Protein AF-A0AAV2QUF7-F1 (afdb_monomer_lite)

Sequence (367 aa):
VTVPLMEVDLDQCAEHEESQNIFGGTNLCHESTTKCVPIPHRGFQRNNYFCQCLPNHFRPNSDYHYFNASEMEEQKLHNDTTSNSLRLIQSRCEPCPAECGNCSVDPLCSIQFDSMIRIVPCMVQLTMIIFCCITGFLVYKLKNSKVMTTSLWVMLEMILVGSVFMYSTVFIRFLEPSVLLCMLEPWFRELGYAIFYGAIVLKLYRSLLDHRTRRAYRCVIRDRDLLKYLTGLIVFVLGYMAAWTALTAHLVNEGLTSFYLTQSIVQVQLLGGAPQAFRICKGLWWDYVTETCEILFAVFGLLIAWHLRKAAKQTGSAMEHQERRALTISLILELFFSTLLYVGRHILSLETQHPDHVFLVYFARTH

Structure (mmCIF, N/CA/C/O backbone):
data_AF-A0AAV2QUF7-F1
#
_entry.id   AF-A0AAV2QUF7-F1
#
loop_
_atom_site.group_PDB
_atom_site.id
_atom_site.type_symbol
_atom_site.label_atom_id
_atom_site.label_alt_id
_atom_site.label_comp_id
_atom_site.label_asym_id
_atom_site.label_entity_id
_atom_site.label_seq_id
_atom_site.pdbx_PDB_ins_code
_atom_site.Cartn_x
_atom_site.Cartn_y
_atom_site.Cartn_z
_atom_site.occupancy
_atom_site.B_iso_or_equiv
_atom_site.auth_seq_id
_atom_site.auth_comp_id
_atom_site.auth_asym_id
_atom_site.auth_atom_id
_atom_site.pdbx_PDB_model_num
ATOM 1 N N . VAL A 1 1 ? 26.334 -32.398 -57.660 1.00 51.97 1 VAL A N 1
ATOM 2 C CA . VAL A 1 1 ? 25.473 -32.194 -56.475 1.00 51.97 1 VAL A CA 1
ATOM 3 C C . VAL A 1 1 ? 24.683 -30.920 -56.713 1.00 51.97 1 VAL A C 1
ATOM 5 O O . VAL A 1 1 ? 25.297 -29.873 -56.846 1.00 51.97 1 VAL A O 1
ATOM 8 N N . THR A 1 2 ? 23.368 -31.008 -56.895 1.00 51.16 2 THR A N 1
ATOM 9 C CA . THR A 1 2 ? 22.475 -29.840 -56.973 1.00 51.16 2 THR A CA 1
ATOM 10 C C . THR A 1 2 ? 22.052 -29.487 -55.557 1.00 51.16 2 THR A C 1
ATOM 12 O O . THR A 1 2 ? 21.336 -30.263 -54.930 1.00 51.16 2 THR A O 1
ATOM 15 N N . VAL A 1 3 ? 22.544 -28.364 -55.042 1.00 64.25 3 VAL A N 1
ATOM 16 C CA . VAL A 1 3 ? 22.197 -27.878 -53.704 1.00 64.25 3 VAL A CA 1
ATOM 17 C C . VAL A 1 3 ? 20.990 -26.941 -53.834 1.00 64.25 3 VAL A C 1
ATOM 19 O O . VAL A 1 3 ? 21.050 -26.006 -54.638 1.00 64.25 3 VAL A O 1
ATOM 22 N N . PRO A 1 4 ? 19.883 -27.179 -53.113 1.00 65.44 4 PRO A N 1
ATOM 23 C CA . PRO A 1 4 ? 18.735 -26.281 -53.138 1.00 65.44 4 PRO A CA 1
ATOM 24 C C . PRO A 1 4 ? 19.093 -24.937 -52.481 1.00 65.44 4 PRO A C 1
ATOM 26 O O . PRO A 1 4 ? 19.364 -24.869 -51.287 1.00 65.44 4 PRO A O 1
ATOM 29 N N . LEU A 1 5 ? 19.054 -23.843 -53.252 1.00 61.59 5 LEU A N 1
ATOM 30 C CA . LEU A 1 5 ? 19.383 -22.483 -52.777 1.00 61.59 5 LEU A CA 1
ATOM 31 C C . LEU A 1 5 ? 18.416 -21.932 -51.707 1.00 61.59 5 LEU A C 1
ATOM 33 O O . LEU A 1 5 ? 18.682 -20.899 -51.103 1.00 61.59 5 LEU A O 1
ATOM 37 N N . MET A 1 6 ? 17.289 -22.604 -51.469 1.00 60.78 6 MET A N 1
ATOM 38 C CA . MET A 1 6 ? 16.336 -22.247 -50.410 1.00 60.78 6 MET A CA 1
ATOM 39 C C . MET A 1 6 ? 16.788 -22.723 -49.021 1.00 60.78 6 MET A C 1
ATOM 41 O O . MET A 1 6 ? 16.264 -22.244 -48.023 1.00 60.78 6 MET A O 1
ATOM 45 N N . GLU A 1 7 ? 17.725 -23.673 -48.956 1.00 63.44 7 GLU A N 1
ATOM 46 C CA . GLU A 1 7 ? 18.136 -24.354 -47.719 1.00 63.44 7 GLU A CA 1
ATOM 47 C C . GLU A 1 7 ? 19.527 -23.905 -47.236 1.00 63.44 7 GLU A C 1
ATOM 49 O O . GLU A 1 7 ? 19.943 -24.231 -46.128 1.00 63.44 7 GLU A O 1
ATOM 54 N N . VAL A 1 8 ? 20.240 -23.132 -48.062 1.00 70.25 8 VAL A N 1
ATOM 55 C CA . VAL A 1 8 ? 21.562 -22.578 -47.754 1.00 70.25 8 VAL A CA 1
ATOM 56 C C . VAL A 1 8 ? 21.427 -21.089 -47.470 1.00 70.25 8 VAL A C 1
ATOM 58 O O . VAL A 1 8 ? 21.130 -20.305 -48.374 1.00 70.25 8 VAL A O 1
ATOM 61 N N . ASP A 1 9 ? 21.664 -20.704 -46.220 1.00 73.62 9 ASP A N 1
ATOM 62 C CA . ASP A 1 9 ? 21.732 -19.302 -45.821 1.00 73.62 9 ASP A CA 1
ATOM 63 C C . ASP A 1 9 ? 23.065 -18.683 -46.262 1.00 73.62 9 ASP A C 1
ATOM 65 O O . ASP A 1 9 ? 24.133 -19.293 -46.163 1.00 73.62 9 ASP A O 1
ATOM 69 N N . LEU A 1 10 ? 22.994 -17.450 -46.759 1.00 77.69 10 LEU A N 1
ATOM 70 C CA . LEU A 1 10 ? 24.165 -16.665 -47.129 1.00 77.69 10 LEU A CA 1
ATOM 71 C C . LEU A 1 10 ? 24.642 -15.866 -45.908 1.00 77.69 10 LEU A C 1
ATOM 73 O O . LEU A 1 10 ? 23.948 -14.963 -45.443 1.00 77.69 10 LEU A O 1
ATOM 77 N N . ASP A 1 11 ? 25.834 -16.186 -45.401 1.00 80.69 11 ASP A N 1
ATOM 78 C CA . ASP A 1 11 ? 26.439 -15.493 -44.258 1.00 80.69 11 ASP A CA 1
ATOM 79 C C . ASP A 1 11 ? 27.430 -14.411 -44.727 1.00 80.69 11 ASP A C 1
ATOM 81 O O . ASP A 1 11 ? 28.494 -14.714 -45.260 1.00 80.69 11 ASP A O 1
ATOM 85 N N . GLN A 1 12 ? 27.087 -13.134 -44.543 1.00 82.06 12 GLN A N 1
ATOM 86 C CA . GLN A 1 12 ? 27.963 -11.994 -44.880 1.00 82.06 12 GLN A CA 1
ATOM 87 C C . GLN A 1 12 ? 28.849 -11.549 -43.704 1.00 82.06 12 GLN A C 1
ATOM 89 O O . GLN A 1 12 ? 29.702 -10.669 -43.859 1.00 82.06 12 GLN A O 1
ATOM 94 N N . CYS A 1 13 ? 28.623 -12.124 -42.521 1.00 83.25 13 CYS A N 1
ATOM 95 C CA . CYS A 1 13 ? 29.348 -11.834 -41.291 1.00 83.25 13 CYS A CA 1
ATOM 96 C C . CYS A 1 13 ? 30.541 -12.773 -41.073 1.00 83.25 13 CYS A C 1
ATOM 98 O O . CYS A 1 13 ? 31.408 -12.446 -40.268 1.00 83.25 13 CYS A O 1
ATOM 100 N N . ALA A 1 14 ? 30.585 -13.916 -41.764 1.00 79.38 14 ALA A N 1
ATOM 101 C CA . ALA A 1 14 ? 31.676 -14.877 -41.658 1.00 79.38 14 ALA A CA 1
ATOM 102 C C . ALA A 1 14 ? 33.039 -14.251 -42.007 1.00 79.38 14 ALA A C 1
ATOM 104 O O . ALA A 1 14 ? 33.167 -13.504 -42.985 1.00 79.38 14 ALA A O 1
ATOM 105 N N . GLU A 1 15 ? 34.059 -14.586 -41.215 1.00 69.56 15 GLU A N 1
ATOM 106 C CA . GLU A 1 15 ? 35.442 -14.198 -41.482 1.00 69.56 15 GLU A CA 1
ATOM 107 C C . GLU A 1 15 ? 35.978 -14.962 -42.703 1.00 69.56 15 GLU A C 1
ATOM 109 O O . GLU A 1 15 ? 35.695 -16.150 -42.899 1.00 69.56 15 GLU A O 1
ATOM 114 N N . HIS A 1 16 ? 36.753 -14.268 -43.541 1.00 61.03 16 HIS A N 1
ATOM 115 C CA . HIS A 1 16 ? 37.266 -14.801 -44.809 1.00 61.03 16 HIS A CA 1
ATOM 116 C C . HIS A 1 16 ? 38.150 -16.051 -44.649 1.00 61.03 16 HIS A C 1
ATOM 118 O O . HIS A 1 16 ? 38.319 -16.790 -45.617 1.00 61.03 16 HIS A O 1
ATOM 124 N N . GLU A 1 17 ? 38.717 -16.291 -43.462 1.00 57.22 17 GLU A N 1
ATOM 125 C CA . GLU A 1 17 ? 39.671 -17.382 -43.222 1.00 57.22 17 GLU A CA 1
ATOM 126 C C . GLU A 1 17 ? 39.017 -18.698 -42.761 1.00 57.22 17 GLU A C 1
ATOM 128 O O . GLU A 1 17 ? 39.566 -19.767 -43.025 1.00 57.22 17 GLU A O 1
ATOM 133 N N . GLU A 1 18 ? 37.834 -18.663 -42.136 1.00 55.56 18 GLU A N 1
ATOM 134 C CA . GLU A 1 18 ? 37.205 -19.861 -41.545 1.00 55.56 18 GLU A CA 1
ATOM 135 C C . GLU A 1 18 ? 36.148 -20.525 -42.439 1.00 55.56 18 GLU A C 1
ATOM 137 O O . GLU A 1 18 ? 35.738 -21.662 -42.198 1.00 55.56 18 GLU A O 1
ATOM 142 N N . SER A 1 19 ? 35.717 -19.856 -43.508 1.00 55.78 19 SER A N 1
ATOM 143 C CA . SER A 1 19 ? 34.679 -20.366 -44.399 1.00 55.78 19 SER A CA 1
ATOM 144 C C . SER A 1 19 ? 35.105 -20.225 -45.859 1.00 55.78 19 SER A C 1
ATOM 146 O O . SER A 1 19 ? 35.579 -19.176 -46.280 1.00 55.78 19 SER A O 1
ATOM 148 N N . GLN A 1 20 ? 34.885 -21.253 -46.688 1.00 62.25 20 GLN A N 1
ATOM 149 C CA . GLN A 1 20 ? 34.979 -21.153 -48.160 1.00 62.25 20 GLN A CA 1
ATOM 150 C C . GLN A 1 20 ? 33.857 -20.261 -48.746 1.00 62.25 20 GLN A C 1
ATOM 152 O O . GLN A 1 20 ? 33.349 -20.498 -49.842 1.00 62.25 20 GLN A O 1
ATOM 157 N N . ASN A 1 21 ? 33.411 -19.265 -47.983 1.00 69.25 21 ASN A N 1
ATOM 158 C CA . ASN A 1 21 ? 32.302 -18.395 -48.282 1.00 69.25 21 ASN A CA 1
ATOM 159 C C . ASN A 1 21 ? 32.824 -17.136 -48.973 1.00 69.25 21 ASN A C 1
ATOM 161 O O . ASN A 1 21 ? 33.448 -16.266 -48.370 1.00 69.25 21 ASN A O 1
ATOM 165 N N . I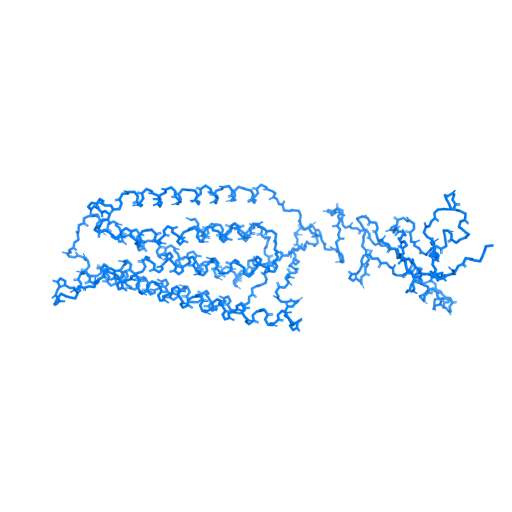LE A 1 22 ? 32.532 -17.040 -50.266 1.00 73.75 22 ILE A N 1
ATOM 166 C CA . ILE A 1 22 ? 32.932 -15.919 -51.126 1.00 73.75 22 ILE A CA 1
ATOM 167 C C . ILE A 1 22 ? 32.249 -14.607 -50.687 1.00 73.75 22 ILE A C 1
ATOM 169 O O . ILE A 1 22 ? 32.716 -13.525 -51.031 1.00 73.75 22 ILE A O 1
ATOM 173 N N . PHE A 1 23 ? 31.163 -14.691 -49.911 1.00 74.56 23 PHE A N 1
ATOM 174 C CA . PHE A 1 23 ? 30.387 -13.542 -49.440 1.00 74.56 23 PHE A CA 1
ATOM 175 C C . PHE A 1 23 ? 30.775 -13.062 -48.033 1.00 74.56 23 PHE A C 1
ATOM 177 O O . PHE A 1 23 ? 30.223 -12.056 -47.572 1.00 74.56 23 PHE A O 1
ATOM 184 N N . GLY A 1 24 ? 31.721 -13.738 -47.370 1.00 77.12 24 GLY A N 1
ATOM 185 C CA . GLY A 1 24 ? 32.273 -13.300 -46.087 1.00 77.12 24 GLY A CA 1
ATOM 186 C C . GLY A 1 24 ? 32.870 -11.894 -46.189 1.00 77.12 24 GLY A C 1
ATOM 187 O O . GLY A 1 24 ? 33.405 -11.515 -47.227 1.00 77.12 24 GLY A O 1
ATOM 188 N N . GLY A 1 25 ? 32.704 -11.078 -45.148 1.00 75.12 25 GLY A N 1
ATOM 189 C CA . GLY A 1 25 ? 33.231 -9.706 -45.111 1.00 75.12 25 GLY A CA 1
ATOM 190 C C . GLY A 1 25 ? 32.511 -8.677 -45.999 1.00 75.12 25 GLY A C 1
ATOM 191 O O . GLY A 1 25 ? 32.924 -7.522 -46.037 1.00 75.12 25 GLY A O 1
ATOM 192 N N . THR A 1 26 ? 31.417 -9.037 -46.683 1.00 81.50 26 THR A N 1
ATOM 193 C CA . THR A 1 26 ? 30.640 -8.090 -47.519 1.00 81.50 26 THR A CA 1
ATOM 194 C C . THR A 1 26 ? 29.609 -7.263 -46.741 1.00 81.50 26 THR A C 1
ATOM 196 O O . THR A 1 26 ? 28.803 -6.550 -47.343 1.00 81.50 26 THR A O 1
ATOM 199 N N . ASN A 1 27 ? 29.603 -7.363 -45.410 1.00 82.62 27 ASN A N 1
ATOM 200 C CA . ASN A 1 27 ? 28.687 -6.616 -44.560 1.00 82.62 27 ASN A CA 1
ATOM 201 C C . ASN A 1 27 ? 28.999 -5.107 -44.546 1.00 82.62 27 ASN A C 1
ATOM 203 O O . ASN A 1 27 ? 30.104 -4.655 -44.831 1.00 82.62 27 ASN A O 1
ATOM 207 N N . LEU A 1 28 ? 27.986 -4.319 -44.200 1.00 81.62 28 LEU A N 1
ATOM 208 C CA . LEU A 1 28 ? 28.066 -2.858 -44.105 1.00 81.62 28 LEU A CA 1
ATOM 209 C C . LEU A 1 28 ? 28.272 -2.361 -42.664 1.00 81.62 28 LEU A C 1
ATOM 211 O O . LEU A 1 28 ? 28.166 -1.158 -42.416 1.00 81.62 28 LEU A O 1
ATOM 215 N N . CYS A 1 29 ? 28.519 -3.265 -41.713 1.00 83.19 29 CYS A N 1
ATOM 216 C CA . CYS A 1 29 ? 28.628 -2.924 -40.299 1.00 83.19 29 CYS A CA 1
ATOM 217 C C . CYS A 1 29 ? 29.874 -2.071 -40.019 1.00 83.19 29 CYS A C 1
ATOM 219 O O . CYS A 1 29 ? 30.894 -2.162 -40.697 1.00 83.19 29 CYS A O 1
ATOM 221 N N . HIS A 1 30 ? 29.806 -1.221 -38.994 1.00 84.06 30 HIS A N 1
ATOM 222 C CA . HIS A 1 30 ? 30.952 -0.429 -38.558 1.00 84.06 30 HIS A CA 1
ATOM 223 C C . HIS A 1 30 ? 31.842 -1.261 -37.624 1.00 84.06 30 HIS A C 1
ATOM 225 O O . HIS A 1 30 ? 31.448 -1.549 -36.493 1.00 84.06 30 HIS A O 1
ATOM 231 N N . GLU A 1 31 ? 33.059 -1.585 -38.059 1.00 80.25 31 GLU A N 1
ATOM 232 C CA . GLU A 1 31 ? 33.963 -2.530 -37.376 1.00 80.25 31 GLU A CA 1
ATOM 233 C C . GLU A 1 31 ? 34.238 -2.194 -35.902 1.00 80.25 31 GLU A C 1
ATOM 235 O O . GLU A 1 31 ? 34.315 -3.083 -35.062 1.00 80.25 31 GLU A O 1
ATOM 240 N N . SER A 1 32 ? 34.359 -0.906 -35.558 1.00 81.38 32 SER A N 1
ATOM 241 C CA . SER A 1 32 ? 34.753 -0.507 -34.198 1.00 81.38 32 SER A CA 1
ATOM 242 C C . SER A 1 32 ? 33.596 -0.274 -33.220 1.00 81.38 32 SER A C 1
ATOM 244 O O . SER A 1 32 ? 33.852 -0.048 -32.043 1.00 81.38 32 SER A O 1
ATOM 246 N N . THR A 1 33 ? 32.345 -0.222 -33.686 1.00 83.25 33 THR A N 1
ATOM 247 C CA . THR A 1 33 ? 31.183 0.140 -32.840 1.00 83.25 33 THR A CA 1
ATOM 248 C C . THR A 1 33 ? 30.019 -0.836 -32.966 1.00 83.25 33 THR A C 1
ATOM 250 O O . THR A 1 33 ? 29.091 -0.783 -32.158 1.00 83.25 33 THR A O 1
ATOM 253 N N . THR A 1 34 ? 30.067 -1.754 -33.934 1.00 85.19 34 THR A N 1
ATOM 254 C CA . THR A 1 34 ? 29.035 -2.766 -34.168 1.00 85.19 34 THR A CA 1
ATOM 255 C C . THR A 1 34 ? 29.643 -4.145 -34.399 1.00 85.19 34 THR A C 1
ATOM 257 O O . THR A 1 34 ? 30.782 -4.272 -34.834 1.00 85.19 34 THR A O 1
ATOM 260 N N . LYS A 1 35 ? 28.849 -5.181 -34.139 1.00 88.44 35 LYS A N 1
ATOM 261 C CA . LYS A 1 35 ? 29.125 -6.585 -34.423 1.00 88.44 35 LYS A CA 1
ATOM 262 C C . LYS A 1 35 ? 28.094 -7.106 -35.426 1.00 88.44 35 LYS A C 1
ATOM 264 O O . LYS A 1 35 ? 26.894 -6.930 -35.224 1.00 88.44 35 LYS A O 1
ATOM 269 N N . CYS A 1 36 ? 28.559 -7.753 -36.490 1.00 87.06 36 CYS A N 1
ATOM 270 C CA . CYS A 1 36 ? 27.699 -8.378 -37.495 1.00 87.06 36 CYS A CA 1
ATOM 271 C C . CYS A 1 36 ? 27.091 -9.673 -36.938 1.00 87.06 36 CYS A C 1
ATOM 273 O O . CYS A 1 36 ? 27.815 -10.502 -36.382 1.00 87.06 36 CYS A O 1
ATOM 275 N N . VAL A 1 37 ? 25.772 -9.840 -37.065 1.00 88.75 37 VAL A N 1
ATOM 276 C CA . VAL A 1 37 ? 25.057 -11.059 -36.665 1.00 88.75 37 VAL A CA 1
ATOM 277 C C . VAL A 1 37 ? 24.189 -11.548 -37.833 1.00 88.75 37 VAL A C 1
ATOM 279 O O . VAL A 1 37 ? 23.320 -10.796 -38.285 1.00 88.75 37 VAL A O 1
ATOM 282 N N . PRO A 1 38 ? 24.402 -12.780 -38.336 1.00 87.00 38 PRO A N 1
ATOM 283 C CA . PRO A 1 38 ? 23.600 -13.336 -39.422 1.00 87.00 38 PRO A CA 1
ATOM 284 C C . PRO A 1 38 ? 22.208 -13.759 -38.931 1.00 87.00 38 PRO A C 1
ATOM 286 O O . PRO A 1 38 ? 22.033 -14.196 -37.791 1.00 87.00 38 PRO A O 1
ATOM 289 N N . ILE A 1 39 ? 21.206 -13.636 -39.802 1.00 85.56 39 ILE A N 1
ATOM 290 C CA . ILE A 1 39 ? 19.822 -14.047 -39.543 1.00 85.56 39 ILE A CA 1
ATOM 291 C C . ILE A 1 39 ? 19.615 -15.439 -40.158 1.00 85.56 39 ILE A C 1
ATOM 293 O O . ILE A 1 39 ? 19.668 -15.556 -41.384 1.00 85.56 39 ILE A O 1
ATOM 297 N N . PRO A 1 40 ? 19.353 -16.484 -39.354 1.00 82.12 40 PRO A N 1
ATOM 298 C CA . PRO A 1 40 ? 19.174 -17.833 -39.878 1.00 82.12 40 PRO A CA 1
ATOM 299 C C . PRO A 1 40 ? 17.816 -18.007 -40.581 1.00 82.12 40 PRO A C 1
ATOM 301 O O . PRO A 1 40 ? 16.844 -17.312 -40.272 1.00 82.12 40 PRO A O 1
ATOM 304 N N . HIS A 1 41 ? 17.738 -18.997 -41.471 1.00 80.38 41 HIS A N 1
ATOM 305 C CA . HIS A 1 41 ? 16.529 -19.486 -42.142 1.00 80.38 41 HIS A CA 1
ATOM 306 C C . HIS A 1 41 ? 15.844 -18.488 -43.086 1.00 80.38 41 HIS A C 1
ATOM 308 O O . HIS A 1 41 ? 14.613 -18.437 -43.163 1.00 80.38 41 HIS A O 1
ATOM 314 N N . ARG A 1 42 ? 16.625 -17.696 -43.825 1.00 78.44 42 ARG A N 1
ATOM 315 C CA . ARG A 1 42 ? 16.107 -16.771 -44.852 1.00 78.44 42 ARG A CA 1
ATOM 316 C C . ARG A 1 42 ? 16.533 -17.124 -46.278 1.00 78.44 42 ARG A C 1
ATOM 318 O O . ARG A 1 42 ? 16.158 -16.419 -47.217 1.00 78.44 42 ARG A O 1
ATOM 325 N N . GLY A 1 43 ? 17.242 -18.236 -46.448 1.00 78.75 43 GLY A N 1
ATOM 326 C CA . GLY A 1 43 ? 17.694 -18.746 -47.735 1.00 78.75 43 GLY A CA 1
ATOM 327 C C . GLY A 1 43 ? 18.805 -17.894 -48.349 1.00 78.75 43 GLY A C 1
ATOM 328 O O . GLY A 1 43 ? 19.366 -16.991 -47.719 1.00 78.75 43 GLY A O 1
ATOM 329 N N . PHE A 1 44 ? 19.118 -18.170 -49.615 1.00 78.81 44 PHE A N 1
ATOM 330 C CA . PHE A 1 44 ? 20.195 -17.503 -50.345 1.00 78.81 44 PHE A CA 1
ATOM 331 C C . PHE A 1 44 ? 19.784 -16.102 -50.835 1.00 78.81 44 PHE A C 1
ATOM 333 O O . PHE A 1 44 ? 19.537 -15.877 -52.021 1.00 78.81 44 PHE A O 1
ATOM 340 N N . GLN A 1 45 ? 19.675 -15.151 -49.908 1.00 79.12 45 GLN A N 1
ATOM 341 C CA . GLN A 1 45 ? 19.409 -13.739 -50.189 1.00 79.12 45 GLN A CA 1
ATOM 342 C C . GLN A 1 45 ? 20.463 -12.845 -49.528 1.00 79.12 45 GLN A C 1
ATOM 344 O O . GLN A 1 45 ? 21.010 -13.166 -48.474 1.00 79.12 45 GLN A O 1
ATOM 349 N N . ARG A 1 46 ? 20.755 -11.710 -50.168 1.00 79.00 46 ARG A N 1
ATOM 350 C CA . ARG A 1 46 ? 21.629 -10.663 -49.623 1.00 79.00 46 ARG A CA 1
ATOM 351 C C . ARG A 1 46 ? 20.879 -9.878 -48.535 1.00 79.00 46 ARG A C 1
ATOM 353 O O . ARG A 1 46 ? 19.659 -9.772 -48.607 1.00 79.00 46 ARG A O 1
ATOM 360 N N . ASN A 1 47 ? 21.601 -9.309 -47.568 1.00 82.69 47 ASN A N 1
ATOM 361 C CA . ASN A 1 47 ? 21.090 -8.542 -46.417 1.00 82.69 47 ASN A CA 1
ATOM 362 C C . ASN A 1 47 ? 20.431 -9.363 -45.306 1.00 82.69 47 ASN A C 1
ATOM 364 O O . ASN A 1 47 ? 19.671 -8.826 -44.501 1.00 82.69 47 ASN A O 1
ATOM 368 N N . ASN A 1 48 ? 20.761 -10.648 -45.202 1.00 85.94 48 ASN A N 1
ATOM 369 C CA . ASN A 1 48 ? 20.313 -11.503 -44.102 1.00 85.94 48 ASN A CA 1
ATOM 370 C C . ASN A 1 48 ? 21.208 -11.356 -42.859 1.00 85.94 48 ASN A C 1
ATOM 372 O O . ASN A 1 48 ? 21.671 -12.336 -42.284 1.00 85.94 48 ASN A O 1
ATOM 376 N N . TYR A 1 49 ? 21.471 -10.120 -42.441 1.00 86.25 49 TYR A N 1
ATOM 377 C CA . TYR A 1 49 ? 22.229 -9.819 -41.230 1.00 86.25 49 TYR A CA 1
ATOM 378 C C . TYR A 1 49 ? 21.749 -8.512 -40.593 1.00 86.25 49 TYR A C 1
ATOM 380 O O . TYR A 1 49 ? 21.108 -7.674 -41.232 1.00 86.25 49 TYR A O 1
ATOM 388 N N . PHE A 1 50 ? 22.079 -8.327 -39.320 1.00 87.88 50 PHE A N 1
ATOM 389 C CA . PHE A 1 50 ? 21.952 -7.044 -38.640 1.00 87.88 50 PHE A CA 1
ATOM 390 C C . PHE A 1 50 ? 23.267 -6.672 -37.956 1.00 87.88 50 PHE A C 1
ATOM 392 O O . PHE A 1 50 ? 24.046 -7.530 -37.538 1.00 87.88 50 PHE A O 1
ATOM 399 N N . CYS A 1 51 ? 23.524 -5.373 -37.850 1.00 86.69 51 CYS A N 1
ATOM 400 C CA . CYS A 1 51 ? 24.685 -4.833 -37.155 1.00 86.69 51 CYS A CA 1
ATOM 401 C C . CYS A 1 51 ? 24.277 -4.466 -35.729 1.00 86.69 51 CYS A C 1
ATOM 403 O O . CYS A 1 51 ? 23.653 -3.428 -35.517 1.00 86.69 51 CYS A O 1
ATOM 405 N N . GLN A 1 52 ? 24.606 -5.314 -34.758 1.00 86.94 52 GLN A N 1
ATOM 406 C CA . GLN A 1 52 ? 24.338 -5.097 -33.336 1.00 86.94 52 GLN A CA 1
ATOM 407 C C . GLN A 1 52 ? 25.361 -4.113 -32.753 1.00 86.94 52 GLN A C 1
ATOM 409 O O . GLN A 1 52 ? 26.558 -4.319 -32.928 1.00 86.94 52 GLN A O 1
ATOM 414 N N . CYS A 1 53 ? 24.943 -3.072 -32.030 1.00 84.75 53 CYS A N 1
ATOM 415 C CA . CYS A 1 53 ? 25.890 -2.197 -31.327 1.00 84.75 53 CYS A CA 1
ATOM 416 C C . CYS A 1 53 ? 26.712 -2.980 -30.287 1.00 84.75 53 CYS A C 1
ATOM 418 O O . CYS A 1 53 ? 26.186 -3.862 -29.603 1.00 84.75 53 CYS A O 1
ATOM 420 N N . LEU A 1 54 ? 28.000 -2.649 -30.163 1.00 81.06 54 LEU A N 1
ATOM 421 C CA . LEU A 1 54 ? 28.865 -3.196 -29.116 1.00 81.06 54 LEU A CA 1
ATOM 422 C C . LEU A 1 54 ? 28.397 -2.756 -27.715 1.00 81.06 54 LEU A C 1
ATOM 424 O O . LEU A 1 54 ? 27.711 -1.738 -27.592 1.00 81.06 54 LEU A O 1
ATOM 428 N N . PRO A 1 55 ? 28.803 -3.475 -26.647 1.00 72.81 55 PRO A N 1
ATOM 429 C CA . PRO A 1 55 ? 28.626 -2.995 -25.280 1.00 72.81 55 PRO A CA 1
ATOM 430 C C . PRO A 1 55 ? 29.156 -1.563 -25.137 1.00 72.81 55 PRO A C 1
ATOM 432 O O . PRO A 1 55 ? 30.143 -1.184 -25.777 1.00 72.81 55 PRO A O 1
ATOM 435 N N . ASN A 1 56 ? 28.489 -0.761 -24.312 1.00 72.44 56 ASN A N 1
ATOM 436 C CA . ASN A 1 56 ? 28.794 0.658 -24.103 1.00 72.44 56 ASN A CA 1
ATOM 437 C C . ASN A 1 56 ? 28.566 1.557 -25.339 1.00 72.44 56 ASN A C 1
ATOM 439 O O . ASN A 1 56 ? 29.101 2.664 -25.384 1.00 72.44 56 ASN A O 1
ATOM 443 N N . HIS A 1 57 ? 27.800 1.109 -26.341 1.00 78.25 57 HIS A N 1
ATOM 444 C CA . HIS A 1 57 ? 27.395 1.936 -27.478 1.00 78.25 57 HIS A CA 1
ATOM 445 C C . HIS A 1 57 ? 25.897 1.792 -27.789 1.00 78.25 57 HIS A C 1
ATOM 447 O O . HIS A 1 57 ? 25.320 0.717 -27.627 1.00 78.25 57 HIS A O 1
ATOM 453 N N . PHE A 1 58 ? 25.262 2.857 -28.285 1.00 75.44 58 PHE A N 1
ATOM 454 C CA . PHE A 1 58 ? 23.833 2.869 -28.627 1.00 75.44 58 PHE A CA 1
ATOM 455 C C . PHE A 1 58 ? 23.560 3.488 -30.009 1.00 75.44 58 PHE A C 1
ATOM 457 O O . PHE A 1 58 ? 24.373 4.244 -30.541 1.00 75.44 58 PHE A O 1
ATOM 464 N N . ARG A 1 59 ? 22.417 3.140 -30.616 1.00 78.25 59 ARG A N 1
ATOM 465 C CA . ARG A 1 59 ? 21.947 3.722 -31.884 1.00 78.25 59 ARG A CA 1
ATOM 466 C C . ARG A 1 59 ? 21.117 4.979 -31.572 1.00 78.25 59 ARG A C 1
ATOM 468 O O . ARG A 1 59 ? 20.113 4.843 -30.876 1.00 78.25 59 ARG A O 1
ATOM 475 N N . PRO A 1 60 ? 21.491 6.175 -32.061 1.00 67.56 60 PRO A N 1
ATOM 476 C CA . PRO A 1 60 ? 20.691 7.381 -31.851 1.00 67.56 60 PRO A CA 1
ATOM 477 C C . PRO A 1 60 ? 19.383 7.331 -32.663 1.00 67.56 60 PRO A C 1
ATOM 479 O O . PRO A 1 60 ? 19.364 6.796 -33.774 1.00 67.56 60 PRO A O 1
ATOM 482 N N . ASN A 1 61 ? 18.304 7.924 -32.132 1.00 62.94 61 ASN A N 1
ATOM 483 C CA . ASN A 1 61 ? 16.995 8.089 -32.792 1.00 62.94 61 ASN A CA 1
ATOM 484 C C . ASN A 1 61 ? 16.279 6.781 -33.208 1.00 62.94 61 ASN A C 1
ATOM 486 O O . ASN A 1 61 ? 15.579 6.758 -34.222 1.00 62.94 61 ASN A O 1
ATOM 490 N N . SER A 1 62 ? 16.459 5.679 -32.473 1.00 64.12 62 SER A N 1
ATOM 491 C CA . SER A 1 62 ? 15.794 4.399 -32.763 1.00 64.12 62 SER A CA 1
ATOM 492 C C . SER A 1 62 ? 15.682 3.525 -31.516 1.00 64.12 62 SER A C 1
ATOM 494 O O . SER A 1 62 ? 16.680 3.322 -30.833 1.00 64.12 62 SER A O 1
ATOM 496 N N . ASP A 1 63 ? 14.518 2.897 -31.314 1.00 60.59 63 ASP A N 1
ATOM 497 C CA . ASP A 1 63 ? 14.245 1.944 -30.219 1.00 60.59 63 ASP A CA 1
ATOM 498 C C . ASP A 1 63 ? 15.030 0.621 -30.312 1.00 60.59 63 ASP A C 1
ATOM 500 O O . ASP A 1 63 ? 14.983 -0.230 -29.421 1.00 60.59 63 ASP A O 1
ATOM 504 N N . TYR A 1 64 ? 15.767 0.422 -31.401 1.00 67.75 64 TYR A N 1
ATOM 505 C CA . TYR A 1 64 ? 16.522 -0.796 -31.670 1.00 67.75 64 TYR A CA 1
ATOM 506 C C . TYR A 1 64 ? 18.035 -0.595 -31.516 1.00 67.75 64 TYR A C 1
ATOM 508 O O . TYR A 1 64 ? 18.616 0.319 -32.097 1.00 67.75 64 TYR A O 1
ATOM 516 N N . HIS A 1 65 ? 18.691 -1.531 -30.817 1.00 74.38 65 HIS A N 1
ATOM 517 C CA . HIS A 1 65 ? 20.153 -1.610 -30.632 1.00 74.38 65 HIS A CA 1
ATOM 518 C C . HIS A 1 65 ? 20.922 -2.193 -31.827 1.00 74.38 65 HIS A C 1
ATOM 520 O O . HIS A 1 65 ? 22.088 -2.578 -31.704 1.00 74.38 65 HIS A O 1
ATOM 526 N N . TYR A 1 66 ? 20.268 -2.300 -32.975 1.00 80.06 66 TYR A N 1
ATOM 527 C CA . TYR A 1 66 ? 20.844 -2.870 -34.178 1.00 80.06 66 TYR A CA 1
ATOM 528 C C . TYR A 1 66 ? 20.429 -2.068 -35.406 1.00 80.06 66 TYR A C 1
ATOM 530 O O . TYR A 1 66 ? 19.421 -1.359 -35.391 1.00 80.06 66 TYR A O 1
ATOM 538 N N . PHE A 1 67 ? 21.208 -2.194 -36.473 1.00 83.31 67 PHE A N 1
ATOM 539 C CA . PHE A 1 67 ? 20.873 -1.699 -37.804 1.00 83.31 67 PHE A CA 1
ATOM 540 C C . PHE A 1 67 ? 20.534 -2.879 -38.713 1.00 83.31 67 PHE A C 1
ATOM 542 O O . PHE A 1 67 ? 21.299 -3.842 -38.775 1.00 83.31 67 PHE A O 1
ATOM 549 N N . ASN A 1 68 ? 19.400 -2.814 -39.411 1.00 85.06 68 ASN A N 1
ATOM 550 C CA . ASN A 1 68 ? 19.039 -3.817 -40.412 1.00 85.06 68 ASN A CA 1
ATOM 551 C C . ASN A 1 68 ? 19.863 -3.613 -41.684 1.00 85.06 68 ASN A C 1
ATOM 553 O O . ASN A 1 68 ? 19.943 -2.495 -42.194 1.00 85.06 68 ASN A O 1
ATOM 557 N N . ALA A 1 69 ? 20.411 -4.692 -42.245 1.00 83.50 69 ALA A N 1
ATOM 558 C CA . ALA A 1 69 ? 21.195 -4.613 -43.476 1.00 83.50 69 ALA A CA 1
ATOM 559 C C . ALA A 1 69 ? 20.401 -4.045 -44.665 1.00 83.50 69 ALA A C 1
ATOM 561 O O . ALA A 1 69 ? 20.946 -3.260 -45.438 1.00 83.50 69 ALA A O 1
ATOM 562 N N . SER A 1 70 ? 19.111 -4.382 -44.785 1.00 80.88 70 SER A N 1
ATOM 563 C CA . SER A 1 70 ? 18.245 -3.888 -45.866 1.00 80.88 70 SER A CA 1
ATOM 564 C C . SER A 1 70 ? 18.088 -2.363 -45.838 1.00 80.88 70 SER A C 1
ATOM 566 O O . SER A 1 70 ? 18.272 -1.715 -46.863 1.00 80.88 70 SER A O 1
ATOM 568 N N . GLU A 1 71 ? 17.839 -1.781 -44.659 1.00 80.06 71 GLU A N 1
ATOM 569 C CA . GLU A 1 71 ? 17.731 -0.321 -44.478 1.00 80.06 71 GLU A CA 1
ATOM 570 C C . GLU A 1 71 ? 19.041 0.385 -44.850 1.00 80.06 71 GLU A C 1
ATOM 572 O O . GLU A 1 71 ? 19.046 1.457 -45.455 1.00 80.06 71 GLU A O 1
ATOM 577 N N . MET A 1 72 ? 20.172 -0.228 -44.493 1.00 77.44 72 MET A N 1
ATOM 578 C CA . MET A 1 72 ? 21.495 0.327 -44.765 1.00 77.44 72 MET A CA 1
ATOM 579 C C . MET A 1 72 ? 21.838 0.310 -46.258 1.00 77.44 72 MET A C 1
ATOM 581 O O . MET A 1 72 ? 22.456 1.255 -46.753 1.00 77.44 72 MET A O 1
ATOM 585 N N . GLU A 1 73 ? 21.442 -0.735 -46.989 1.00 78.06 73 GLU A N 1
ATOM 586 C CA . GLU A 1 73 ? 21.630 -0.790 -48.442 1.00 78.06 73 GLU A CA 1
ATOM 587 C C . GLU A 1 73 ? 20.757 0.230 -49.182 1.00 78.06 73 GLU A C 1
ATOM 589 O O . GLU A 1 73 ? 21.250 0.894 -50.098 1.00 78.06 73 GLU A O 1
ATOM 594 N N . GLU A 1 74 ? 19.508 0.426 -48.755 1.00 77.19 74 GLU A N 1
ATOM 595 C CA . GLU A 1 74 ? 18.616 1.446 -49.321 1.00 77.19 74 GLU A CA 1
ATOM 596 C C . GLU A 1 74 ? 19.171 2.867 -49.125 1.00 77.19 74 GLU A C 1
ATOM 598 O O . GLU A 1 74 ? 19.216 3.663 -50.067 1.00 77.19 74 GLU A O 1
ATOM 603 N N . GLN A 1 75 ? 19.675 3.176 -47.925 1.00 72.06 75 GLN A N 1
ATOM 604 C CA . GLN A 1 75 ? 20.301 4.470 -47.631 1.00 72.06 75 GLN A CA 1
ATOM 605 C C . GLN A 1 75 ? 21.588 4.697 -48.432 1.00 72.06 75 GLN A C 1
ATOM 607 O O . GLN A 1 75 ? 21.864 5.820 -48.862 1.00 72.06 75 GLN A O 1
ATOM 612 N N . LYS A 1 76 ? 22.375 3.640 -48.662 1.00 71.44 76 LYS A N 1
ATOM 613 C CA . LYS A 1 76 ? 23.588 3.711 -49.483 1.00 71.44 76 LYS A CA 1
ATOM 614 C C . LYS A 1 76 ? 23.260 4.063 -50.936 1.00 71.44 76 LYS A C 1
ATOM 616 O O . LYS A 1 76 ? 23.923 4.927 -51.502 1.00 71.44 76 LYS A O 1
ATOM 621 N N . LEU A 1 77 ? 22.224 3.447 -51.509 1.00 70.25 77 LEU A N 1
ATOM 622 C CA . LEU A 1 77 ? 21.791 3.710 -52.884 1.00 70.25 77 LEU A CA 1
ATOM 623 C C . LEU A 1 77 ? 21.281 5.149 -53.072 1.00 70.25 77 LEU A C 1
ATOM 625 O O . LEU A 1 77 ? 21.533 5.761 -54.105 1.00 70.25 77 LEU A O 1
ATOM 629 N N . HIS A 1 78 ? 20.587 5.702 -52.073 1.00 65.88 78 HIS A N 1
ATOM 630 C CA . HIS A 1 78 ? 20.017 7.051 -52.146 1.00 65.88 78 HIS A CA 1
ATOM 631 C C . HIS A 1 78 ? 21.073 8.173 -52.060 1.00 65.88 78 HIS A C 1
ATOM 633 O O . HIS A 1 78 ? 20.892 9.258 -52.617 1.00 65.88 78 HIS A O 1
ATOM 639 N N . ASN A 1 79 ? 22.196 7.922 -51.382 1.00 61.06 79 ASN A N 1
ATOM 640 C CA . ASN A 1 79 ? 23.241 8.926 -51.163 1.00 61.06 79 ASN A CA 1
ATOM 641 C C . ASN A 1 79 ? 24.224 9.075 -52.337 1.00 61.06 79 ASN A C 1
ATOM 643 O O . ASN A 1 79 ? 24.815 10.145 -52.483 1.00 61.06 79 ASN A O 1
ATOM 647 N N . ASP A 1 80 ? 24.363 8.067 -53.206 1.00 60.06 80 ASP A N 1
ATOM 648 C CA . ASP A 1 80 ? 25.265 8.116 -54.375 1.00 60.06 80 ASP A CA 1
ATOM 649 C C . ASP A 1 80 ? 24.870 9.199 -55.403 1.00 60.06 80 ASP A C 1
ATOM 651 O O . ASP A 1 80 ? 25.671 9.605 -56.244 1.00 60.06 80 ASP A O 1
ATOM 655 N N . THR A 1 81 ? 23.647 9.731 -55.313 1.00 57.25 81 THR A N 1
ATOM 656 C CA . THR A 1 81 ? 23.141 10.812 -56.171 1.00 57.25 81 THR A CA 1
ATOM 657 C C . THR A 1 81 ? 23.441 12.238 -55.686 1.00 57.25 81 THR A C 1
ATOM 659 O O . THR A 1 81 ? 23.215 13.176 -56.450 1.00 57.25 81 THR A O 1
ATOM 662 N N . THR A 1 82 ? 23.973 12.445 -54.472 1.00 53.81 82 THR A N 1
ATOM 663 C CA . THR A 1 82 ? 24.174 13.799 -53.909 1.00 53.81 82 THR A CA 1
ATOM 664 C C . THR A 1 82 ? 25.628 14.028 -53.486 1.00 53.81 82 THR A C 1
ATOM 666 O O . THR A 1 82 ? 26.026 13.797 -52.346 1.00 53.81 82 THR A O 1
ATOM 669 N N . SER A 1 83 ? 26.450 14.519 -54.414 1.00 51.88 83 SER A N 1
ATOM 670 C CA . SER A 1 83 ? 27.830 14.929 -54.146 1.00 51.88 83 SER A CA 1
ATOM 671 C C . SER A 1 83 ? 27.874 16.230 -53.331 1.00 51.88 83 SER A C 1
ATOM 673 O O . SER A 1 83 ? 27.742 17.311 -53.902 1.00 51.88 83 SER A O 1
ATOM 675 N N . ASN A 1 84 ? 28.034 16.130 -52.008 1.00 44.50 84 ASN A N 1
ATOM 676 C CA . ASN A 1 84 ? 28.922 16.968 -51.183 1.00 44.50 84 ASN A CA 1
ATOM 677 C C . ASN A 1 84 ? 28.675 16.717 -49.688 1.00 44.50 84 ASN A C 1
ATOM 679 O O . ASN A 1 84 ? 27.641 17.088 -49.143 1.00 44.50 84 ASN A O 1
ATOM 683 N N . SER A 1 85 ? 29.675 16.121 -49.033 1.00 49.09 85 SER A N 1
ATOM 684 C CA . SER A 1 85 ? 29.983 16.248 -47.601 1.00 49.09 85 SER A CA 1
ATOM 685 C C . SER A 1 85 ? 28.799 16.427 -46.636 1.00 49.09 85 SER A C 1
ATOM 687 O O . SER A 1 85 ? 28.656 17.469 -45.998 1.00 49.09 85 SER A O 1
ATOM 689 N N . LEU A 1 86 ? 28.044 15.359 -46.408 1.00 44.06 86 LEU A N 1
ATOM 690 C CA . LEU A 1 86 ? 27.534 15.069 -45.075 1.00 44.06 86 LEU A CA 1
ATOM 691 C C . LEU A 1 86 ? 27.841 13.600 -44.815 1.00 44.06 86 LEU A C 1
ATOM 693 O O . LEU A 1 86 ? 27.584 12.743 -45.653 1.00 44.06 86 LEU A O 1
ATOM 697 N N . ARG A 1 87 ? 28.549 13.366 -43.713 1.00 43.31 87 ARG A N 1
ATOM 698 C CA . ARG A 1 87 ? 29.205 12.113 -43.340 1.00 43.31 87 ARG A CA 1
ATOM 699 C C . ARG A 1 87 ? 28.353 10.900 -43.686 1.00 43.31 87 ARG A C 1
ATOM 701 O O . ARG A 1 87 ? 27.169 10.890 -43.370 1.00 43.31 87 ARG A O 1
ATOM 708 N N . LEU A 1 88 ? 29.004 9.873 -44.237 1.00 47.78 88 LEU A N 1
ATOM 709 C CA . LEU A 1 88 ? 28.568 8.491 -44.100 1.00 47.78 88 LEU A CA 1
ATOM 710 C C . LEU A 1 88 ? 27.921 8.336 -42.717 1.00 47.78 88 LEU A C 1
ATOM 712 O O . LEU A 1 88 ? 28.623 8.288 -41.705 1.00 47.78 88 LEU A O 1
ATOM 716 N N . ILE A 1 89 ? 26.593 8.232 -42.678 1.00 51.41 89 ILE A N 1
ATOM 717 C CA . ILE A 1 89 ? 25.874 7.532 -41.617 1.00 51.41 89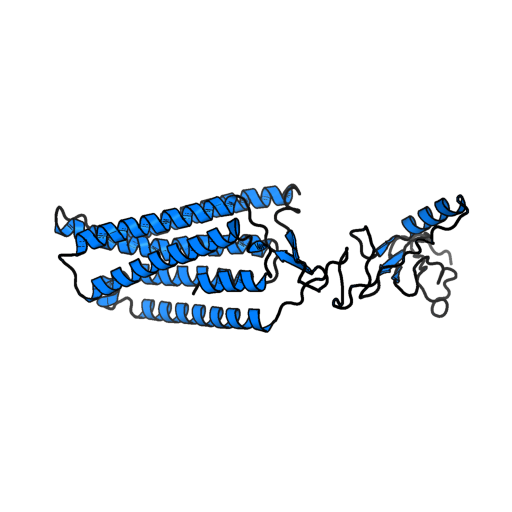 ILE A CA 1
ATOM 718 C C . ILE A 1 89 ? 26.198 6.054 -41.856 1.00 51.41 89 ILE A C 1
ATOM 720 O O . ILE A 1 89 ? 25.356 5.223 -42.161 1.00 51.41 89 ILE A O 1
ATOM 724 N N . GLN A 1 90 ? 27.490 5.732 -41.820 1.00 55.41 90 GLN A N 1
ATOM 725 C CA . GLN A 1 90 ? 27.931 4.400 -41.507 1.00 55.41 90 GLN A CA 1
ATOM 726 C C . GLN A 1 90 ? 27.270 4.123 -40.168 1.00 55.41 90 GLN A C 1
ATOM 728 O O . GLN A 1 90 ? 27.289 5.008 -39.313 1.00 55.41 90 GLN A O 1
ATOM 733 N N . SER A 1 91 ? 26.627 2.969 -40.046 1.00 62.00 91 SER A N 1
ATOM 734 C CA . SER A 1 91 ? 25.930 2.437 -38.872 1.00 62.00 91 SER A CA 1
ATOM 735 C C . SER A 1 91 ? 26.812 2.454 -37.620 1.00 62.00 91 SER A C 1
ATOM 737 O O . SER A 1 91 ? 27.266 1.421 -37.132 1.00 62.00 91 SER A O 1
ATOM 739 N N . ARG A 1 92 ? 27.153 3.647 -37.150 1.00 72.62 92 ARG A N 1
ATOM 740 C CA . ARG A 1 92 ? 28.110 3.916 -36.100 1.00 72.62 92 ARG A CA 1
ATOM 741 C C . ARG A 1 92 ? 27.276 4.230 -34.880 1.00 72.62 92 ARG A C 1
ATOM 743 O O . ARG A 1 92 ? 26.567 5.230 -34.843 1.00 72.62 92 ARG A O 1
ATOM 750 N N . CYS A 1 93 ? 27.371 3.345 -33.905 1.00 79.06 93 CYS A N 1
ATOM 751 C CA . CYS A 1 93 ? 26.776 3.570 -32.603 1.00 79.06 93 CYS A CA 1
ATOM 752 C C . CYS A 1 93 ? 27.571 4.650 -31.855 1.00 79.06 93 CYS A C 1
ATOM 754 O O . CYS A 1 93 ? 28.793 4.753 -32.011 1.00 79.06 93 CYS A O 1
ATOM 756 N N . GLU A 1 94 ? 26.879 5.458 -31.062 1.00 78.44 94 GLU A N 1
ATOM 757 C CA . GLU A 1 94 ? 27.482 6.477 -30.207 1.00 78.44 94 GLU A CA 1
ATOM 758 C C . GLU A 1 94 ? 27.925 5.861 -28.876 1.00 78.44 94 GLU A C 1
ATOM 760 O O . GLU A 1 94 ? 27.273 4.929 -28.397 1.00 78.44 94 GLU A O 1
ATOM 765 N N . PRO A 1 95 ? 29.034 6.334 -28.279 1.00 73.75 95 PRO A N 1
ATOM 766 C CA . PRO A 1 95 ? 29.495 5.828 -26.995 1.00 73.75 95 PRO A CA 1
ATOM 767 C C . PRO A 1 95 ? 28.542 6.234 -25.866 1.00 73.75 95 PRO A C 1
ATOM 769 O O . PRO A 1 95 ? 28.024 7.349 -25.821 1.00 73.75 95 PRO A O 1
ATOM 772 N N . CYS A 1 96 ? 28.367 5.324 -24.917 1.00 70.81 96 CYS A N 1
ATOM 773 C CA . CYS A 1 96 ? 27.704 5.572 -23.648 1.00 70.81 96 CYS A CA 1
ATOM 774 C C . CYS A 1 96 ? 28.432 6.643 -22.814 1.00 70.81 96 CYS A C 1
ATOM 776 O O . CYS A 1 96 ? 29.663 6.734 -22.874 1.00 70.81 96 CYS A O 1
ATOM 778 N N . PRO A 1 97 ? 27.715 7.416 -21.975 1.00 67.31 97 PRO A N 1
ATOM 779 C CA . PRO A 1 97 ? 28.336 8.264 -20.959 1.00 67.31 97 PRO A CA 1
ATOM 780 C C . PRO A 1 97 ? 29.277 7.453 -20.052 1.00 67.31 97 PRO A C 1
ATOM 782 O O . PRO A 1 97 ? 28.965 6.319 -19.696 1.00 67.31 97 PRO A O 1
ATOM 785 N N . ALA A 1 98 ? 30.405 8.043 -19.637 1.00 55.69 98 ALA A N 1
ATOM 786 C CA . ALA A 1 98 ? 31.491 7.359 -18.914 1.00 55.69 98 ALA A CA 1
ATOM 787 C C . ALA A 1 98 ? 31.094 6.736 -17.553 1.00 55.69 98 ALA A C 1
ATOM 789 O O . ALA A 1 98 ? 31.853 5.953 -16.989 1.00 55.69 98 ALA A O 1
ATOM 790 N N . GLU A 1 99 ? 29.907 7.059 -17.038 1.00 58.41 99 GLU A N 1
ATOM 791 C CA . GLU A 1 99 ? 29.346 6.546 -15.778 1.00 58.41 99 GLU A CA 1
ATOM 792 C C . GLU A 1 99 ? 28.426 5.328 -15.983 1.00 58.41 99 GLU A C 1
ATOM 794 O O . GLU A 1 99 ? 27.743 4.878 -15.065 1.00 58.41 99 GLU A O 1
ATOM 799 N N . CYS A 1 100 ? 28.396 4.793 -17.202 1.00 58.34 100 CYS A N 1
ATOM 800 C CA . CYS A 1 100 ? 27.460 3.778 -17.648 1.00 58.34 100 CYS A CA 1
ATOM 801 C C . CYS A 1 100 ? 28.217 2.637 -18.322 1.00 58.34 100 CYS A C 1
ATOM 803 O O . CYS A 1 100 ? 28.965 2.868 -19.268 1.00 58.34 100 CYS A O 1
ATOM 805 N N . GLY A 1 101 ? 28.019 1.402 -17.857 1.00 57.59 101 GLY A N 1
ATOM 806 C CA . GLY A 1 101 ? 28.467 0.222 -18.600 1.00 57.59 101 GLY A CA 1
ATOM 807 C C . GLY A 1 101 ? 27.617 0.068 -19.862 1.00 57.59 101 GLY A C 1
ATOM 808 O O . GLY A 1 101 ? 27.952 0.571 -20.925 1.00 57.59 101 GLY A O 1
ATOM 809 N N . ASN A 1 102 ? 26.444 -0.549 -19.727 1.00 59.03 102 ASN A N 1
ATOM 810 C CA . ASN A 1 102 ? 25.486 -0.679 -20.825 1.00 59.03 102 ASN A CA 1
ATOM 811 C C . ASN A 1 102 ? 24.385 0.384 -20.735 1.00 59.03 102 ASN A C 1
ATOM 813 O O . ASN A 1 102 ? 23.668 0.434 -19.737 1.00 59.03 102 ASN A O 1
ATOM 817 N N . CYS A 1 103 ? 24.201 1.170 -21.797 1.00 61.16 103 CYS A N 1
ATOM 818 C CA . CYS A 1 103 ? 23.027 2.027 -21.977 1.00 61.16 103 CYS A CA 1
ATOM 819 C C . CYS A 1 103 ? 22.034 1.350 -22.914 1.00 61.16 103 CYS A C 1
ATOM 821 O O . CYS A 1 103 ? 22.433 0.755 -23.918 1.00 61.16 103 CYS A O 1
ATOM 823 N N . SER A 1 104 ? 20.745 1.479 -22.610 1.00 56.50 104 SER A N 1
ATOM 824 C CA . SER A 1 104 ? 19.675 1.198 -23.567 1.00 56.50 104 SER A CA 1
ATOM 825 C C . SER A 1 104 ? 19.247 2.483 -24.271 1.00 56.50 104 SER A C 1
ATOM 827 O O . SER A 1 104 ? 19.270 3.498 -23.592 1.00 56.50 104 SER A O 1
ATOM 829 N N . VAL A 1 105 ? 18.852 2.391 -25.554 1.00 54.06 105 VAL A N 1
ATOM 830 C CA . VAL A 1 105 ? 18.116 3.377 -26.389 1.00 54.06 105 VAL A CA 1
ATOM 831 C C . VAL A 1 105 ? 17.981 4.770 -25.759 1.00 54.06 105 VAL A C 1
ATOM 833 O O . VAL A 1 105 ? 17.256 4.922 -24.777 1.00 54.06 105 VAL A O 1
ATOM 836 N N . ASP A 1 106 ? 18.619 5.772 -26.373 1.00 52.25 106 ASP A N 1
ATOM 837 C CA . ASP A 1 106 ? 18.847 7.129 -25.841 1.00 52.25 106 ASP A CA 1
ATOM 838 C C . ASP A 1 106 ? 19.884 7.166 -24.696 1.00 52.25 106 ASP A C 1
ATOM 840 O O . ASP A 1 106 ? 20.212 6.125 -24.137 1.00 52.25 106 ASP A O 1
ATOM 844 N N . PRO A 1 107 ? 20.519 8.309 -24.360 1.00 50.88 107 PRO A N 1
ATOM 845 C CA . PRO A 1 107 ? 21.642 8.360 -23.408 1.00 50.88 107 PRO A CA 1
ATOM 846 C C . PRO A 1 107 ? 21.210 8.157 -21.941 1.00 50.88 107 PRO A C 1
ATOM 848 O O . PRO A 1 107 ? 21.667 8.861 -21.044 1.00 50.88 107 PRO A O 1
ATOM 851 N N . LEU A 1 108 ? 20.300 7.220 -21.686 1.00 52.88 108 LEU A N 1
ATOM 852 C CA . LEU A 1 108 ? 19.668 6.952 -20.409 1.00 52.88 108 LEU A CA 1
ATOM 853 C C . LEU A 1 108 ? 20.295 5.727 -19.764 1.00 52.88 108 LEU A C 1
ATOM 855 O O . LEU A 1 108 ? 20.170 4.592 -20.227 1.00 52.88 108 LEU A O 1
ATOM 859 N N . CYS A 1 109 ? 20.963 5.968 -18.647 1.00 55.88 109 CYS A N 1
ATOM 860 C CA . CYS A 1 109 ? 21.615 4.920 -17.884 1.00 55.88 109 CYS A CA 1
ATOM 861 C C . CYS A 1 109 ? 20.640 4.216 -16.948 1.00 55.88 109 CYS A C 1
ATOM 863 O O . CYS A 1 109 ? 19.951 4.872 -16.165 1.00 55.88 109 CYS A O 1
ATOM 865 N N . SER A 1 110 ? 20.613 2.880 -16.983 1.00 54.41 110 SER A N 1
ATOM 866 C CA . SER A 1 110 ? 19.943 2.084 -15.953 1.00 54.41 110 SER A CA 1
ATOM 867 C C . SER A 1 110 ? 20.728 2.195 -14.645 1.00 54.41 110 SER A C 1
ATOM 869 O O . SER A 1 110 ? 21.888 1.781 -14.583 1.00 54.41 110 SER A O 1
ATOM 871 N N . ILE A 1 111 ? 20.107 2.765 -13.614 1.00 55.34 111 ILE A N 1
ATOM 872 C CA . ILE A 1 111 ? 20.718 2.980 -12.294 1.00 55.34 111 ILE A CA 1
ATOM 873 C C . ILE A 1 111 ? 21.166 1.646 -11.686 1.00 55.34 111 ILE A C 1
ATOM 875 O O . ILE A 1 111 ? 20.374 0.708 -11.595 1.00 55.34 111 ILE A O 1
ATOM 879 N N . GLN A 1 112 ? 22.417 1.572 -11.220 1.00 54.00 112 GLN A N 1
ATOM 880 C CA . GLN A 1 112 ? 22.857 0.497 -10.331 1.00 54.00 112 GLN A CA 1
ATOM 881 C C . GLN A 1 112 ? 22.339 0.787 -8.922 1.00 54.00 112 GLN A C 1
ATOM 883 O O . GLN A 1 112 ? 22.736 1.764 -8.293 1.00 54.00 112 GLN A O 1
ATOM 888 N N . PHE A 1 113 ? 21.416 -0.041 -8.445 1.00 60.44 113 PHE A N 1
ATOM 889 C CA . PHE A 1 113 ? 20.843 0.107 -7.113 1.00 60.44 113 PHE A CA 1
ATOM 890 C C . PHE A 1 113 ? 21.894 -0.138 -6.027 1.00 60.44 113 PHE A C 1
ATOM 892 O O . PHE A 1 113 ? 22.634 -1.126 -6.091 1.00 60.44 113 PHE A O 1
ATOM 899 N N . ASP A 1 114 ? 21.925 0.713 -4.997 1.00 64.38 114 ASP A N 1
ATOM 900 C CA . ASP A 1 114 ? 22.774 0.460 -3.836 1.00 64.38 114 ASP A CA 1
ATOM 901 C C . ASP A 1 114 ? 22.231 -0.762 -3.085 1.00 64.38 114 ASP A C 1
ATOM 903 O O . ASP A 1 114 ? 21.139 -0.762 -2.505 1.00 64.38 114 ASP A O 1
ATOM 907 N N . SER A 1 115 ? 23.010 -1.841 -3.119 1.00 69.81 115 SER A N 1
ATOM 908 C CA . SER A 1 115 ? 22.634 -3.113 -2.510 1.00 69.81 115 SER A CA 1
ATOM 909 C C . SER A 1 115 ? 22.431 -2.980 -0.996 1.00 69.81 115 SER A C 1
ATOM 911 O O . SER A 1 115 ? 21.578 -3.666 -0.433 1.00 69.81 115 SER A O 1
ATOM 913 N N . MET A 1 116 ? 23.144 -2.073 -0.321 1.00 74.00 116 MET A N 1
ATOM 914 C CA . MET A 1 116 ? 23.080 -1.946 1.139 1.00 74.00 116 MET A CA 1
ATOM 915 C C . MET A 1 116 ? 21.779 -1.295 1.614 1.00 74.00 116 MET A C 1
ATOM 917 O O . MET A 1 116 ? 21.153 -1.789 2.556 1.00 74.00 116 MET A O 1
ATOM 921 N N . ILE A 1 117 ? 21.325 -0.238 0.934 1.00 75.38 117 ILE A N 1
ATOM 922 C CA . ILE A 1 117 ? 20.097 0.493 1.292 1.00 75.38 117 ILE A CA 1
ATOM 923 C C . ILE A 1 117 ? 18.848 -0.382 1.121 1.00 75.38 117 ILE A C 1
ATOM 925 O O . ILE A 1 117 ? 17.855 -0.180 1.815 1.00 75.38 117 ILE A O 1
ATOM 929 N N . ARG A 1 118 ? 18.898 -1.392 0.248 1.00 77.62 118 ARG A N 1
ATOM 930 C CA . ARG A 1 118 ? 17.771 -2.299 -0.012 1.00 77.62 118 ARG A CA 1
ATOM 931 C C . ARG A 1 118 ? 17.790 -3.569 0.838 1.00 77.62 118 ARG A C 1
ATOM 933 O O . ARG A 1 118 ? 16.739 -4.003 1.309 1.00 77.62 118 ARG A O 1
ATOM 940 N N . ILE A 1 119 ? 18.966 -4.160 1.066 1.00 84.06 119 ILE A N 1
ATOM 941 C CA . ILE A 1 119 ? 19.092 -5.401 1.846 1.00 84.06 119 ILE A CA 1
ATOM 942 C C . ILE A 1 119 ? 18.725 -5.167 3.317 1.00 84.06 119 ILE A C 1
ATOM 944 O O . ILE A 1 119 ? 18.034 -5.997 3.907 1.00 84.06 119 ILE A O 1
ATOM 948 N N . VAL A 1 120 ? 19.138 -4.042 3.912 1.00 87.38 120 VAL A N 1
ATOM 949 C CA . VAL A 1 120 ? 18.888 -3.767 5.339 1.00 87.38 120 VAL A CA 1
ATOM 950 C C . VAL A 1 120 ? 17.383 -3.722 5.667 1.00 87.38 120 VAL A C 1
ATOM 952 O O . VAL A 1 120 ? 16.960 -4.493 6.535 1.00 87.38 120 VAL A O 1
ATOM 955 N N . PRO A 1 121 ? 16.542 -2.928 4.973 1.00 87.06 121 PRO A N 1
ATOM 956 C CA . PRO A 1 121 ? 15.093 -2.944 5.176 1.00 87.06 121 PRO A CA 1
ATOM 957 C C . PRO A 1 121 ? 14.464 -4.318 4.940 1.00 87.06 121 PRO A C 1
ATOM 959 O O . PRO A 1 121 ? 13.595 -4.723 5.704 1.00 87.06 121 PRO A O 1
ATOM 962 N N . CYS A 1 122 ? 14.929 -5.071 3.938 1.00 85.62 122 CYS A N 1
ATOM 963 C CA . CYS A 1 122 ? 14.428 -6.418 3.661 1.00 85.62 122 CYS A CA 1
ATOM 964 C C . CYS A 1 122 ? 14.670 -7.375 4.841 1.00 85.62 122 CYS A C 1
ATOM 966 O O . CYS A 1 122 ? 13.756 -8.075 5.283 1.00 85.62 122 CYS A O 1
ATOM 968 N N . MET A 1 123 ? 15.872 -7.353 5.422 1.00 90.06 123 MET A N 1
ATOM 969 C CA . MET A 1 123 ? 16.195 -8.166 6.598 1.00 90.06 123 MET A CA 1
ATOM 970 C C . MET A 1 123 ? 15.337 -7.776 7.804 1.00 90.06 123 MET A C 1
ATOM 972 O O . MET A 1 123 ? 14.759 -8.650 8.454 1.00 90.06 123 MET A O 1
ATOM 976 N N . VAL A 1 124 ? 15.184 -6.474 8.071 1.00 91.19 124 VAL A N 1
ATOM 977 C CA . VAL A 1 124 ? 14.292 -5.986 9.135 1.00 91.19 124 VAL A CA 1
ATOM 978 C C . VAL A 1 124 ? 12.855 -6.454 8.887 1.00 91.19 124 VAL A C 1
ATOM 980 O O . VAL A 1 124 ? 12.211 -6.982 9.796 1.00 91.19 124 VAL A O 1
ATOM 983 N N . GLN A 1 125 ? 12.379 -6.374 7.647 1.00 91.19 125 GLN A N 1
ATOM 984 C CA . GLN A 1 125 ? 11.023 -6.756 7.282 1.00 91.19 125 GLN A CA 1
ATOM 985 C C . GLN A 1 125 ? 10.737 -8.239 7.554 1.00 91.19 125 GLN A C 1
ATOM 987 O O . GLN A 1 125 ? 9.712 -8.575 8.156 1.00 91.19 125 GLN A O 1
ATOM 992 N N . LEU A 1 126 ? 11.664 -9.123 7.174 1.00 90.81 126 LEU A N 1
ATOM 993 C CA . LEU A 1 126 ? 11.561 -10.561 7.431 1.00 90.81 126 LEU A CA 1
ATOM 994 C C . LEU A 1 126 ? 11.567 -10.867 8.930 1.00 90.81 126 LEU A C 1
ATOM 996 O O . LEU A 1 126 ? 10.756 -11.670 9.396 1.00 90.81 126 LEU A O 1
ATOM 1000 N N . THR A 1 127 ? 12.425 -10.195 9.706 1.00 92.88 127 THR A N 1
ATOM 1001 C CA . THR A 1 127 ? 12.449 -10.387 11.165 1.00 92.88 127 THR A CA 1
ATOM 1002 C C . THR A 1 127 ? 11.126 -9.999 11.825 1.00 92.88 127 THR A C 1
ATOM 1004 O O . THR A 1 127 ? 10.651 -10.725 12.701 1.00 92.88 127 THR A O 1
ATOM 1007 N N . MET A 1 128 ? 10.477 -8.924 11.367 1.00 92.81 128 MET A N 1
ATOM 1008 C CA . MET A 1 128 ? 9.183 -8.497 11.908 1.00 92.81 128 MET A CA 1
ATOM 1009 C C . MET A 1 128 ? 8.043 -9.438 11.525 1.00 92.81 128 MET A C 1
ATOM 1011 O O . MET A 1 128 ? 7.200 -9.741 12.369 1.00 92.81 128 MET A O 1
ATOM 1015 N N . ILE A 1 129 ? 8.041 -9.978 10.303 1.00 93.62 129 ILE A N 1
ATOM 1016 C CA . ILE A 1 129 ? 7.068 -11.004 9.899 1.00 93.62 129 ILE A CA 1
ATOM 1017 C C . ILE A 1 129 ? 7.211 -12.247 10.787 1.00 93.62 129 ILE A C 1
ATOM 1019 O O . ILE A 1 129 ? 6.215 -12.744 11.317 1.00 93.62 129 ILE A O 1
ATOM 1023 N N . ILE A 1 130 ? 8.442 -12.714 11.021 1.00 94.69 130 ILE A N 1
ATOM 1024 C CA . ILE A 1 130 ? 8.709 -13.852 11.914 1.00 94.69 130 ILE A CA 1
ATOM 1025 C C . ILE A 1 130 ? 8.218 -13.546 13.336 1.00 94.69 130 ILE A C 1
ATOM 1027 O O . ILE A 1 130 ? 7.541 -14.378 13.945 1.00 94.69 130 ILE A O 1
ATOM 1031 N N . PHE A 1 131 ? 8.488 -12.346 13.854 1.00 94.81 131 PHE A N 1
ATOM 1032 C CA . PHE A 1 131 ? 8.018 -11.918 15.172 1.00 94.81 131 PHE A CA 1
ATOM 1033 C C . PHE A 1 131 ? 6.481 -11.889 15.276 1.00 94.81 131 PHE A C 1
ATOM 1035 O O . PHE A 1 131 ? 5.921 -12.373 16.265 1.00 94.81 131 PHE A O 1
ATOM 1042 N N . CYS A 1 132 ? 5.782 -11.396 14.249 1.00 94.62 132 CYS A N 1
ATOM 1043 C CA . CYS A 1 132 ? 4.320 -11.433 14.170 1.00 94.62 132 CYS A CA 1
ATOM 1044 C C . CYS A 1 132 ? 3.784 -12.868 14.170 1.00 94.62 132 CYS A C 1
ATOM 1046 O O . CYS A 1 132 ? 2.850 -13.166 14.916 1.00 94.62 132 CYS A O 1
ATOM 1048 N N . CYS A 1 133 ? 4.399 -13.774 13.405 1.00 94.25 133 CYS A N 1
ATOM 1049 C CA . CYS A 1 133 ? 4.020 -15.187 13.365 1.00 94.25 133 CYS A CA 1
ATOM 1050 C C . CYS A 1 133 ? 4.217 -15.879 14.723 1.00 94.25 133 CYS A C 1
ATOM 1052 O O . CYS A 1 133 ? 3.321 -16.586 15.190 1.00 94.25 133 CYS A O 1
ATOM 1054 N N . ILE A 1 134 ? 5.350 -15.640 15.394 1.00 95.62 134 ILE A N 1
ATOM 1055 C CA . ILE A 1 134 ? 5.618 -16.168 16.741 1.00 95.62 134 ILE A CA 1
ATOM 1056 C C . ILE A 1 134 ? 4.584 -15.627 17.733 1.00 95.62 134 ILE A C 1
ATOM 1058 O O . ILE A 1 134 ? 3.989 -16.396 18.490 1.00 95.62 134 ILE A O 1
ATOM 1062 N N . THR A 1 135 ? 4.315 -14.321 17.701 1.00 93.69 135 THR A N 1
ATOM 1063 C CA . THR A 1 135 ? 3.310 -13.690 18.568 1.00 93.69 135 THR A CA 1
ATOM 1064 C C . THR A 1 135 ? 1.917 -14.265 18.306 1.00 93.69 135 THR A C 1
ATOM 1066 O O . THR A 1 135 ? 1.207 -14.596 19.253 1.00 93.69 135 THR A O 1
ATOM 1069 N N . GLY A 1 136 ? 1.540 -14.478 17.043 1.00 93.44 136 GLY A N 1
ATOM 1070 C CA . GLY A 1 136 ? 0.269 -15.102 16.662 1.00 93.44 136 GLY A CA 1
ATOM 1071 C C . GLY A 1 136 ? 0.141 -16.530 17.182 1.00 93.44 136 GLY A C 1
ATOM 1072 O O . GLY A 1 136 ? -0.875 -16.890 17.778 1.00 93.44 136 GLY A O 1
ATOM 1073 N N . PHE A 1 137 ? 1.206 -17.323 17.066 1.00 93.50 137 PHE A N 1
ATOM 1074 C CA . PHE A 1 137 ? 1.248 -18.669 17.627 1.00 93.50 137 PHE A CA 1
ATOM 1075 C C . PHE A 1 137 ? 1.079 -18.670 19.155 1.00 93.50 137 PHE A C 1
ATOM 1077 O O . PHE A 1 137 ? 0.321 -19.480 19.698 1.00 93.50 137 PHE A O 1
ATOM 1084 N N . LEU A 1 138 ? 1.733 -17.740 19.858 1.00 93.31 138 LEU A N 1
ATOM 1085 C CA . LEU A 1 138 ? 1.586 -17.581 21.307 1.00 93.31 138 LEU A CA 1
ATOM 1086 C C . LEU A 1 138 ? 0.155 -17.182 21.692 1.00 93.31 138 LEU A C 1
ATOM 1088 O O . LEU A 1 138 ? -0.413 -17.770 22.614 1.00 93.31 138 LEU A O 1
ATOM 1092 N N . VAL A 1 139 ? -0.457 -16.242 20.964 1.00 92.06 139 VAL A N 1
ATOM 1093 C CA . VAL A 1 139 ? -1.860 -15.838 21.161 1.00 92.06 139 VAL A CA 1
ATOM 1094 C C . VAL A 1 139 ? -2.796 -17.034 20.986 1.00 92.06 139 VAL A C 1
ATOM 1096 O O . VAL A 1 139 ? -3.658 -17.267 21.836 1.00 92.06 139 VAL A O 1
ATOM 1099 N N . TYR A 1 140 ? -2.584 -17.846 19.948 1.00 90.56 140 TYR A N 1
ATOM 1100 C CA . TYR A 1 140 ? -3.373 -19.051 19.701 1.00 90.56 140 TYR A CA 1
ATOM 1101 C C . TYR A 1 140 ? -3.226 -20.088 20.823 1.00 90.56 140 TYR A C 1
ATOM 1103 O O . TYR A 1 140 ? -4.218 -20.667 21.277 1.00 90.56 140 TYR A O 1
ATOM 1111 N N . LYS A 1 141 ? -2.003 -20.314 21.321 1.00 91.38 141 LYS A N 1
ATOM 1112 C CA . LYS A 1 141 ? -1.753 -21.237 22.442 1.00 91.38 141 LYS A CA 1
ATOM 1113 C C . LYS A 1 141 ? -2.383 -20.752 23.747 1.00 91.38 141 LYS A C 1
ATOM 1115 O O . LYS A 1 141 ? -2.925 -21.561 24.497 1.00 91.38 141 LYS A O 1
ATOM 1120 N N . LEU A 1 142 ? -2.361 -19.446 24.001 1.00 88.50 142 LEU A N 1
ATOM 1121 C CA . LEU A 1 142 ? -2.876 -18.828 25.226 1.00 88.50 142 LEU A CA 1
ATOM 1122 C C . LEU A 1 142 ? -4.362 -18.433 25.142 1.00 88.50 142 LEU A C 1
ATOM 1124 O O . LEU A 1 142 ? -4.881 -17.811 26.078 1.00 88.50 142 LEU A O 1
ATOM 1128 N N . LYS A 1 143 ? -5.075 -18.821 24.073 1.00 88.81 143 LYS A N 1
ATOM 1129 C CA . LYS A 1 143 ? -6.469 -18.415 23.811 1.00 88.81 143 LYS A CA 1
ATOM 1130 C C . LYS A 1 143 ? -7.451 -18.761 24.934 1.00 88.81 143 LYS A C 1
ATOM 1132 O O . LYS A 1 143 ? -8.385 -18.008 25.186 1.00 88.81 143 LYS A O 1
ATOM 1137 N N . ASN A 1 144 ? -7.209 -19.863 25.648 1.00 84.94 144 ASN A N 1
ATOM 1138 C CA . ASN A 1 144 ? -8.073 -20.345 26.733 1.00 84.94 144 ASN A CA 1
ATOM 1139 C C . ASN A 1 144 ? -7.832 -19.627 28.075 1.00 84.94 144 ASN A C 1
ATOM 1141 O O . ASN A 1 144 ? -8.509 -19.913 29.062 1.00 84.94 144 ASN A O 1
ATOM 1145 N N . SER A 1 145 ? -6.859 -18.714 28.153 1.00 85.94 145 SER A N 1
ATOM 1146 C CA . SER A 1 145 ? -6.622 -17.936 29.369 1.00 85.94 145 SER A CA 1
ATOM 1147 C C . SER A 1 145 ? -7.754 -16.927 29.612 1.00 85.94 145 SER A C 1
ATOM 1149 O O . SER A 1 145 ? -8.338 -16.370 28.677 1.00 85.94 145 SER A O 1
ATOM 1151 N N . LYS A 1 146 ? -8.055 -16.652 30.891 1.00 79.38 146 LYS A N 1
ATOM 1152 C CA . LYS A 1 146 ? -9.121 -15.711 31.290 1.00 79.38 146 LYS A CA 1
ATOM 1153 C C . LYS A 1 146 ? -8.904 -14.306 30.712 1.00 79.38 146 LYS A C 1
ATOM 1155 O O . LYS A 1 146 ? -9.862 -13.657 30.299 1.00 79.38 146 LYS A O 1
ATOM 1160 N N . VAL A 1 147 ? -7.647 -13.865 30.638 1.00 79.12 147 VAL A N 1
ATOM 1161 C CA . VAL A 1 147 ? -7.264 -12.561 30.073 1.00 79.12 147 VAL A CA 1
ATOM 1162 C C . VAL A 1 147 ? -7.608 -12.492 28.579 1.00 79.12 147 VAL A C 1
ATOM 1164 O O . VAL A 1 147 ? -8.297 -11.569 28.149 1.00 79.12 147 VAL A O 1
ATOM 1167 N N . MET A 1 148 ? -7.220 -13.507 27.800 1.00 77.81 148 MET A N 1
ATOM 1168 C CA . MET A 1 148 ? -7.429 -13.535 26.344 1.00 77.81 148 MET A CA 1
ATOM 1169 C C . MET A 1 148 ? -8.883 -13.771 25.933 1.00 77.81 148 MET A C 1
ATOM 1171 O O . MET A 1 148 ? -9.348 -13.224 24.932 1.00 77.81 148 MET A O 1
ATOM 1175 N N . THR A 1 149 ? -9.629 -14.541 26.724 1.00 76.94 149 THR A N 1
ATOM 1176 C CA . THR A 1 149 ? -11.068 -14.735 26.497 1.00 76.94 149 THR A CA 1
ATOM 1177 C C . THR A 1 149 ? -11.841 -13.427 26.704 1.00 76.94 149 THR A C 1
ATOM 1179 O O . THR A 1 149 ? -12.804 -13.163 25.992 1.00 76.94 149 THR A O 1
ATOM 1182 N N . THR A 1 150 ? -11.383 -12.567 27.621 1.00 72.12 150 THR A N 1
ATOM 1183 C CA . THR A 1 150 ? -12.023 -11.272 27.907 1.00 72.12 150 THR A CA 1
ATOM 1184 C C . THR A 1 150 ? -11.755 -10.225 26.812 1.00 72.12 150 THR A C 1
ATOM 1186 O O . THR A 1 150 ? -12.655 -9.465 26.469 1.00 72.12 150 THR A O 1
ATOM 1189 N N . SER A 1 151 ? -10.549 -10.201 26.225 1.00 70.75 151 SER A N 1
ATOM 1190 C CA . SER A 1 151 ? -10.126 -9.214 25.201 1.00 70.75 151 SER A CA 1
ATOM 1191 C C . SER A 1 151 ? -10.464 -9.611 23.744 1.00 70.75 151 SER A C 1
ATOM 1193 O O . SER A 1 151 ? -10.172 -8.861 22.812 1.00 70.75 151 SER A O 1
ATOM 1195 N N . LEU A 1 152 ? -11.114 -10.765 23.533 1.00 80.75 152 LEU A N 1
ATOM 1196 C CA . LEU A 1 152 ? -11.370 -11.385 22.221 1.00 80.75 152 LEU A CA 1
ATOM 1197 C C . LEU A 1 152 ? -10.088 -11.681 21.436 1.00 80.75 152 LEU A C 1
ATOM 1199 O O . LEU A 1 152 ? -9.716 -10.969 20.501 1.00 80.75 152 LEU A O 1
ATOM 1203 N N . TRP A 1 153 ? -9.457 -12.806 21.765 1.00 87.25 153 TRP A N 1
ATOM 1204 C CA . TRP A 1 153 ? -8.252 -13.299 21.089 1.00 87.25 153 TRP A CA 1
ATOM 1205 C C . TRP A 1 153 ? -8.352 -13.343 19.554 1.00 87.25 153 TRP A C 1
ATOM 1207 O O . TRP A 1 153 ? -7.368 -13.045 18.888 1.00 87.25 153 TRP A O 1
ATOM 1217 N N . VAL A 1 154 ? -9.533 -13.621 18.985 1.00 89.38 154 VAL A N 1
ATOM 1218 C CA . VAL A 1 154 ? -9.728 -13.661 17.523 1.00 89.38 154 VAL A CA 1
ATOM 1219 C C . VAL A 1 154 ? -9.452 -12.299 16.873 1.00 89.38 154 VAL A C 1
ATOM 1221 O O . VAL A 1 154 ? -8.880 -12.239 15.795 1.00 89.38 154 VAL A O 1
ATOM 1224 N N . MET A 1 155 ? -9.796 -11.179 17.519 1.00 89.31 155 MET A N 1
ATOM 1225 C CA . MET A 1 155 ? -9.494 -9.848 16.962 1.00 89.31 155 MET A CA 1
ATOM 1226 C C . MET A 1 155 ? -8.007 -9.541 17.009 1.00 89.31 155 MET A C 1
ATOM 1228 O O . MET A 1 155 ? -7.490 -8.910 16.097 1.00 89.31 155 MET A O 1
ATOM 1232 N N . LEU A 1 156 ? -7.324 -9.999 18.058 1.00 90.62 156 LEU A N 1
ATOM 1233 C CA . LEU A 1 156 ? -5.877 -9.866 18.165 1.00 90.62 156 LEU A CA 1
ATOM 1234 C C . LEU A 1 156 ? -5.164 -10.690 17.084 1.00 90.62 156 LEU A C 1
ATOM 1236 O O . LEU A 1 156 ? -4.206 -10.215 16.485 1.00 90.62 156 LEU A O 1
ATOM 1240 N N . GLU A 1 157 ? -5.665 -11.891 16.798 1.00 92.50 157 GLU A N 1
ATOM 1241 C CA . GLU A 1 157 ? -5.180 -12.721 15.696 1.00 92.50 157 GLU A CA 1
ATOM 1242 C C . GLU A 1 157 ? -5.396 -12.038 14.338 1.00 92.50 157 GLU A C 1
ATOM 1244 O O . GLU A 1 157 ? -4.457 -11.954 13.553 1.00 92.50 157 GLU A O 1
ATOM 1249 N N . MET A 1 158 ? -6.574 -11.451 14.090 1.00 93.94 158 MET A N 1
ATOM 1250 C CA . MET A 1 158 ? -6.821 -10.694 12.855 1.00 93.94 158 MET A CA 1
ATOM 1251 C C . MET A 1 158 ? -5.902 -9.475 12.719 1.00 93.94 158 MET A C 1
ATOM 1253 O O . MET A 1 158 ? -5.408 -9.225 11.625 1.00 93.94 158 MET A O 1
ATOM 1257 N N . ILE A 1 159 ? -5.618 -8.749 13.808 1.00 95.06 159 ILE A N 1
ATOM 1258 C CA . ILE A 1 159 ? -4.632 -7.655 13.799 1.00 95.06 159 ILE A CA 1
ATOM 1259 C C . ILE A 1 159 ? -3.269 -8.193 13.339 1.00 95.06 159 ILE A C 1
ATOM 1261 O O . ILE A 1 159 ? -2.683 -7.645 12.415 1.00 95.06 159 ILE A O 1
ATOM 1265 N N . LEU A 1 160 ? -2.789 -9.304 13.902 1.00 95.44 160 LEU A N 1
ATOM 1266 C CA . LEU A 1 160 ? -1.501 -9.890 13.510 1.00 95.44 160 LEU A CA 1
ATOM 1267 C C . LEU A 1 160 ? -1.481 -10.367 12.051 1.00 95.44 160 LEU A C 1
ATOM 1269 O O . LEU A 1 160 ? -0.484 -10.161 11.362 1.00 95.44 160 LEU A O 1
ATOM 1273 N N . VAL A 1 161 ? -2.578 -10.954 11.562 1.00 95.62 161 VAL A N 1
ATOM 1274 C CA . VAL A 1 161 ? -2.722 -11.315 10.143 1.00 95.62 161 VAL A CA 1
ATOM 1275 C C . VAL A 1 161 ? -2.624 -10.064 9.269 1.00 95.62 161 VAL A C 1
ATOM 1277 O O . VAL A 1 161 ? -1.833 -10.043 8.331 1.00 95.62 161 VAL A O 1
ATOM 1280 N N . GLY A 1 162 ? -3.351 -8.994 9.602 1.00 95.81 162 GLY A N 1
ATOM 1281 C CA . GLY A 1 162 ? -3.281 -7.721 8.880 1.00 95.81 162 GLY A CA 1
ATOM 1282 C C . GLY A 1 162 ? -1.872 -7.120 8.856 1.00 95.81 162 GLY A C 1
ATOM 1283 O O . GLY A 1 162 ? -1.433 -6.645 7.810 1.00 95.81 162 GLY A O 1
ATOM 1284 N N . SER A 1 163 ? -1.124 -7.221 9.963 1.00 94.50 163 SER A N 1
ATOM 1285 C CA . SER A 1 163 ? 0.283 -6.800 10.021 1.00 94.50 163 SER A CA 1
ATOM 1286 C C . SER A 1 163 ? 1.163 -7.572 9.038 1.00 94.50 163 SER A C 1
ATOM 1288 O O . SER A 1 163 ? 1.982 -6.966 8.358 1.00 94.50 163 SER A O 1
ATOM 1290 N N . VAL A 1 164 ? 0.983 -8.892 8.911 1.00 95.19 164 VAL A N 1
ATOM 1291 C CA . VAL A 1 164 ? 1.749 -9.706 7.951 1.00 95.19 164 VAL A CA 1
ATOM 1292 C C . VAL A 1 164 ? 1.456 -9.283 6.508 1.00 95.19 164 VAL A C 1
ATOM 1294 O O . VAL A 1 164 ? 2.389 -9.167 5.714 1.00 95.19 164 VAL A O 1
ATOM 1297 N N . PHE A 1 165 ? 0.196 -8.996 6.167 1.00 95.00 165 PHE A N 1
ATOM 1298 C CA . PHE A 1 165 ? -0.163 -8.484 4.838 1.00 95.00 165 PHE A CA 1
ATOM 1299 C C . PHE A 1 165 ? 0.488 -7.124 4.556 1.00 95.00 165 PHE A C 1
ATOM 1301 O O . PHE A 1 165 ? 1.122 -6.967 3.515 1.00 95.00 165 PHE A O 1
ATOM 1308 N N . MET A 1 166 ? 0.415 -6.189 5.508 1.00 93.38 166 MET A N 1
ATOM 1309 C CA . MET A 1 166 ? 1.068 -4.876 5.420 1.00 93.38 166 MET A CA 1
ATOM 1310 C C . MET A 1 166 ? 2.578 -4.995 5.213 1.00 93.38 166 MET A C 1
ATOM 1312 O O . MET A 1 166 ? 3.127 -4.426 4.277 1.00 93.38 166 MET A O 1
ATOM 1316 N N . TYR A 1 167 ? 3.249 -5.809 6.018 1.00 93.19 167 TYR A N 1
ATOM 1317 C CA . TYR A 1 167 ? 4.681 -6.073 5.896 1.00 93.19 167 TYR A CA 1
ATOM 1318 C C . TYR A 1 167 ? 5.081 -6.762 4.586 1.00 93.19 167 TYR A C 1
ATOM 1320 O O . TYR A 1 167 ? 6.170 -6.525 4.062 1.00 93.19 167 TYR A O 1
ATOM 1328 N N . SER A 1 168 ? 4.192 -7.573 4.013 1.00 91.62 168 SER A N 1
ATOM 1329 C CA . SER A 1 168 ? 4.427 -8.206 2.713 1.00 91.62 168 SER A CA 1
ATOM 1330 C C . SER A 1 168 ? 4.436 -7.187 1.563 1.00 91.62 168 SER A C 1
ATOM 1332 O O . SER A 1 168 ? 5.099 -7.427 0.559 1.00 91.62 168 SER A O 1
ATOM 1334 N N . THR A 1 169 ? 3.770 -6.031 1.696 1.00 90.69 169 THR A N 1
ATOM 1335 C CA . THR A 1 169 ? 3.764 -4.989 0.645 1.00 90.69 169 THR A CA 1
ATOM 1336 C C . THR A 1 169 ? 5.153 -4.412 0.385 1.00 90.69 169 THR A C 1
ATOM 1338 O O . THR A 1 169 ? 5.574 -4.292 -0.764 1.00 90.69 169 THR A O 1
ATOM 1341 N N . VAL A 1 170 ? 5.899 -4.115 1.452 1.00 88.19 170 VAL A N 1
ATOM 1342 C CA . VAL A 1 170 ? 7.263 -3.579 1.376 1.00 88.19 170 VAL A CA 1
ATOM 1343 C C . VAL A 1 170 ? 8.196 -4.608 0.747 1.00 88.19 170 VAL A C 1
ATOM 1345 O O . VAL A 1 170 ? 9.046 -4.263 -0.070 1.00 88.19 170 VAL A O 1
ATOM 1348 N N . PHE A 1 171 ? 7.990 -5.889 1.065 1.00 87.50 171 PHE A N 1
ATOM 1349 C CA . PHE A 1 171 ? 8.725 -6.979 0.434 1.00 87.50 171 PHE A CA 1
ATOM 1350 C C . PHE A 1 171 ? 8.444 -7.073 -1.076 1.00 87.50 171 PHE A C 1
ATOM 1352 O O . PHE A 1 171 ? 9.375 -7.253 -1.855 1.00 87.50 171 PHE A O 1
ATOM 1359 N N . ILE A 1 172 ? 7.194 -6.889 -1.516 1.00 87.38 172 ILE A N 1
ATOM 1360 C CA . ILE A 1 172 ? 6.853 -6.873 -2.949 1.00 87.38 172 ILE A CA 1
ATOM 1361 C C . ILE A 1 172 ? 7.550 -5.708 -3.669 1.00 87.38 172 ILE A C 1
ATOM 1363 O O . ILE A 1 172 ? 8.055 -5.905 -4.769 1.00 87.38 172 ILE A O 1
ATOM 1367 N N . ARG A 1 173 ? 7.655 -4.529 -3.039 1.00 81.88 173 ARG A N 1
ATOM 1368 C CA . ARG A 1 173 ? 8.364 -3.367 -3.610 1.00 81.88 173 ARG A CA 1
ATOM 1369 C C . ARG A 1 173 ? 9.874 -3.546 -3.762 1.00 81.88 173 ARG A C 1
ATOM 1371 O O . ARG A 1 173 ? 10.486 -2.823 -4.542 1.00 81.88 173 ARG A O 1
ATOM 1378 N N . PHE A 1 174 ? 10.480 -4.458 -3.005 1.00 82.00 174 PHE A N 1
ATOM 1379 C CA . PHE A 1 174 ? 11.904 -4.774 -3.138 1.00 82.00 174 PHE A CA 1
ATOM 1380 C C . PHE A 1 174 ? 12.203 -5.557 -4.425 1.00 82.00 174 PHE A C 1
ATOM 1382 O O . PHE A 1 174 ? 13.287 -5.426 -4.993 1.00 82.00 174 PHE A O 1
ATOM 1389 N N . LEU A 1 175 ? 11.255 -6.380 -4.875 1.00 80.69 175 LEU A N 1
ATOM 1390 C CA . LEU A 1 175 ? 11.408 -7.202 -6.068 1.00 80.69 175 LEU A CA 1
ATOM 1391 C C . LEU A 1 175 ? 11.343 -6.341 -7.341 1.00 80.69 175 LEU A C 1
ATOM 1393 O O . LEU A 1 175 ? 10.711 -5.285 -7.370 1.00 80.69 175 LEU A O 1
ATOM 1397 N N . GLU A 1 176 ? 11.991 -6.803 -8.412 1.00 72.50 176 GLU A N 1
ATOM 1398 C CA . GLU A 1 176 ? 12.001 -6.072 -9.682 1.00 72.50 176 GLU A CA 1
ATOM 1399 C C . GLU A 1 176 ? 10.579 -5.873 -10.237 1.00 72.50 176 GLU A C 1
ATOM 1401 O O . GLU A 1 176 ? 9.765 -6.806 -10.228 1.00 72.50 176 GLU A O 1
ATOM 1406 N N . PRO A 1 177 ? 10.258 -4.665 -10.739 1.00 71.56 177 PRO A N 1
ATOM 1407 C CA . PRO A 1 177 ? 8.906 -4.322 -11.149 1.00 71.56 177 PRO A CA 1
ATOM 1408 C C . PRO A 1 177 ? 8.493 -5.149 -12.368 1.00 71.56 177 PRO A C 1
ATOM 1410 O O . PRO A 1 177 ? 8.993 -4.966 -13.479 1.00 71.56 177 PRO A O 1
ATOM 1413 N N . SER A 1 178 ? 7.525 -6.035 -12.158 1.00 76.25 178 SER A N 1
ATOM 1414 C CA . SER A 1 178 ? 6.808 -6.755 -13.209 1.00 76.25 178 SER A CA 1
ATOM 1415 C C . SER A 1 178 ? 5.332 -6.373 -13.184 1.00 76.25 178 SER A C 1
ATOM 1417 O O . SER A 1 178 ? 4.826 -5.881 -12.174 1.00 76.25 178 SER A O 1
ATOM 1419 N N . VAL A 1 179 ? 4.613 -6.639 -14.276 1.00 75.56 179 VAL A N 1
ATOM 1420 C CA . VAL A 1 179 ? 3.171 -6.347 -14.367 1.00 75.56 179 VAL A CA 1
ATOM 1421 C C . VAL A 1 179 ? 2.398 -7.018 -13.227 1.00 75.56 179 VAL A C 1
ATOM 1423 O O . VAL A 1 179 ? 1.553 -6.387 -12.597 1.00 75.56 179 VAL A O 1
ATOM 1426 N N . LEU A 1 180 ? 2.737 -8.273 -12.911 1.00 80.88 180 LEU A N 1
ATOM 1427 C CA . LEU A 1 180 ? 2.106 -9.011 -11.820 1.00 80.88 180 LEU A CA 1
ATOM 1428 C C . LEU A 1 180 ? 2.392 -8.365 -10.463 1.00 80.88 180 LEU A C 1
ATOM 1430 O O . LEU A 1 180 ? 1.478 -8.220 -9.662 1.00 80.88 180 LEU A O 1
ATOM 1434 N N . LEU A 1 181 ? 3.637 -7.961 -10.207 1.00 83.75 181 LEU A N 1
ATOM 1435 C CA . LEU A 1 181 ? 4.021 -7.364 -8.927 1.00 83.75 181 LEU A CA 1
ATOM 1436 C C . LEU A 1 181 ? 3.391 -5.981 -8.723 1.00 83.75 181 LEU A C 1
ATOM 1438 O O . LEU A 1 181 ? 2.896 -5.707 -7.632 1.00 83.75 181 LEU A O 1
ATOM 1442 N N . CYS A 1 182 ? 3.322 -5.161 -9.776 1.00 81.75 182 CYS A N 1
ATOM 1443 C CA . CYS A 1 182 ? 2.632 -3.870 -9.735 1.00 81.75 182 CYS A CA 1
ATOM 1444 C C . CYS A 1 182 ? 1.125 -4.021 -9.479 1.00 81.75 182 CYS A C 1
ATOM 1446 O O . CYS A 1 182 ? 0.517 -3.142 -8.875 1.00 81.75 182 CYS A O 1
ATOM 1448 N N . MET A 1 183 ? 0.508 -5.123 -9.921 1.00 84.75 183 MET A N 1
ATOM 1449 C CA . MET A 1 183 ? -0.878 -5.430 -9.561 1.00 84.75 183 MET A CA 1
ATOM 1450 C C . MET A 1 183 ? -0.987 -5.974 -8.139 1.00 84.75 183 MET A C 1
ATOM 1452 O O . MET A 1 183 ? -1.908 -5.611 -7.419 1.00 84.75 183 MET A O 1
ATOM 1456 N N . LEU A 1 184 ? -0.059 -6.832 -7.723 1.00 88.50 184 LEU A N 1
ATOM 1457 C CA . LEU A 1 184 ? -0.107 -7.529 -6.442 1.00 88.50 184 LEU A CA 1
ATOM 1458 C C . LEU A 1 184 ? 0.104 -6.594 -5.245 1.00 88.50 184 LEU A C 1
ATOM 1460 O O . LEU A 1 184 ? -0.525 -6.777 -4.207 1.00 88.50 184 LEU A O 1
ATOM 1464 N N . GLU A 1 185 ? 0.968 -5.591 -5.374 1.00 87.31 185 GLU A N 1
ATOM 1465 C CA . GLU A 1 185 ? 1.287 -4.671 -4.281 1.00 87.31 185 GLU A CA 1
ATOM 1466 C C . GLU A 1 185 ? 0.039 -3.947 -3.719 1.00 87.31 185 GLU A C 1
ATOM 1468 O O . GLU A 1 185 ? -0.201 -4.068 -2.510 1.00 87.31 185 GLU A O 1
ATOM 1473 N N . PRO A 1 186 ? -0.807 -3.275 -4.534 1.00 89.31 186 PRO A N 1
ATOM 1474 C CA . PRO A 1 186 ? -2.069 -2.704 -4.063 1.00 89.31 186 PRO A CA 1
ATOM 1475 C C . PRO A 1 186 ? -2.968 -3.709 -3.335 1.00 89.31 186 PRO A C 1
ATOM 1477 O O . PRO A 1 186 ? -3.554 -3.373 -2.311 1.00 89.31 186 PRO A O 1
ATOM 1480 N N . TRP A 1 187 ? -3.054 -4.961 -3.803 1.00 92.94 187 TRP A N 1
ATOM 1481 C CA . TRP A 1 187 ? -3.882 -5.985 -3.151 1.00 92.94 187 TRP A CA 1
ATOM 1482 C C . TRP A 1 187 ? -3.457 -6.240 -1.710 1.00 92.94 187 TRP A C 1
ATOM 1484 O O . TRP A 1 187 ? -4.300 -6.249 -0.814 1.00 92.94 187 TRP A O 1
ATOM 1494 N N . PHE A 1 188 ? -2.159 -6.433 -1.476 1.00 94.25 188 PHE A N 1
ATOM 1495 C CA . PHE A 1 188 ? -1.651 -6.672 -0.127 1.00 94.25 188 PHE A CA 1
ATOM 1496 C C . PHE A 1 188 ? -1.819 -5.445 0.772 1.00 94.25 188 PHE A C 1
ATOM 1498 O O . PHE A 1 188 ? -2.132 -5.605 1.953 1.00 94.25 188 PHE A O 1
ATOM 1505 N N . ARG A 1 189 ? -1.669 -4.237 0.216 1.00 92.88 189 ARG A N 1
ATOM 1506 C CA . ARG A 1 189 ? -1.804 -2.978 0.956 1.00 92.88 189 ARG A CA 1
ATOM 1507 C C . ARG A 1 189 ? -3.232 -2.754 1.426 1.00 92.88 189 ARG A C 1
ATOM 1509 O O . ARG A 1 189 ? -3.462 -2.652 2.628 1.00 92.88 189 ARG A O 1
ATOM 1516 N N . GLU A 1 190 ? -4.189 -2.758 0.504 1.00 94.44 190 GLU A N 1
ATOM 1517 C CA . GLU A 1 190 ? -5.590 -2.468 0.820 1.00 94.44 190 GLU A CA 1
ATOM 1518 C C . GLU A 1 190 ? -6.201 -3.566 1.704 1.00 94.44 190 GLU A C 1
ATOM 1520 O O . GLU A 1 190 ? -6.910 -3.288 2.675 1.00 94.44 190 GLU A O 1
ATOM 1525 N N . LEU A 1 191 ? -5.879 -4.836 1.427 1.00 95.94 191 LEU A N 1
ATOM 1526 C CA . LEU A 1 191 ? -6.353 -5.955 2.240 1.00 95.94 191 LEU A CA 1
ATOM 1527 C C . LEU A 1 191 ? -5.725 -5.940 3.641 1.00 95.94 191 LEU A C 1
ATOM 1529 O O . LEU A 1 191 ? -6.427 -6.145 4.633 1.00 95.94 191 LEU A O 1
ATOM 1533 N N . GLY A 1 192 ? -4.423 -5.657 3.738 1.00 96.06 192 GLY A N 1
ATOM 1534 C CA . GLY A 1 192 ? -3.724 -5.495 5.010 1.00 96.06 192 GLY A CA 1
ATOM 1535 C C . GLY A 1 192 ? -4.310 -4.357 5.844 1.00 96.06 192 GLY A C 1
ATOM 1536 O O . GLY A 1 192 ? -4.577 -4.549 7.033 1.00 96.06 192 GLY A O 1
ATOM 1537 N N . TYR A 1 193 ? -4.602 -3.215 5.213 1.00 95.50 193 TYR A N 1
ATOM 1538 C CA . TYR A 1 193 ? -5.197 -2.042 5.857 1.00 95.50 193 TYR A CA 1
ATOM 1539 C C . TYR A 1 193 ? -6.576 -2.378 6.424 1.00 95.50 193 TYR A C 1
ATOM 1541 O O . TYR A 1 193 ? -6.846 -2.167 7.610 1.00 95.50 193 TYR A O 1
ATOM 1549 N N . ALA A 1 194 ? -7.432 -2.973 5.591 1.00 96.62 194 ALA A N 1
ATOM 1550 C CA . ALA A 1 194 ? -8.790 -3.345 5.960 1.00 96.62 194 ALA A CA 1
ATOM 1551 C C . ALA A 1 194 ? -8.828 -4.360 7.108 1.00 96.62 194 ALA A C 1
ATOM 1553 O O . ALA A 1 194 ? -9.660 -4.244 8.007 1.00 96.62 194 ALA A O 1
ATOM 1554 N N . ILE A 1 195 ? -7.921 -5.340 7.116 1.00 96.81 195 ILE A N 1
ATOM 1555 C CA . ILE A 1 195 ? -7.843 -6.334 8.188 1.00 96.81 195 ILE A CA 1
ATOM 1556 C C . ILE A 1 195 ? -7.303 -5.700 9.479 1.00 96.81 195 ILE A C 1
ATOM 1558 O O . ILE A 1 195 ? -7.935 -5.828 10.530 1.00 96.81 195 ILE A O 1
ATOM 1562 N N . PHE A 1 196 ? -6.160 -5.010 9.410 1.00 96.25 196 PHE A N 1
ATOM 1563 C CA . PHE A 1 196 ? -5.472 -4.459 10.579 1.00 96.25 196 PHE A CA 1
ATOM 1564 C C . PHE A 1 196 ? -6.281 -3.332 11.230 1.00 96.25 196 PHE A C 1
ATOM 1566 O O . PHE A 1 196 ? -6.739 -3.453 12.372 1.00 96.25 196 PHE A O 1
ATOM 1573 N N . TYR A 1 197 ? -6.521 -2.249 10.489 1.00 96.00 197 TYR A N 1
ATOM 1574 C CA . TYR A 1 197 ? -7.234 -1.087 11.010 1.00 96.00 197 TYR A CA 1
ATOM 1575 C C . TYR A 1 197 ? -8.728 -1.359 11.165 1.00 96.00 197 TYR A C 1
ATOM 1577 O O . TYR A 1 197 ? -9.335 -0.861 12.115 1.00 96.00 197 TYR A O 1
ATOM 1585 N N . GLY A 1 198 ? -9.322 -2.218 10.329 1.00 96.12 198 GLY A N 1
ATOM 1586 C CA . GLY A 1 198 ? -10.695 -2.681 10.534 1.00 96.12 198 GLY A CA 1
ATOM 1587 C C . GLY A 1 198 ? -10.873 -3.400 11.867 1.00 96.12 198 GLY A C 1
ATOM 1588 O O . GLY A 1 198 ? -11.792 -3.073 12.620 1.00 96.12 198 GLY A O 1
ATOM 1589 N N . ALA A 1 199 ? -9.964 -4.310 12.229 1.00 95.56 199 ALA A N 1
ATOM 1590 C CA . ALA A 1 199 ? -10.011 -4.979 13.526 1.00 95.56 199 ALA A CA 1
ATOM 1591 C C . ALA A 1 199 ? -9.827 -3.997 14.701 1.00 95.56 199 ALA A C 1
ATOM 1593 O O . ALA A 1 199 ? -10.552 -4.098 15.695 1.00 95.56 199 ALA A O 1
ATOM 1594 N N . ILE A 1 200 ? -8.931 -3.008 14.582 1.00 95.19 200 ILE A N 1
ATOM 1595 C CA . ILE A 1 200 ? -8.735 -1.957 15.599 1.00 95.19 200 ILE A CA 1
ATOM 1596 C C . ILE A 1 200 ? -10.008 -1.120 15.789 1.00 95.19 200 ILE A C 1
ATOM 1598 O O . ILE A 1 200 ? -10.477 -0.953 16.920 1.00 95.19 200 ILE A O 1
ATOM 1602 N N . VAL A 1 201 ? -10.599 -0.619 14.700 1.00 95.19 201 VAL A N 1
ATOM 1603 C CA . VAL A 1 201 ? -11.816 0.207 14.745 1.00 95.19 201 VAL A CA 1
ATOM 1604 C C . VAL A 1 201 ? -12.987 -0.582 15.326 1.00 95.19 201 VAL A C 1
ATOM 1606 O O . VAL A 1 201 ? -13.700 -0.074 16.192 1.00 95.19 201 VAL A O 1
ATOM 1609 N N . LEU A 1 202 ? -13.160 -1.845 14.934 1.00 93.69 202 LEU A N 1
ATOM 1610 C CA . LEU A 1 202 ? -14.207 -2.713 15.472 1.00 93.69 202 LEU A CA 1
ATOM 1611 C C . LEU A 1 202 ? -14.002 -3.033 16.961 1.00 93.69 202 LEU A C 1
ATOM 1613 O O . LEU A 1 202 ? -14.972 -3.084 17.722 1.00 93.69 202 LEU A O 1
ATOM 1617 N N . LYS A 1 203 ? -12.754 -3.171 17.415 1.00 91.75 203 LYS A N 1
ATOM 1618 C CA . LYS A 1 203 ? -12.422 -3.346 18.836 1.00 91.75 203 LYS A CA 1
ATOM 1619 C C . LYS A 1 203 ? -12.724 -2.087 19.664 1.00 91.75 203 LYS A C 1
ATOM 1621 O O . LYS A 1 203 ? -13.269 -2.181 20.771 1.00 91.75 203 LYS A O 1
ATOM 1626 N N . LEU A 1 204 ? -12.459 -0.900 19.115 1.00 91.88 204 LEU A N 1
ATOM 1627 C CA . LEU A 1 204 ? -12.868 0.381 19.707 1.00 91.88 204 LEU A CA 1
ATOM 1628 C C . LEU A 1 204 ? -14.395 0.547 19.711 1.00 91.88 204 LEU A C 1
ATOM 1630 O O . LEU A 1 204 ? -14.964 0.994 20.708 1.00 91.88 204 LEU A O 1
ATOM 1634 N N . TYR A 1 205 ? -15.066 0.130 18.638 1.00 90.56 205 TYR A N 1
ATOM 1635 C CA . TYR A 1 205 ? -16.521 0.157 18.514 1.00 90.56 205 TYR A CA 1
ATOM 1636 C C . TYR A 1 205 ? -17.201 -0.746 19.549 1.00 90.56 205 TYR A C 1
ATOM 1638 O O . TYR A 1 205 ? -18.105 -0.295 20.255 1.00 90.56 205 TYR A O 1
ATOM 1646 N N . ARG A 1 206 ? -16.714 -1.982 19.729 1.00 88.31 206 ARG A N 1
ATOM 1647 C CA . ARG A 1 206 ? -17.153 -2.874 20.814 1.00 88.31 206 ARG A CA 1
ATOM 1648 C C . ARG A 1 206 ? -17.033 -2.188 22.168 1.00 88.31 206 ARG A C 1
ATOM 1650 O O . ARG A 1 206 ? -17.995 -2.130 22.928 1.00 88.31 206 ARG A O 1
ATOM 1657 N N . SER A 1 207 ? -15.855 -1.623 22.433 1.00 85.12 207 SER A N 1
ATOM 1658 C CA . SER A 1 207 ? -15.579 -0.934 23.691 1.00 85.12 207 SER A CA 1
ATOM 1659 C C . SER A 1 207 ? -16.566 0.213 23.917 1.00 85.12 207 SER A C 1
ATOM 1661 O O . SER A 1 207 ? -17.044 0.399 25.031 1.00 85.12 207 SER A O 1
ATOM 1663 N N . LEU A 1 208 ? -16.930 0.969 22.878 1.00 87.25 208 LEU A N 1
ATOM 1664 C CA . LEU A 1 208 ? -17.923 2.044 22.968 1.00 87.25 208 LEU A CA 1
ATOM 1665 C C . LEU A 1 208 ? -19.319 1.520 23.337 1.00 87.25 208 LEU A C 1
ATOM 1667 O O . LEU A 1 208 ? -19.989 2.096 24.201 1.00 87.25 208 LEU A O 1
ATOM 1671 N N . LEU A 1 209 ? -19.745 0.419 22.722 1.00 84.25 209 LEU A N 1
ATOM 1672 C CA . LEU A 1 209 ? -21.046 -0.204 22.978 1.00 84.25 209 LEU A CA 1
ATOM 1673 C C . LEU A 1 209 ? -21.149 -0.750 24.405 1.00 84.25 209 LEU A C 1
ATOM 1675 O O . LEU A 1 209 ? -22.168 -0.548 25.068 1.00 84.25 209 LEU A O 1
ATOM 1679 N N . ASP A 1 210 ? -20.070 -1.333 24.923 1.00 80.25 210 ASP A N 1
ATOM 1680 C CA . ASP A 1 210 ? -20.007 -1.833 26.299 1.00 80.25 210 ASP A CA 1
ATOM 1681 C C . ASP A 1 210 ? -20.182 -0.717 27.351 1.00 80.25 210 ASP A C 1
ATOM 1683 O O . ASP A 1 210 ? -20.688 -0.974 28.443 1.00 80.25 210 ASP A O 1
ATOM 1687 N N . HIS A 1 211 ? -19.835 0.542 27.048 1.00 76.81 211 HIS A N 1
ATOM 1688 C CA . HIS A 1 211 ? -20.088 1.673 27.965 1.00 76.81 211 HIS A CA 1
ATOM 1689 C C . HIS A 1 211 ? -21.502 2.222 27.828 1.00 76.81 211 HIS A C 1
ATOM 1691 O O . HIS A 1 211 ? -22.104 2.636 28.820 1.00 76.81 211 HIS A O 1
ATOM 1697 N N . ARG A 1 212 ? -22.044 2.235 26.605 1.00 73.19 212 ARG A N 1
ATOM 1698 C CA . ARG A 1 212 ? -23.404 2.719 26.350 1.00 73.19 212 ARG A CA 1
ATOM 1699 C C . ARG A 1 212 ? -24.442 1.821 27.029 1.00 73.19 212 ARG A C 1
ATOM 1701 O O . ARG A 1 212 ? -25.367 2.328 27.658 1.00 73.19 212 ARG A O 1
ATOM 1708 N N . THR A 1 213 ? -24.228 0.509 26.983 1.00 58.19 213 THR A N 1
ATOM 1709 C CA . THR A 1 213 ? -25.106 -0.507 27.591 1.00 58.19 213 THR A CA 1
ATOM 1710 C C . THR A 1 213 ? -25.132 -0.453 29.122 1.00 58.19 213 THR A C 1
ATOM 1712 O O . THR A 1 213 ? -26.148 -0.800 29.719 1.00 58.19 213 THR A O 1
ATOM 1715 N N . ARG A 1 214 ? -24.074 0.048 29.782 1.00 61.41 214 ARG A N 1
ATOM 1716 C CA . ARG A 1 214 ? -24.069 0.277 31.243 1.00 61.41 214 ARG A CA 1
ATOM 1717 C C . ARG A 1 214 ? -24.956 1.451 31.685 1.00 61.41 214 ARG A C 1
ATOM 1719 O O . ARG A 1 214 ? -25.231 1.556 32.875 1.00 61.41 214 ARG A O 1
ATOM 1726 N N . ARG A 1 215 ? -25.400 2.329 30.770 1.00 56.41 215 ARG A N 1
ATOM 1727 C CA . ARG A 1 215 ? -26.231 3.514 31.083 1.00 56.41 215 ARG A CA 1
ATOM 1728 C C . ARG A 1 215 ? -27.703 3.405 30.666 1.00 56.41 215 ARG A C 1
ATOM 1730 O O . ARG A 1 215 ? -28.515 4.127 31.230 1.00 56.41 215 ARG A O 1
ATOM 1737 N N . ALA A 1 216 ? -28.062 2.539 29.719 1.00 49.59 216 ALA A N 1
ATOM 1738 C CA . ALA A 1 216 ? -29.448 2.237 29.338 1.00 49.59 216 ALA A CA 1
ATOM 1739 C C . ALA A 1 216 ? -29.487 0.939 28.509 1.00 49.59 216 ALA A C 1
ATOM 1741 O O . ALA A 1 216 ? -28.592 0.751 27.693 1.00 49.59 216 ALA A O 1
ATOM 1742 N N . TYR A 1 217 ? -30.499 0.085 28.744 1.00 51.75 217 TYR A N 1
ATOM 1743 C CA . TYR A 1 217 ? -30.829 -1.206 28.096 1.00 51.75 217 TYR A CA 1
ATOM 1744 C C . TYR A 1 217 ? -29.661 -2.030 27.496 1.00 51.75 217 TYR A C 1
ATOM 1746 O O . TYR A 1 217 ? -28.991 -1.648 26.537 1.00 51.75 217 TYR A O 1
ATOM 1754 N N . ARG A 1 218 ? -29.455 -3.240 28.030 1.00 49.56 218 ARG A N 1
ATOM 1755 C CA . ARG A 1 218 ? -28.341 -4.142 27.699 1.00 49.56 218 ARG A CA 1
ATOM 1756 C C . ARG A 1 218 ? -28.443 -4.723 26.275 1.00 49.56 218 ARG A C 1
ATOM 1758 O O . ARG A 1 218 ? -28.881 -5.854 26.095 1.00 49.56 218 ARG A O 1
ATOM 1765 N N . CYS A 1 219 ? -27.968 -4.000 25.265 1.00 57.00 219 CYS A N 1
ATOM 1766 C CA . CYS A 1 219 ? -27.665 -4.576 23.951 1.00 57.00 219 CYS A CA 1
ATOM 1767 C C . CYS A 1 219 ? -26.377 -5.414 24.025 1.00 57.00 219 CYS A C 1
ATOM 1769 O O . CYS A 1 219 ? -25.275 -4.886 23.899 1.00 57.00 219 CYS A O 1
ATOM 1771 N N . VAL A 1 220 ? -26.506 -6.723 24.252 1.00 64.50 220 VAL A N 1
ATOM 1772 C CA . VAL A 1 220 ? -25.377 -7.664 24.179 1.00 64.50 220 VAL A CA 1
ATOM 1773 C C . VAL A 1 220 ? -25.066 -7.931 22.709 1.00 64.50 220 VAL A C 1
ATOM 1775 O O . VAL A 1 220 ? -25.761 -8.704 22.054 1.00 64.50 220 VAL A O 1
ATOM 1778 N N . ILE A 1 221 ? -24.030 -7.284 22.179 1.00 69.06 221 ILE A N 1
ATOM 1779 C CA . ILE A 1 221 ? -23.520 -7.595 20.841 1.00 69.06 221 ILE A CA 1
ATOM 1780 C C . ILE A 1 221 ? -22.597 -8.798 20.964 1.00 69.06 221 ILE A C 1
ATOM 1782 O O . ILE A 1 221 ? -21.643 -8.801 21.739 1.00 69.06 221 ILE A O 1
ATOM 1786 N N . ARG A 1 222 ? -22.916 -9.851 20.217 1.00 78.75 222 ARG A N 1
ATOM 1787 C CA . ARG A 1 222 ? -22.166 -11.101 20.244 1.00 78.75 222 ARG A CA 1
ATOM 1788 C C . ARG A 1 222 ? -20.904 -10.968 19.402 1.00 78.75 222 ARG A C 1
ATOM 1790 O O . ARG A 1 222 ? -20.930 -10.413 18.309 1.00 78.75 222 ARG A O 1
ATOM 1797 N N . ASP A 1 223 ? -19.823 -11.587 19.861 1.00 80.25 223 ASP A N 1
ATOM 1798 C CA . ASP A 1 223 ? -18.513 -11.594 19.193 1.00 80.25 223 ASP A CA 1
ATOM 1799 C C . ASP A 1 223 ? -18.588 -12.026 17.717 1.00 80.25 223 ASP A C 1
ATOM 1801 O O . ASP A 1 223 ? -17.902 -11.478 16.857 1.00 80.25 223 ASP A O 1
ATOM 1805 N N . ARG A 1 224 ? -19.494 -12.964 17.405 1.00 83.88 224 ARG A N 1
ATOM 1806 C CA . ARG A 1 224 ? -19.762 -13.425 16.035 1.00 83.88 224 ARG A CA 1
ATOM 1807 C C . ARG A 1 224 ? -20.281 -12.324 15.120 1.00 83.88 224 ARG A C 1
ATOM 1809 O O . ARG A 1 224 ? -19.991 -12.356 13.933 1.00 83.88 224 ARG A O 1
ATOM 1816 N N . ASP A 1 225 ? -21.059 -11.386 15.642 1.00 88.88 225 ASP A N 1
ATOM 1817 C CA . ASP A 1 225 ? -21.614 -10.306 14.830 1.00 88.88 225 ASP A CA 1
ATOM 1818 C C . ASP A 1 225 ? -20.531 -9.270 14.506 1.00 88.88 225 ASP A C 1
ATOM 1820 O O . ASP A 1 225 ? -20.515 -8.728 13.406 1.00 88.88 225 ASP A O 1
ATOM 1824 N N . LEU A 1 226 ? -19.542 -9.101 15.390 1.00 89.06 226 LEU A N 1
ATOM 1825 C CA . LEU A 1 226 ? -18.389 -8.249 15.112 1.00 89.06 226 LEU A CA 1
ATOM 1826 C C . LEU A 1 226 ? -17.459 -8.836 14.046 1.00 89.06 226 LEU A C 1
ATOM 1828 O O . LEU A 1 226 ? -17.003 -8.115 13.161 1.00 89.06 226 LEU A O 1
ATOM 1832 N N . LEU A 1 227 ? -17.249 -10.154 14.076 1.00 90.06 227 LEU A N 1
ATOM 1833 C CA . LEU A 1 227 ? -16.532 -10.857 13.012 1.00 90.06 227 LEU A CA 1
ATOM 1834 C C . LEU A 1 227 ? -17.266 -10.766 11.669 1.00 90.06 227 LEU A C 1
ATOM 1836 O O . LEU A 1 227 ? -16.608 -10.585 10.654 1.00 90.06 227 LEU A O 1
ATOM 1840 N N . LYS A 1 228 ? -18.608 -10.793 11.645 1.00 93.94 228 LYS A N 1
ATOM 1841 C CA . LYS A 1 228 ? -19.374 -10.563 10.405 1.00 93.94 228 LYS A CA 1
ATOM 1842 C C . LYS A 1 228 ? -19.141 -9.168 9.826 1.00 93.94 228 LYS A C 1
ATOM 1844 O O . LYS A 1 228 ? -19.020 -9.058 8.612 1.00 93.94 228 LYS A O 1
ATOM 1849 N N . TYR A 1 229 ? -19.058 -8.125 10.658 1.00 93.88 229 TYR A N 1
ATOM 1850 C CA . TYR A 1 229 ? -18.728 -6.779 10.173 1.00 93.88 229 TYR A CA 1
ATOM 1851 C C . TYR A 1 229 ? -17.317 -6.724 9.576 1.00 93.88 229 TYR A C 1
ATOM 1853 O O . TYR A 1 229 ? -17.142 -6.145 8.507 1.00 93.88 229 TYR A O 1
ATOM 1861 N N . LEU A 1 230 ? -16.334 -7.379 10.209 1.00 94.75 230 LEU A N 1
ATOM 1862 C CA . LEU A 1 230 ? -14.976 -7.473 9.663 1.00 94.75 230 LEU A CA 1
ATOM 1863 C C . LEU A 1 230 ? -14.953 -8.244 8.338 1.00 94.75 230 LEU A C 1
ATOM 1865 O O . LEU A 1 230 ? -14.371 -7.779 7.366 1.00 94.75 230 LEU A O 1
ATOM 1869 N N . THR A 1 231 ? -15.623 -9.396 8.270 1.00 95.56 231 THR A N 1
ATOM 1870 C CA . THR A 1 231 ? -15.741 -10.174 7.031 1.00 95.56 231 THR A CA 1
ATOM 1871 C C . THR A 1 231 ? -16.446 -9.374 5.937 1.00 95.56 231 THR A C 1
ATOM 1873 O O . THR A 1 231 ? -15.999 -9.402 4.798 1.00 95.56 231 THR A O 1
ATOM 1876 N N . GLY A 1 232 ? -17.498 -8.621 6.267 1.00 96.88 232 GLY A N 1
ATOM 1877 C CA . GLY A 1 232 ? -18.173 -7.730 5.322 1.00 96.88 232 GLY A CA 1
ATOM 1878 C C . GLY A 1 232 ? -17.247 -6.644 4.769 1.00 96.88 232 GLY A C 1
ATOM 1879 O O . GLY A 1 232 ? -17.229 -6.429 3.560 1.00 96.88 232 GLY A O 1
ATOM 1880 N N . LEU A 1 233 ? -16.430 -6.018 5.628 1.00 95.81 233 LEU A N 1
ATOM 1881 C CA . LEU A 1 233 ? -15.410 -5.046 5.216 1.00 95.81 233 LEU A CA 1
ATOM 1882 C C . LEU A 1 233 ? -14.377 -5.679 4.270 1.00 95.81 233 LEU A C 1
ATOM 1884 O O . LEU A 1 233 ? -14.075 -5.112 3.225 1.00 95.81 233 LEU A O 1
ATOM 1888 N N . ILE A 1 234 ? -13.879 -6.874 4.601 1.00 96.56 234 ILE A N 1
ATOM 1889 C CA . ILE A 1 234 ? -12.918 -7.605 3.763 1.00 96.56 234 ILE A CA 1
ATOM 1890 C C . ILE A 1 234 ? -13.533 -7.942 2.400 1.00 96.56 234 ILE A C 1
ATOM 1892 O O . ILE A 1 234 ? -12.914 -7.684 1.375 1.00 96.56 234 ILE A O 1
ATOM 1896 N N . VAL A 1 235 ? -14.758 -8.475 2.364 1.00 97.69 235 VAL A N 1
ATOM 1897 C CA . VAL A 1 235 ? -15.454 -8.813 1.109 1.00 97.69 235 VAL A CA 1
ATOM 1898 C C . VAL A 1 235 ? -15.667 -7.574 0.241 1.00 97.69 235 VAL A C 1
ATOM 1900 O O . VAL A 1 235 ? -15.480 -7.646 -0.972 1.00 97.69 235 VAL A O 1
ATOM 1903 N N . PHE A 1 236 ? -16.011 -6.435 0.848 1.00 96.31 236 PHE A N 1
ATOM 1904 C CA . PHE A 1 236 ? -16.132 -5.168 0.132 1.00 96.31 236 PHE A CA 1
ATOM 1905 C C . PHE A 1 236 ? -14.809 -4.765 -0.538 1.00 96.31 236 PHE A C 1
ATOM 1907 O O . PHE A 1 236 ? -14.797 -4.467 -1.732 1.00 96.31 236 PHE A O 1
ATOM 1914 N N . VAL A 1 237 ? -13.692 -4.830 0.193 1.00 95.94 237 VAL A N 1
ATOM 1915 C CA . VAL A 1 237 ? -12.360 -4.501 -0.342 1.00 95.94 237 VAL A CA 1
ATOM 1916 C C . VAL A 1 237 ? -11.925 -5.491 -1.422 1.00 95.94 237 VAL A C 1
ATOM 1918 O O . VAL A 1 237 ? -11.441 -5.072 -2.468 1.00 95.94 237 VAL A O 1
ATOM 1921 N N . LEU A 1 238 ? -12.166 -6.792 -1.242 1.00 96.31 238 LEU A N 1
ATOM 1922 C CA . LEU A 1 238 ? -11.890 -7.798 -2.274 1.00 96.31 238 LEU A CA 1
ATOM 1923 C C . LEU A 1 238 ? -12.683 -7.526 -3.561 1.00 96.31 238 LEU A C 1
ATOM 1925 O O . LEU A 1 238 ? -12.131 -7.636 -4.652 1.00 96.31 238 LEU A O 1
ATOM 1929 N N . GLY A 1 239 ? -13.959 -7.146 -3.445 1.00 96.56 239 GLY A N 1
ATOM 1930 C CA . GLY A 1 239 ? -14.792 -6.781 -4.592 1.00 96.56 239 GLY A CA 1
ATOM 1931 C C . GLY A 1 239 ? -14.287 -5.528 -5.310 1.00 96.56 239 GLY A C 1
ATOM 1932 O O . GLY A 1 239 ? -14.202 -5.514 -6.537 1.00 96.56 239 GLY A O 1
ATOM 1933 N N . TYR A 1 240 ? -13.892 -4.506 -4.549 1.00 94.00 240 TYR A N 1
ATOM 1934 C CA . TYR A 1 240 ? -13.265 -3.298 -5.083 1.00 94.00 240 TYR A CA 1
ATOM 1935 C C . TYR A 1 240 ? -11.965 -3.614 -5.841 1.00 94.00 240 TYR A C 1
ATOM 1937 O O . TYR A 1 240 ? -11.813 -3.221 -6.997 1.00 94.00 240 TYR A O 1
ATOM 1945 N N . MET A 1 241 ? -11.067 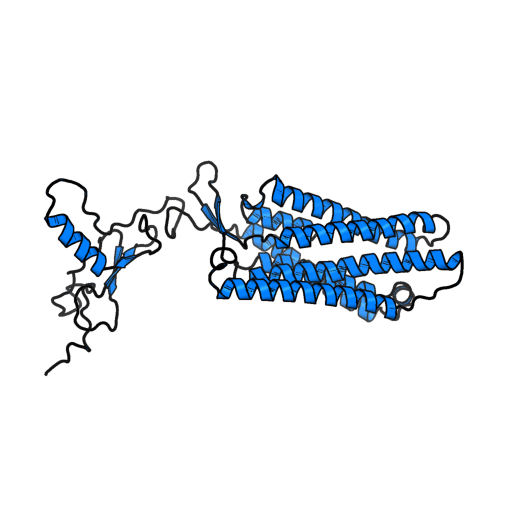-4.399 -5.238 1.00 93.19 241 MET A N 1
ATOM 1946 C CA . MET A 1 241 ? -9.793 -4.777 -5.855 1.00 93.19 241 MET A CA 1
ATOM 1947 C C . MET A 1 241 ? -9.979 -5.680 -7.078 1.00 93.19 241 MET A C 1
ATOM 1949 O O . MET A 1 241 ? -9.252 -5.545 -8.065 1.00 93.19 241 MET A O 1
ATOM 1953 N N . ALA A 1 242 ? -10.981 -6.562 -7.066 1.00 94.00 242 ALA A N 1
ATOM 1954 C CA . ALA A 1 242 ? -11.344 -7.366 -8.229 1.00 94.00 242 ALA A CA 1
ATOM 1955 C C . ALA A 1 242 ? -11.849 -6.491 -9.386 1.00 94.00 242 ALA A C 1
ATOM 1957 O O . ALA A 1 242 ? -11.426 -6.692 -10.523 1.00 94.00 242 ALA A O 1
ATOM 1958 N N . ALA A 1 243 ? -12.693 -5.492 -9.105 1.00 92.44 243 ALA A N 1
ATOM 1959 C CA . ALA A 1 243 ? -13.175 -4.548 -10.113 1.00 92.44 243 ALA A CA 1
ATOM 1960 C C . ALA A 1 243 ? -12.031 -3.707 -10.701 1.00 92.44 243 ALA A C 1
ATOM 1962 O O . ALA A 1 243 ? -11.925 -3.583 -11.922 1.00 92.44 243 ALA A O 1
ATOM 1963 N N . TRP A 1 244 ? -11.137 -3.197 -9.847 1.00 89.62 244 TRP A N 1
ATOM 1964 C CA . TRP A 1 244 ? -9.928 -2.497 -10.280 1.00 89.62 244 TRP A CA 1
ATOM 1965 C C . TRP A 1 244 ? -9.049 -3.388 -11.165 1.00 89.62 244 TRP A C 1
ATOM 1967 O O . TRP A 1 244 ? -8.644 -2.972 -12.249 1.00 89.62 244 TRP A O 1
ATOM 1977 N N . THR A 1 245 ? -8.812 -4.637 -10.756 1.00 88.81 245 THR A N 1
ATOM 1978 C CA . THR A 1 245 ? -7.990 -5.594 -11.514 1.00 88.81 245 THR A CA 1
ATOM 1979 C C . THR A 1 245 ? -8.622 -5.927 -12.862 1.00 88.81 245 THR A C 1
ATOM 1981 O O . THR A 1 245 ? -7.922 -5.933 -13.868 1.00 88.81 245 THR A O 1
ATOM 1984 N N . ALA A 1 246 ? -9.938 -6.157 -12.915 1.00 89.44 246 ALA A N 1
ATOM 1985 C CA . ALA A 1 246 ? -10.653 -6.454 -14.154 1.00 89.44 246 ALA A CA 1
ATOM 1986 C C . ALA A 1 246 ? -10.592 -5.284 -15.147 1.00 89.44 246 ALA A C 1
ATOM 1988 O O . ALA A 1 246 ? -10.280 -5.488 -16.320 1.00 89.44 246 ALA A O 1
ATOM 1989 N N . LEU A 1 247 ? -10.825 -4.057 -14.667 1.00 84.81 247 LEU A N 1
ATOM 1990 C CA . LEU A 1 247 ? -10.692 -2.847 -15.478 1.00 84.81 247 LEU A CA 1
ATOM 1991 C C . LEU A 1 247 ? -9.259 -2.692 -15.996 1.00 84.81 247 LEU A C 1
ATOM 1993 O O . LEU A 1 247 ? -9.036 -2.431 -17.174 1.00 84.81 247 LEU A O 1
ATOM 1997 N N . THR A 1 248 ? -8.286 -2.896 -15.116 1.00 79.62 248 THR A N 1
ATOM 1998 C CA . THR A 1 248 ? -6.871 -2.739 -15.440 1.00 79.62 248 THR A CA 1
ATOM 1999 C C . THR A 1 248 ? -6.402 -3.782 -16.453 1.00 79.62 248 THR A C 1
ATOM 2001 O O . THR A 1 248 ? -5.745 -3.436 -17.430 1.00 79.62 248 THR A O 1
ATOM 2004 N N . ALA A 1 249 ? -6.786 -5.045 -16.271 1.00 82.38 249 ALA A N 1
ATOM 2005 C CA . ALA A 1 249 ? -6.474 -6.133 -17.191 1.00 82.38 249 ALA A CA 1
ATOM 2006 C C . ALA A 1 249 ? -7.118 -5.926 -18.570 1.00 82.38 249 ALA A C 1
ATOM 2008 O O . ALA A 1 249 ? -6.473 -6.168 -19.588 1.00 82.38 249 ALA A O 1
ATOM 2009 N N . HIS A 1 250 ? -8.359 -5.429 -18.614 1.00 82.94 250 HIS A N 1
ATOM 2010 C CA . HIS A 1 250 ? -9.016 -5.082 -19.873 1.00 82.94 250 HIS A CA 1
ATOM 2011 C C . HIS A 1 250 ? -8.237 -4.000 -20.629 1.00 82.94 250 HIS A C 1
ATOM 2013 O O . HIS A 1 250 ? -7.919 -4.176 -21.800 1.00 82.94 250 HIS A O 1
ATOM 2019 N N . LEU A 1 251 ? -7.847 -2.928 -19.937 1.00 75.25 251 LEU A N 1
ATOM 2020 C CA . LEU A 1 251 ? -7.079 -1.840 -20.537 1.00 75.25 251 LEU A CA 1
ATOM 2021 C C . LEU A 1 251 ? -5.693 -2.283 -21.046 1.00 75.25 251 LEU A C 1
ATOM 2023 O O . LEU A 1 251 ? -5.211 -1.745 -22.044 1.00 75.25 251 LEU A O 1
ATOM 2027 N N . VAL A 1 252 ? -5.057 -3.255 -20.374 1.00 73.44 252 VAL A N 1
ATOM 2028 C CA . VAL A 1 252 ? -3.758 -3.814 -20.796 1.00 73.44 252 VAL A CA 1
ATOM 2029 C C . VAL A 1 252 ? -3.911 -4.606 -22.092 1.00 73.44 252 VAL A C 1
ATOM 2031 O O . VAL A 1 252 ? -3.087 -4.458 -22.992 1.00 73.44 252 VAL A O 1
ATOM 2034 N N . ASN A 1 253 ? -4.974 -5.404 -22.210 1.00 76.00 253 ASN A N 1
ATOM 2035 C CA . ASN A 1 253 ? -5.244 -6.198 -23.411 1.00 76.00 253 ASN A CA 1
ATOM 2036 C C . ASN A 1 253 ? -5.550 -5.336 -24.644 1.00 76.00 253 ASN A C 1
ATOM 2038 O O . ASN A 1 253 ? -5.179 -5.714 -25.749 1.00 76.00 253 ASN A O 1
ATOM 2042 N N . GLU A 1 254 ? -6.177 -4.175 -24.459 1.00 76.44 254 GLU A N 1
ATOM 2043 C CA . GLU A 1 254 ? -6.471 -3.218 -25.538 1.00 76.44 254 GLU A CA 1
ATOM 2044 C C . GLU A 1 254 ? -5.231 -2.414 -25.987 1.00 76.44 254 GLU A C 1
ATOM 2046 O O . GLU A 1 254 ? -5.340 -1.504 -26.806 1.00 76.44 254 GLU A O 1
ATOM 2051 N N . GLY A 1 255 ? -4.043 -2.675 -25.421 1.00 64.19 255 GLY A N 1
ATOM 2052 C CA . GLY A 1 255 ? -2.803 -1.945 -25.731 1.00 64.19 255 GLY A CA 1
ATOM 2053 C C . GLY A 1 255 ? -2.805 -0.475 -25.288 1.00 64.19 255 GLY A C 1
ATOM 2054 O O . GLY A 1 255 ? -1.795 0.213 -25.396 1.00 64.19 255 GLY A O 1
ATOM 2055 N N . LEU A 1 256 ? -3.919 0.012 -24.732 1.00 57.97 256 LEU A N 1
ATOM 2056 C CA . LEU A 1 256 ? -4.083 1.394 -24.293 1.00 57.97 256 LEU A CA 1
ATOM 2057 C C . LEU A 1 256 ? -3.299 1.687 -23.011 1.00 57.97 256 LEU A C 1
ATOM 2059 O O . LEU A 1 256 ? -2.939 2.835 -22.775 1.00 57.97 256 LEU A O 1
ATOM 2063 N N . THR A 1 257 ? -3.016 0.672 -22.182 1.00 50.84 257 THR A N 1
ATOM 2064 C CA . THR A 1 257 ? -2.220 0.809 -20.948 1.00 50.84 257 THR A CA 1
ATOM 2065 C C . THR A 1 257 ? -0.899 0.046 -20.953 1.00 50.84 257 THR A C 1
ATOM 2067 O O . THR A 1 257 ? -0.179 0.135 -19.961 1.00 50.84 257 THR A O 1
ATOM 2070 N N . SER A 1 258 ? -0.453 -0.546 -22.068 1.00 47.22 258 SER A N 1
ATOM 2071 C CA . SER A 1 258 ? 0.969 -0.919 -22.240 1.00 47.22 258 SER A CA 1
ATOM 2072 C C . SER A 1 258 ? 1.898 0.301 -22.387 1.00 47.22 258 SER A C 1
ATOM 2074 O O . SER A 1 258 ? 3.043 0.169 -22.797 1.00 47.22 258 SER A O 1
ATOM 2076 N N . PHE A 1 259 ? 1.392 1.500 -22.092 1.00 44.53 259 PHE A N 1
ATOM 2077 C CA . PHE A 1 259 ? 2.133 2.744 -21.884 1.00 44.53 259 PHE A CA 1
ATOM 2078 C C . PHE A 1 259 ? 1.853 3.363 -20.490 1.00 44.53 259 PHE A C 1
ATOM 2080 O O . PHE A 1 259 ? 2.536 4.285 -20.049 1.00 44.53 259 PHE A O 1
ATOM 2087 N N . TYR A 1 260 ? 0.836 2.869 -19.763 1.00 45.09 260 TYR A N 1
ATOM 2088 C CA . TYR A 1 260 ? 0.377 3.430 -18.480 1.00 45.09 260 TYR A CA 1
ATOM 2089 C C . TYR A 1 260 ? 0.476 2.456 -17.292 1.00 45.09 260 TYR A C 1
ATOM 2091 O O . TYR A 1 260 ? 0.540 2.924 -16.164 1.00 45.09 260 TYR A O 1
ATOM 2099 N N . LEU A 1 261 ? 0.516 1.136 -17.506 1.00 45.00 261 LEU A N 1
ATOM 2100 C CA . LEU A 1 261 ? 0.855 0.122 -16.492 1.00 45.00 261 LEU A CA 1
ATOM 2101 C C . LEU A 1 261 ? 2.291 -0.368 -16.612 1.00 45.00 261 LEU A C 1
ATOM 2103 O O . LEU A 1 261 ? 2.900 -0.806 -15.639 1.00 45.00 261 LEU A O 1
ATOM 2107 N N . THR A 1 262 ? 2.831 -0.312 -17.819 1.00 45.53 262 THR A N 1
ATOM 2108 C CA . THR A 1 262 ? 4.236 -0.565 -18.068 1.00 45.53 262 THR A CA 1
ATOM 2109 C C . THR A 1 262 ? 4.960 0.743 -17.811 1.00 45.53 262 THR A C 1
ATOM 2111 O O . THR A 1 262 ? 5.012 1.624 -18.662 1.00 45.53 262 THR A O 1
ATOM 2114 N N . GLN A 1 263 ? 5.536 0.840 -16.617 1.00 52.25 263 GLN A N 1
ATOM 2115 C CA . GLN A 1 263 ? 6.863 1.418 -16.494 1.00 52.25 263 GLN A CA 1
ATOM 2116 C C . GLN A 1 263 ? 6.988 2.853 -17.018 1.00 52.25 263 GLN A C 1
ATOM 2118 O O . GLN A 1 263 ? 7.414 3.085 -18.147 1.00 52.25 263 GLN A O 1
ATOM 2123 N N . SER A 1 264 ? 6.701 3.840 -16.169 1.00 42.28 264 SER A N 1
ATOM 2124 C CA . SER A 1 264 ? 7.251 5.165 -16.447 1.00 42.28 264 SER A CA 1
ATOM 2125 C C . SER A 1 264 ? 8.766 5.079 -16.296 1.00 42.28 264 SER A C 1
ATOM 2127 O O . SER A 1 264 ? 9.263 4.758 -15.214 1.00 42.28 264 SER A O 1
ATOM 2129 N N . ILE A 1 265 ? 9.484 5.342 -17.389 1.00 49.06 265 ILE A N 1
ATOM 2130 C CA . ILE A 1 265 ? 10.896 5.699 -17.326 1.00 49.06 265 ILE A CA 1
ATOM 2131 C C . ILE A 1 265 ? 10.928 7.094 -16.714 1.00 49.06 265 ILE A C 1
ATOM 2133 O O . ILE A 1 265 ? 10.689 8.091 -17.394 1.00 49.06 265 ILE A O 1
ATOM 2137 N N . VAL A 1 266 ? 11.134 7.158 -15.402 1.00 50.41 266 VAL A N 1
ATOM 2138 C CA . VAL A 1 266 ? 11.372 8.439 -14.745 1.00 50.41 266 VAL A CA 1
ATOM 2139 C C . VAL A 1 266 ? 12.831 8.777 -14.997 1.00 50.41 266 VAL A C 1
ATOM 2141 O O . VAL A 1 266 ? 13.729 8.036 -14.594 1.00 50.41 266 VAL A O 1
ATOM 2144 N N . GLN A 1 267 ? 13.045 9.862 -15.736 1.00 49.00 267 GLN A N 1
ATOM 2145 C CA . GLN A 1 267 ? 14.367 10.423 -15.958 1.00 49.00 267 GLN A CA 1
ATOM 2146 C C . GLN A 1 267 ? 14.704 11.317 -14.770 1.00 49.00 267 GLN A C 1
ATOM 2148 O O . GLN A 1 267 ? 13.992 12.282 -14.493 1.00 49.00 267 GLN A O 1
ATOM 2153 N N . VAL A 1 268 ? 15.788 11.006 -14.071 1.00 51.31 268 VAL A N 1
ATOM 2154 C CA . VAL A 1 268 ? 16.349 11.876 -13.041 1.00 51.31 268 VAL A CA 1
ATOM 2155 C C . VAL A 1 268 ? 17.721 12.323 -13.504 1.00 51.31 268 VAL A C 1
ATOM 2157 O O . VAL A 1 268 ? 18.606 11.515 -13.779 1.00 51.31 268 VAL A O 1
ATOM 2160 N N . GLN A 1 269 ? 17.891 13.637 -13.601 1.00 48.12 269 GLN A N 1
ATOM 2161 C CA . GLN A 1 269 ? 19.182 14.252 -13.856 1.00 48.12 269 GLN A CA 1
ATOM 2162 C C . GLN A 1 269 ? 19.799 14.627 -12.509 1.00 48.12 269 GLN A C 1
ATOM 2164 O O . GLN A 1 269 ? 19.393 15.599 -11.8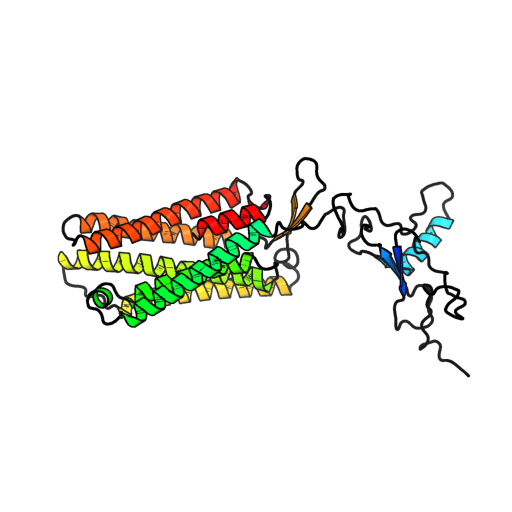71 1.00 48.12 269 GLN A O 1
ATOM 2169 N N . LEU A 1 270 ? 20.748 13.815 -12.043 1.00 51.28 270 LEU A N 1
ATOM 2170 C CA . LEU A 1 270 ? 21.531 14.127 -10.851 1.00 51.28 270 LEU A CA 1
ATOM 2171 C C . LEU A 1 270 ? 22.479 15.297 -11.158 1.00 51.28 270 LEU A C 1
ATOM 2173 O O . LEU A 1 270 ? 23.025 15.403 -12.256 1.00 51.28 270 LEU A O 1
ATOM 2177 N N . LEU A 1 271 ? 22.659 16.195 -10.187 1.00 40.38 271 LEU A N 1
ATOM 2178 C CA . LEU A 1 271 ? 23.485 17.400 -10.312 1.00 40.38 271 LEU A CA 1
ATOM 2179 C C . LEU A 1 271 ? 24.938 17.013 -10.656 1.00 40.38 271 LEU A C 1
ATOM 2181 O O . LEU A 1 271 ? 25.681 16.559 -9.791 1.00 40.38 271 LEU A O 1
ATOM 2185 N N . GLY A 1 272 ? 25.326 17.185 -11.925 1.00 46.94 272 GLY A N 1
ATOM 2186 C CA . GLY A 1 272 ? 26.672 16.885 -12.433 1.00 46.94 272 GLY A CA 1
ATOM 2187 C C . GLY A 1 272 ? 26.882 15.490 -13.045 1.00 46.94 272 GLY A C 1
ATOM 2188 O O . GLY A 1 272 ? 28.005 15.219 -13.454 1.00 46.94 272 GLY A O 1
ATOM 2189 N N . GLY A 1 273 ? 25.847 14.643 -13.139 1.00 50.81 273 GLY A N 1
ATOM 2190 C CA . GLY A 1 273 ? 25.924 13.286 -13.714 1.00 50.81 273 GLY A CA 1
ATOM 2191 C C . GLY A 1 273 ? 25.079 13.092 -14.982 1.00 50.81 273 GLY A C 1
ATOM 2192 O O . GLY A 1 273 ? 24.293 13.964 -15.366 1.00 50.81 273 GLY A O 1
ATOM 2193 N N . ALA A 1 274 ? 25.235 11.942 -15.646 1.00 53.78 274 ALA A N 1
ATOM 2194 C CA . ALA A 1 274 ? 24.422 11.569 -16.812 1.00 53.78 274 ALA A CA 1
ATOM 2195 C C . ALA A 1 274 ? 22.928 11.381 -16.441 1.00 53.78 274 ALA A C 1
ATOM 2197 O O . ALA A 1 274 ? 22.625 11.019 -15.301 1.00 53.78 274 ALA A O 1
ATOM 2198 N N . PRO A 1 275 ? 21.971 11.607 -17.367 1.00 55.56 275 PRO A N 1
ATOM 2199 C CA . PRO A 1 275 ? 20.556 11.363 -17.099 1.00 55.56 275 PRO A CA 1
ATOM 2200 C C . PRO A 1 275 ? 20.309 9.870 -16.847 1.00 55.56 275 PRO A C 1
ATOM 2202 O O . PRO A 1 275 ? 20.647 9.004 -17.656 1.00 55.56 275 PRO A O 1
ATOM 2205 N N . GLN A 1 276 ? 19.720 9.567 -15.695 1.00 57.22 276 GLN A N 1
ATOM 2206 C CA . GLN A 1 276 ? 19.461 8.207 -15.250 1.00 57.22 276 GLN A CA 1
ATOM 2207 C C . GLN A 1 276 ? 17.977 7.870 -15.382 1.00 57.22 276 GLN A C 1
ATOM 2209 O O . GLN A 1 276 ? 17.111 8.660 -15.012 1.00 57.22 276 GLN A O 1
ATOM 2214 N N . ALA A 1 277 ? 17.690 6.682 -15.905 1.00 58.41 277 ALA A N 1
ATOM 2215 C CA . ALA A 1 277 ? 16.346 6.164 -16.106 1.00 58.41 277 ALA A CA 1
ATOM 2216 C C . ALA A 1 277 ? 16.082 5.006 -15.151 1.00 58.41 277 ALA A C 1
ATOM 2218 O O . ALA A 1 277 ? 16.869 4.060 -15.064 1.00 58.41 277 ALA A O 1
ATOM 2219 N N . PHE A 1 278 ? 14.930 5.030 -14.489 1.00 62.06 278 PHE A N 1
ATOM 2220 C CA . PHE A 1 278 ? 14.462 3.887 -13.717 1.00 62.06 278 PHE A CA 1
ATOM 2221 C C . PHE A 1 278 ? 12.996 3.575 -13.985 1.00 62.06 278 PHE A C 1
ATOM 2223 O O . PHE A 1 278 ? 12.216 4.401 -14.454 1.00 62.06 278 PHE A O 1
ATOM 2230 N N . ARG A 1 279 ? 12.651 2.323 -13.699 1.00 63.56 279 ARG A N 1
ATOM 2231 C CA . ARG A 1 279 ? 11.373 1.697 -14.011 1.00 63.56 279 ARG A CA 1
ATOM 2232 C C . ARG A 1 279 ? 10.556 1.631 -12.717 1.00 63.56 279 ARG A C 1
ATOM 2234 O O . ARG A 1 279 ? 10.967 0.935 -11.795 1.00 63.56 279 ARG A O 1
ATOM 2241 N N . ILE A 1 280 ? 9.429 2.339 -12.634 1.00 69.81 280 ILE A N 1
ATOM 2242 C CA . ILE A 1 280 ? 8.481 2.251 -11.501 1.00 69.81 280 ILE A CA 1
ATOM 2243 C C . ILE A 1 280 ? 7.070 1.900 -11.969 1.00 69.81 280 ILE A C 1
ATOM 2245 O O . ILE A 1 280 ? 6.702 2.151 -13.119 1.00 69.81 280 ILE A O 1
ATOM 2249 N N . CYS A 1 281 ? 6.273 1.330 -11.061 1.00 73.38 281 CYS A N 1
ATOM 2250 C CA . CYS A 1 281 ? 4.834 1.184 -11.257 1.00 73.38 281 CYS A CA 1
ATOM 2251 C C . CYS A 1 281 ? 4.200 2.585 -11.248 1.00 73.38 281 CYS A C 1
ATOM 2253 O O . CYS A 1 281 ? 4.361 3.335 -10.286 1.00 73.38 281 CYS A O 1
ATOM 2255 N N . LYS A 1 282 ? 3.511 2.953 -12.330 1.00 68.44 282 LYS A N 1
ATOM 2256 C CA . LYS A 1 282 ? 2.869 4.264 -12.464 1.00 68.44 282 LYS A CA 1
ATOM 2257 C C . LYS A 1 282 ? 1.612 4.322 -11.595 1.00 68.44 282 LYS A C 1
ATOM 2259 O O . LYS A 1 282 ? 0.807 3.393 -11.627 1.00 68.44 282 LYS A O 1
ATOM 2264 N N . GLY A 1 283 ? 1.435 5.413 -10.851 1.00 66.00 283 GLY A N 1
ATOM 2265 C CA . GLY A 1 283 ? 0.213 5.661 -10.087 1.00 66.00 283 GLY A CA 1
ATOM 2266 C C . GLY A 1 283 ? -0.990 5.910 -11.001 1.00 66.00 283 GLY A C 1
ATOM 2267 O O . GLY A 1 283 ? -0.880 6.605 -12.015 1.00 66.00 283 GLY A O 1
ATOM 2268 N N . LEU A 1 284 ? -2.143 5.334 -10.657 1.00 69.94 284 LEU A N 1
ATOM 2269 C CA . LEU A 1 284 ? -3.405 5.561 -11.371 1.00 69.94 284 LEU A CA 1
ATOM 2270 C C . LEU A 1 284 ? -4.283 6.555 -10.605 1.00 69.94 284 LEU A C 1
ATOM 2272 O O . LEU A 1 284 ? -4.137 6.737 -9.403 1.00 69.94 284 LEU A O 1
ATOM 2276 N N . TRP A 1 285 ? -5.290 7.120 -11.278 1.00 75.75 285 TRP A N 1
ATOM 2277 C CA . TRP A 1 285 ? -6.336 7.930 -10.632 1.00 75.75 285 TRP A CA 1
ATOM 2278 C C . TRP A 1 285 ? -7.030 7.214 -9.464 1.00 75.75 285 TRP A C 1
ATOM 2280 O O . TRP A 1 285 ? -7.518 7.854 -8.536 1.00 75.75 285 TRP A O 1
ATOM 2290 N N . TRP A 1 286 ? -7.058 5.883 -9.508 1.00 79.50 286 TRP A N 1
ATOM 2291 C CA . TRP A 1 286 ? -7.573 5.037 -8.439 1.00 79.50 286 TRP A CA 1
ATOM 2292 C C . TRP A 1 286 ? -6.799 5.175 -7.127 1.00 79.50 286 TRP A C 1
ATOM 2294 O O . TRP A 1 286 ? -7.415 5.026 -6.075 1.00 79.50 286 TRP A O 1
ATOM 2304 N N . ASP A 1 287 ? -5.518 5.551 -7.174 1.00 82.88 287 ASP A N 1
ATOM 2305 C CA . ASP A 1 287 ? -4.721 5.798 -5.973 1.00 82.88 287 ASP A CA 1
ATOM 2306 C C . ASP A 1 287 ? -5.345 6.925 -5.137 1.00 82.88 287 ASP A C 1
ATOM 2308 O O . ASP A 1 287 ? -5.514 6.774 -3.934 1.00 82.88 287 ASP A O 1
ATOM 2312 N N . TYR A 1 288 ? -5.826 8.008 -5.759 1.00 86.94 288 TYR A N 1
ATOM 2313 C CA . TYR A 1 288 ? -6.521 9.077 -5.027 1.00 86.94 288 TYR A CA 1
ATOM 2314 C C . TYR A 1 288 ? -7.771 8.576 -4.300 1.00 86.94 288 TYR A C 1
ATOM 2316 O O . TYR A 1 288 ? -8.088 9.043 -3.203 1.00 86.94 288 TYR A O 1
ATOM 2324 N N . VAL A 1 289 ? -8.496 7.635 -4.910 1.00 90.50 289 VAL A N 1
ATOM 2325 C CA . VAL A 1 289 ? -9.708 7.056 -4.324 1.00 90.50 289 VAL A CA 1
ATOM 2326 C C . VAL A 1 289 ? -9.341 6.217 -3.103 1.00 90.50 289 VAL A C 1
ATOM 2328 O O . VAL A 1 289 ? -9.924 6.431 -2.042 1.00 90.50 289 VAL A O 1
ATOM 2331 N N . THR A 1 290 ? -8.352 5.324 -3.217 1.00 89.94 290 THR A N 1
ATOM 2332 C CA . THR A 1 290 ? -7.888 4.500 -2.088 1.00 89.94 290 THR A CA 1
ATOM 2333 C C . THR A 1 290 ? -7.331 5.359 -0.959 1.00 89.94 290 THR A C 1
ATOM 2335 O O . THR A 1 290 ? -7.748 5.214 0.188 1.00 89.94 290 THR A O 1
ATOM 2338 N N . GLU A 1 291 ? -6.483 6.337 -1.283 1.00 90.94 291 GLU A N 1
ATOM 2339 C CA . GLU A 1 291 ? -5.859 7.240 -0.310 1.00 90.94 291 GLU A CA 1
ATOM 2340 C C . GLU A 1 291 ? -6.918 8.055 0.456 1.00 90.94 291 GLU A C 1
ATOM 2342 O O . GLU A 1 291 ? -6.864 8.187 1.682 1.00 90.94 291 GLU A O 1
ATOM 2347 N N . THR A 1 292 ? -7.945 8.544 -0.249 1.00 91.88 292 THR A N 1
ATOM 2348 C CA . THR A 1 292 ? -9.072 9.257 0.371 1.00 91.88 292 THR A CA 1
ATOM 2349 C C . THR A 1 292 ? -9.894 8.331 1.269 1.00 91.88 292 THR A C 1
ATOM 2351 O O . THR A 1 292 ? -10.264 8.717 2.382 1.00 91.88 292 THR A O 1
ATOM 2354 N N . CYS A 1 293 ? -10.174 7.103 0.823 1.00 93.50 293 CYS A N 1
ATOM 2355 C CA . CYS A 1 293 ? -10.902 6.112 1.612 1.00 93.50 293 CYS A CA 1
ATOM 2356 C C . CYS A 1 293 ? -10.160 5.738 2.904 1.00 93.50 293 CYS A C 1
ATOM 2358 O O . CYS A 1 293 ? -10.800 5.673 3.956 1.00 93.50 293 CYS A O 1
ATOM 2360 N N . GLU A 1 294 ? -8.837 5.557 2.861 1.00 93.88 294 GLU A N 1
ATOM 2361 C CA . GLU A 1 294 ? -8.020 5.284 4.049 1.00 93.88 294 GLU A CA 1
ATOM 2362 C C . GLU A 1 294 ? -8.085 6.435 5.063 1.00 93.88 294 GLU A C 1
ATOM 2364 O O . GLU A 1 294 ? -8.358 6.209 6.244 1.00 93.88 294 GLU A O 1
ATOM 2369 N N . ILE A 1 295 ? -7.912 7.686 4.617 1.00 94.75 295 ILE A N 1
ATOM 2370 C CA . ILE A 1 295 ? -7.999 8.856 5.506 1.00 94.75 295 ILE A CA 1
ATOM 2371 C C . ILE A 1 295 ? -9.383 8.935 6.158 1.00 94.75 295 ILE A C 1
ATOM 2373 O O . ILE A 1 295 ? -9.489 9.102 7.376 1.00 94.75 295 ILE A O 1
ATOM 2377 N N . LEU A 1 296 ? -10.456 8.801 5.372 1.00 95.81 296 LEU A N 1
ATOM 2378 C CA . LEU A 1 296 ? -11.824 8.853 5.891 1.00 95.81 296 LEU A CA 1
ATOM 2379 C C . LEU A 1 296 ? -12.088 7.730 6.902 1.00 95.81 296 LEU A C 1
ATOM 2381 O O . LEU A 1 296 ? -12.715 7.971 7.938 1.00 95.81 296 LEU A O 1
ATOM 2385 N N . PHE A 1 297 ? -11.579 6.523 6.642 1.00 96.12 297 PHE A N 1
ATOM 2386 C CA . PHE A 1 297 ? -11.709 5.387 7.548 1.00 96.12 297 PHE A CA 1
ATOM 2387 C C . PHE A 1 297 ? -10.941 5.601 8.862 1.00 96.12 297 PHE A C 1
ATOM 2389 O O . PHE A 1 297 ? -11.492 5.376 9.945 1.00 96.12 297 PHE A O 1
ATOM 2396 N N . ALA A 1 298 ? -9.708 6.110 8.797 1.00 95.69 298 ALA A N 1
ATOM 2397 C CA . ALA A 1 298 ? -8.920 6.458 9.978 1.00 95.69 298 ALA A CA 1
ATOM 2398 C C . ALA A 1 298 ? -9.599 7.556 10.817 1.00 95.69 298 ALA A C 1
ATOM 2400 O O . ALA A 1 298 ? -9.721 7.423 12.039 1.00 95.69 298 ALA A O 1
ATOM 2401 N N . VAL A 1 299 ? -10.119 8.610 10.174 1.00 96.94 299 VAL A N 1
ATOM 2402 C CA . VAL A 1 299 ? -10.882 9.679 10.842 1.00 96.94 299 VAL A CA 1
ATOM 2403 C C . VAL A 1 299 ? -12.135 9.116 11.511 1.00 96.94 299 VAL A C 1
ATOM 2405 O O . VAL A 1 299 ? -12.395 9.423 12.675 1.00 96.94 299 VAL A O 1
ATOM 2408 N N . PHE A 1 300 ? -12.883 8.240 10.835 1.00 96.75 300 PHE A N 1
ATOM 2409 C CA . PHE A 1 300 ? -14.030 7.549 11.427 1.00 96.75 300 PHE A CA 1
ATOM 2410 C C . PHE A 1 300 ? -13.638 6.740 12.677 1.00 96.75 300 PHE A C 1
ATOM 2412 O O . PHE A 1 300 ? -14.301 6.834 13.716 1.00 96.75 300 PHE A O 1
ATOM 2419 N N . GLY A 1 301 ? -12.513 6.022 12.628 1.00 96.19 301 GLY A N 1
ATOM 2420 C CA . GLY A 1 301 ? -11.937 5.335 13.784 1.00 96.19 301 GLY A CA 1
ATOM 2421 C C . GLY A 1 301 ? -11.619 6.276 14.953 1.00 96.19 301 GLY A C 1
ATOM 2422 O O . GLY A 1 301 ? -11.950 5.980 16.107 1.00 96.19 301 GLY A O 1
ATOM 2423 N N . LEU A 1 302 ? -11.043 7.448 14.670 1.00 95.88 302 LEU A N 1
ATOM 2424 C CA . LEU A 1 302 ? -10.757 8.470 15.681 1.00 95.88 302 LEU A CA 1
ATOM 2425 C C . LEU A 1 302 ? -12.022 9.102 16.268 1.00 95.88 302 LEU A C 1
ATOM 2427 O O . LEU A 1 302 ? -12.047 9.383 17.467 1.00 95.88 302 LEU A O 1
ATOM 2431 N N . LEU A 1 303 ? -13.084 9.284 15.480 1.00 95.38 303 LEU A N 1
ATOM 2432 C CA . LEU A 1 303 ? -14.378 9.755 15.984 1.00 95.38 303 LEU A CA 1
ATOM 2433 C C . LEU A 1 303 ? -14.966 8.759 16.989 1.00 95.38 303 LEU A C 1
ATOM 2435 O O . LEU A 1 303 ? -15.390 9.155 18.079 1.00 95.38 303 LEU A O 1
ATOM 2439 N N . ILE A 1 304 ? -14.920 7.459 16.680 1.00 94.06 304 ILE A N 1
ATOM 2440 C CA . ILE A 1 304 ? -15.315 6.401 17.621 1.00 94.06 304 ILE A CA 1
ATOM 2441 C C . ILE A 1 304 ? -14.460 6.475 18.889 1.00 94.06 304 ILE A C 1
ATOM 2443 O O . ILE A 1 304 ? -15.002 6.462 19.998 1.00 94.06 304 ILE A O 1
ATOM 2447 N N . ALA A 1 305 ? -13.138 6.606 18.749 1.00 92.88 305 ALA A N 1
ATOM 2448 C CA . ALA A 1 305 ? -12.230 6.726 19.885 1.00 92.88 305 ALA A CA 1
ATOM 2449 C C . ALA A 1 305 ? -12.516 7.978 20.737 1.00 92.88 305 ALA A C 1
ATOM 2451 O O . ALA A 1 305 ? -12.462 7.924 21.968 1.00 92.88 305 ALA A O 1
ATOM 2452 N N . TRP A 1 306 ? -12.871 9.103 20.114 1.00 91.44 306 TRP A N 1
ATOM 2453 C CA . TRP A 1 306 ? -13.250 10.337 20.799 1.00 91.44 306 TRP A CA 1
ATOM 2454 C C . TRP A 1 306 ? -14.552 10.176 21.592 1.00 91.44 306 TRP A C 1
ATOM 2456 O O . TRP A 1 306 ? -14.598 10.497 22.786 1.00 91.44 306 TRP A O 1
ATOM 2466 N N . HIS A 1 307 ? -15.588 9.598 20.976 1.00 90.06 307 HIS A N 1
ATOM 2467 C CA . HIS A 1 307 ? -16.836 9.267 21.666 1.00 90.06 307 HIS A CA 1
ATOM 2468 C C . HIS A 1 307 ? -16.597 8.300 22.833 1.00 90.06 307 HIS A C 1
ATOM 2470 O O . HIS A 1 307 ? -17.154 8.489 23.920 1.00 90.06 307 HIS A O 1
ATOM 2476 N N . LEU A 1 308 ? -15.717 7.314 22.643 1.00 87.88 308 LEU A N 1
ATOM 2477 C CA . LEU A 1 308 ? -15.321 6.363 23.678 1.00 87.88 308 LEU A CA 1
ATOM 2478 C C . LEU A 1 308 ? -14.616 7.058 24.844 1.00 87.88 308 LEU A C 1
ATOM 2480 O O . LEU A 1 308 ? -14.964 6.797 25.991 1.00 87.88 308 LEU A O 1
ATOM 2484 N N . ARG A 1 309 ? -13.679 7.981 24.590 1.00 85.81 309 ARG A N 1
ATOM 2485 C CA . ARG A 1 309 ? -13.004 8.764 25.645 1.00 85.81 309 ARG A CA 1
ATOM 2486 C C . ARG A 1 309 ? -14.003 9.549 26.494 1.00 85.81 309 ARG A C 1
ATOM 2488 O O . ARG A 1 309 ? -13.892 9.553 27.720 1.00 85.81 309 ARG A O 1
ATOM 2495 N N . LYS A 1 310 ? -15.002 10.175 25.861 1.00 83.12 310 LYS A N 1
ATOM 2496 C CA . LYS A 1 310 ? -16.061 10.916 26.566 1.00 83.12 310 LYS A CA 1
ATOM 2497 C C . LYS A 1 310 ? -16.907 9.995 27.451 1.00 83.12 310 LYS A C 1
ATOM 2499 O O . LYS A 1 310 ? -17.225 10.365 28.578 1.00 83.12 310 LYS A O 1
ATOM 2504 N N . ALA A 1 311 ? -17.238 8.798 26.966 1.00 80.25 311 ALA A N 1
ATOM 2505 C CA . ALA A 1 311 ? -18.024 7.812 27.709 1.00 80.25 311 ALA A CA 1
ATOM 2506 C C . ALA A 1 311 ? -17.230 7.119 28.838 1.00 80.25 311 ALA A C 1
ATOM 2508 O O . ALA A 1 311 ? -17.779 6.849 29.904 1.00 80.25 311 ALA A O 1
ATOM 2509 N N . ALA A 1 312 ? -15.938 6.858 28.623 1.00 76.44 312 ALA A N 1
ATOM 2510 C CA . ALA A 1 312 ? -15.083 6.071 29.514 1.00 76.44 312 ALA A CA 1
ATOM 2511 C C . ALA A 1 312 ? -14.502 6.853 30.706 1.00 76.44 312 ALA A C 1
ATOM 2513 O O . ALA A 1 312 ? -13.970 6.236 31.626 1.00 76.44 312 ALA A O 1
ATOM 2514 N N . LYS A 1 313 ? -14.630 8.191 30.743 1.00 70.25 313 LYS A N 1
ATOM 2515 C CA . LYS A 1 313 ? -14.066 9.066 31.797 1.00 70.25 313 LYS A CA 1
ATOM 2516 C C . LYS A 1 313 ? -14.514 8.714 33.231 1.00 70.25 313 LYS A C 1
ATOM 2518 O O . LYS A 1 313 ? -13.902 9.181 34.182 1.00 70.25 313 LYS A O 1
ATOM 2523 N N . GLN A 1 314 ? -15.567 7.910 33.400 1.00 59.19 314 GLN A N 1
ATOM 2524 C CA . GLN A 1 314 ? -16.175 7.601 34.700 1.00 59.19 314 GLN A CA 1
ATOM 2525 C C . GLN A 1 314 ? -16.119 6.117 35.104 1.00 59.19 314 GLN A C 1
ATOM 2527 O O . GLN A 1 314 ? -16.550 5.788 36.206 1.00 59.19 314 GLN A O 1
ATOM 2532 N N . THR A 1 315 ? -15.669 5.188 34.246 1.00 57.44 315 THR A N 1
ATOM 2533 C CA . THR A 1 315 ? -15.793 3.745 34.546 1.00 57.44 315 THR A CA 1
ATOM 2534 C C . THR A 1 315 ? -14.821 2.910 33.703 1.00 57.44 315 THR A C 1
ATOM 2536 O O . THR A 1 315 ? -15.148 2.520 32.587 1.00 57.44 315 THR A O 1
ATOM 2539 N N . GLY A 1 316 ? -13.618 2.628 34.207 1.00 60.66 316 GLY A N 1
ATOM 2540 C CA . GLY A 1 316 ? -12.662 1.757 33.513 1.00 60.66 316 GLY A CA 1
ATOM 2541 C C . GLY A 1 316 ? -11.564 1.233 34.435 1.00 60.66 316 GLY A C 1
ATOM 2542 O O . GLY A 1 316 ? -11.077 1.966 35.293 1.00 60.66 316 GLY A O 1
ATOM 2543 N N . SER A 1 317 ? -11.185 -0.036 34.266 1.00 62.94 317 SER A N 1
ATOM 2544 C CA . SER A 1 317 ? -10.002 -0.615 34.911 1.00 62.94 317 SER A CA 1
ATOM 2545 C C . SER A 1 317 ? -8.724 -0.051 34.269 1.00 62.94 317 SER A C 1
ATOM 2547 O O . SER A 1 317 ? -8.721 0.322 33.093 1.00 62.94 317 SER A O 1
ATOM 2549 N N . ALA A 1 318 ? -7.621 0.018 35.024 1.00 72.25 318 ALA A N 1
ATOM 2550 C CA . ALA A 1 318 ? -6.356 0.578 34.529 1.00 72.25 318 ALA A CA 1
ATOM 2551 C C . ALA A 1 318 ? -5.839 -0.131 33.257 1.00 72.25 318 ALA A C 1
ATOM 2553 O O . ALA A 1 318 ? -5.312 0.520 32.356 1.00 72.25 318 ALA A O 1
ATOM 2554 N N . MET A 1 319 ? -6.059 -1.447 33.153 1.00 70.62 319 MET A N 1
ATOM 2555 C CA . MET A 1 319 ? -5.649 -2.270 32.011 1.00 70.62 319 MET A CA 1
ATOM 2556 C C . MET A 1 319 ? -6.439 -1.949 30.732 1.00 70.62 319 MET A C 1
ATOM 2558 O O . MET A 1 319 ? -5.841 -1.705 29.686 1.00 70.62 319 MET A O 1
ATOM 2562 N N . GLU A 1 320 ? -7.771 -1.873 30.808 1.00 77.19 320 GLU A N 1
ATOM 2563 C CA . GLU A 1 320 ? -8.607 -1.519 29.649 1.00 77.19 320 GLU A CA 1
ATOM 2564 C C . GLU A 1 320 ? -8.330 -0.094 29.160 1.00 77.19 320 GLU A C 1
ATOM 2566 O O . GLU A 1 320 ? -8.434 0.211 27.971 1.00 77.19 320 GLU A O 1
ATOM 2571 N N . HIS A 1 321 ? -7.969 0.803 30.077 1.00 80.50 321 HIS A N 1
ATOM 2572 C CA . HIS A 1 321 ? -7.591 2.167 29.733 1.00 80.50 321 HIS A CA 1
ATOM 2573 C C . HIS A 1 321 ? -6.288 2.222 28.933 1.00 80.50 321 HIS A C 1
ATOM 2575 O O . HIS A 1 321 ? -6.206 2.954 27.945 1.00 80.50 321 HIS A O 1
ATOM 2581 N N . GLN A 1 322 ? -5.285 1.432 29.324 1.00 85.44 322 GLN A N 1
ATOM 2582 C CA . GLN A 1 322 ? -4.021 1.340 28.596 1.00 85.44 322 GLN A CA 1
ATOM 2583 C C . GLN A 1 322 ? -4.217 0.754 27.195 1.00 85.44 322 GLN A C 1
ATOM 2585 O O . GLN A 1 322 ? -3.700 1.308 26.227 1.00 85.44 322 GLN A O 1
ATOM 2590 N N . GLU A 1 323 ? -5.022 -0.300 27.069 1.00 85.38 323 GLU A N 1
ATOM 2591 C CA . GLU A 1 323 ? -5.343 -0.917 25.781 1.00 85.38 323 GLU A CA 1
ATOM 2592 C C . GLU A 1 323 ? -6.021 0.076 24.825 1.00 85.38 323 GLU A C 1
ATOM 2594 O O . GLU A 1 323 ? -5.562 0.286 23.703 1.00 85.38 323 GLU A O 1
ATOM 2599 N N . ARG A 1 324 ? -7.065 0.780 25.281 1.00 88.19 324 ARG A N 1
ATOM 2600 C CA . ARG A 1 324 ? -7.764 1.788 24.460 1.00 88.19 324 ARG A CA 1
ATOM 2601 C C . ARG A 1 324 ? -6.851 2.941 24.059 1.00 88.19 324 ARG A C 1
ATOM 2603 O O . ARG A 1 324 ? -6.966 3.456 22.945 1.00 88.19 324 ARG A O 1
ATOM 2610 N N . ARG A 1 325 ? -5.957 3.366 24.958 1.00 90.06 325 ARG A N 1
ATOM 2611 C CA . ARG A 1 325 ? -4.952 4.393 24.660 1.00 90.06 325 ARG A CA 1
ATOM 2612 C C . ARG A 1 325 ? -4.010 3.930 23.557 1.00 90.06 325 ARG A C 1
ATOM 2614 O O . ARG A 1 325 ? -3.845 4.684 22.606 1.00 90.06 325 ARG A O 1
ATOM 2621 N N . ALA A 1 326 ? -3.475 2.713 23.643 1.00 92.31 326 ALA A N 1
ATOM 2622 C CA . ALA A 1 326 ? -2.591 2.154 22.622 1.00 92.31 326 ALA A CA 1
ATOM 2623 C C . ALA A 1 326 ? -3.278 2.086 21.246 1.00 92.31 326 ALA A C 1
ATOM 2625 O O . ALA A 1 326 ? -2.743 2.607 20.272 1.00 92.31 326 ALA A O 1
ATOM 2626 N N . LEU A 1 327 ? -4.508 1.560 21.186 1.00 92.94 327 LEU A N 1
ATOM 2627 C CA . LEU A 1 327 ? -5.293 1.494 19.945 1.00 92.94 327 LEU A CA 1
ATOM 2628 C C . LEU A 1 327 ? -5.579 2.884 19.356 1.00 92.94 327 LEU A 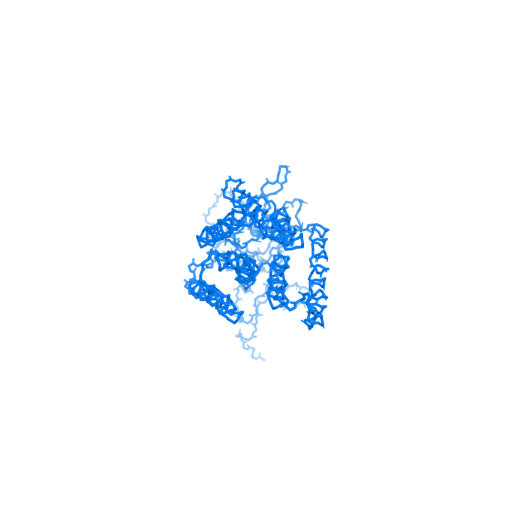C 1
ATOM 2630 O O . LEU A 1 327 ? -5.510 3.078 18.147 1.00 92.94 327 LEU A O 1
ATOM 2634 N N . THR A 1 328 ? -5.876 3.875 20.206 1.00 94.00 328 THR A N 1
ATOM 2635 C CA . THR A 1 328 ? -6.126 5.240 19.719 1.00 94.00 328 THR A CA 1
ATOM 2636 C C . THR A 1 328 ? -4.843 5.920 19.243 1.00 94.00 328 THR A C 1
ATOM 2638 O O . THR A 1 328 ? -4.884 6.648 18.261 1.00 94.00 328 THR A O 1
ATOM 2641 N N . ILE A 1 329 ? -3.715 5.714 19.933 1.00 94.19 329 ILE A N 1
ATOM 2642 C CA . ILE A 1 329 ? -2.414 6.256 19.513 1.00 94.19 329 ILE A CA 1
ATOM 2643 C C . ILE A 1 329 ? -2.027 5.672 18.154 1.00 94.19 329 ILE A C 1
ATOM 2645 O O . ILE A 1 329 ? -1.635 6.436 17.282 1.00 94.19 329 ILE A O 1
ATOM 2649 N N . SER A 1 330 ? -2.228 4.368 17.943 1.00 93.69 330 SER A N 1
ATOM 2650 C CA . SER A 1 330 ? -1.987 3.723 16.647 1.00 93.69 330 SER A CA 1
ATOM 2651 C C . SER A 1 330 ? -2.770 4.392 15.506 1.00 93.69 330 SER A C 1
ATOM 2653 O O . SER A 1 330 ? -2.169 4.740 14.498 1.00 93.69 330 SER A O 1
ATOM 2655 N N . LEU A 1 331 ? -4.066 4.685 15.685 1.00 95.06 331 LEU A N 1
ATOM 2656 C CA . LEU A 1 331 ? -4.859 5.401 14.670 1.00 95.06 331 LEU A CA 1
ATOM 2657 C C . LEU A 1 331 ? -4.403 6.852 14.438 1.00 95.06 331 LEU A C 1
ATOM 2659 O O . LEU A 1 331 ? -4.497 7.351 13.320 1.00 95.06 331 LEU A O 1
ATOM 2663 N N . ILE A 1 332 ? -3.941 7.547 15.485 1.00 95.25 332 ILE A N 1
ATOM 2664 C CA . ILE A 1 332 ? -3.415 8.916 15.353 1.00 95.25 332 ILE A CA 1
ATOM 2665 C C . ILE A 1 332 ? -2.119 8.905 14.537 1.00 95.25 332 ILE A C 1
ATOM 2667 O O . ILE A 1 332 ? -1.959 9.747 13.657 1.00 95.25 332 ILE A O 1
ATOM 2671 N N . LEU A 1 333 ? -1.215 7.966 14.831 1.00 93.69 333 LEU A N 1
ATOM 2672 C CA . LEU A 1 333 ? 0.050 7.826 14.114 1.00 93.69 333 LEU A CA 1
ATOM 2673 C C . LEU A 1 333 ? -0.190 7.464 12.648 1.00 93.69 333 LEU A C 1
ATOM 2675 O O . LEU A 1 333 ? 0.360 8.135 11.783 1.00 93.69 333 LEU A O 1
ATOM 2679 N N . GLU A 1 334 ? -1.071 6.500 12.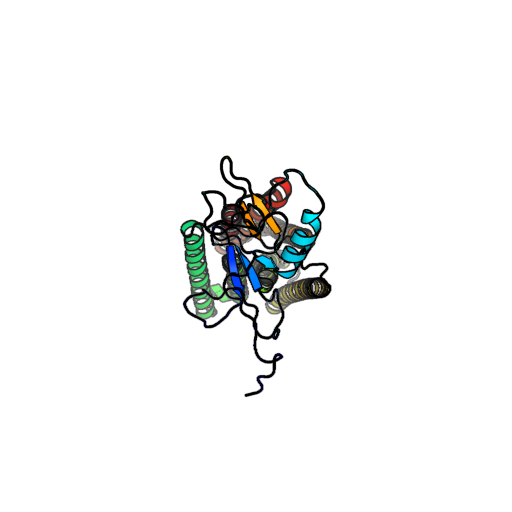369 1.00 92.94 334 GLU A N 1
ATOM 2680 C CA . GLU A 1 334 ? -1.443 6.147 10.994 1.00 92.94 334 GLU A CA 1
ATOM 2681 C C . GLU A 1 334 ? -1.972 7.358 10.225 1.00 92.94 334 GLU A C 1
ATOM 2683 O O . GLU A 1 334 ? -1.489 7.658 9.139 1.00 92.94 334 GLU A O 1
ATOM 2688 N N . LEU A 1 335 ? -2.931 8.102 10.790 1.00 94.00 335 LEU A N 1
ATOM 2689 C CA . LEU A 1 335 ? -3.482 9.276 10.114 1.00 94.00 335 LEU A CA 1
ATOM 2690 C C . LEU A 1 335 ? -2.399 10.333 9.849 1.00 94.00 335 LEU A C 1
ATOM 2692 O O . LEU A 1 335 ? -2.374 10.936 8.778 1.00 94.00 335 LEU A O 1
ATOM 2696 N N . PHE A 1 336 ? -1.499 10.557 10.805 1.00 93.44 336 PHE A N 1
ATOM 2697 C CA . PHE A 1 336 ? -0.412 11.522 10.666 1.00 93.44 336 PHE A CA 1
ATOM 2698 C C . PHE A 1 336 ? 0.596 11.116 9.582 1.00 93.44 336 PHE A C 1
ATOM 2700 O O . PHE A 1 336 ? 0.877 11.907 8.684 1.00 93.44 336 PHE A O 1
ATOM 2707 N N . PHE A 1 337 ? 1.116 9.888 9.623 1.00 92.19 337 PHE A N 1
ATOM 2708 C CA . PHE A 1 337 ? 2.112 9.435 8.649 1.00 92.19 337 PHE A CA 1
ATOM 2709 C C . PHE A 1 337 ? 1.520 9.242 7.251 1.00 92.19 337 PHE A C 1
ATOM 2711 O O . PHE A 1 337 ? 2.165 9.611 6.271 1.00 92.19 337 PHE A O 1
ATOM 2718 N N . SER A 1 338 ? 0.284 8.754 7.136 1.00 91.69 338 SER A N 1
ATOM 2719 C CA . SER A 1 338 ? -0.382 8.585 5.839 1.00 91.69 338 SER A CA 1
ATOM 2720 C C . SER A 1 338 ? -0.706 9.926 5.191 1.00 91.69 338 SER A C 1
ATOM 2722 O O . SER A 1 338 ? -0.431 10.113 4.009 1.00 91.69 338 SER A O 1
ATOM 2724 N N . THR A 1 339 ? -1.185 10.911 5.959 1.00 90.38 339 THR A N 1
ATOM 2725 C CA . THR A 1 339 ? -1.373 12.271 5.421 1.00 90.38 339 THR A CA 1
ATOM 2726 C C . THR A 1 339 ? -0.051 12.905 4.996 1.00 90.38 339 THR A C 1
ATOM 2728 O O . THR A 1 339 ? 0.008 13.475 3.909 1.00 90.38 339 THR A O 1
ATOM 2731 N N . LEU A 1 340 ? 1.020 12.762 5.786 1.00 89.25 340 LEU A N 1
ATOM 2732 C CA . LEU A 1 340 ? 2.349 13.252 5.414 1.00 89.25 340 LEU A CA 1
ATOM 2733 C C . LEU A 1 340 ? 2.858 12.602 4.119 1.00 89.25 340 LEU A C 1
ATOM 2735 O O . LEU A 1 340 ? 3.362 13.306 3.244 1.00 89.25 340 LEU A O 1
ATOM 2739 N N . LEU A 1 341 ? 2.700 11.283 3.976 1.00 86.81 341 LEU A N 1
ATOM 2740 C CA . LEU A 1 341 ? 3.126 10.549 2.786 1.00 86.81 341 LEU A CA 1
ATOM 2741 C C . LEU A 1 341 ? 2.335 10.984 1.549 1.00 86.81 341 LEU A C 1
ATOM 2743 O O . LEU A 1 341 ? 2.945 11.266 0.521 1.00 86.81 341 LEU A O 1
ATOM 2747 N N . TYR A 1 342 ? 1.007 11.092 1.635 1.00 87.25 342 TYR A N 1
ATOM 2748 C CA . TYR A 1 342 ? 0.170 11.493 0.496 1.00 87.25 342 TYR A CA 1
ATOM 2749 C C . TYR A 1 342 ? 0.402 12.944 0.084 1.00 87.25 342 TYR A C 1
ATOM 2751 O O . TYR A 1 342 ? 0.507 13.246 -1.105 1.00 87.25 342 TYR A O 1
ATOM 2759 N N . VAL A 1 343 ? 0.587 13.838 1.057 1.00 85.88 343 VAL A N 1
ATOM 2760 C CA . VAL A 1 343 ? 1.009 15.217 0.791 1.00 85.88 343 VAL A CA 1
ATOM 2761 C C . VAL A 1 343 ? 2.378 15.239 0.114 1.00 85.88 343 VAL A C 1
ATOM 2763 O O . VAL A 1 343 ? 2.543 15.914 -0.899 1.00 85.88 343 VAL A O 1
ATOM 2766 N N . GLY A 1 344 ? 3.352 14.477 0.614 1.00 81.62 344 GLY A N 1
ATOM 2767 C CA . GLY A 1 344 ? 4.670 14.380 -0.007 1.00 81.62 344 GLY A CA 1
ATOM 2768 C C . GLY A 1 344 ? 4.611 13.827 -1.434 1.00 81.62 344 GLY A C 1
ATOM 2769 O O . GLY A 1 344 ? 5.276 14.347 -2.328 1.00 81.62 344 GLY A O 1
ATOM 2770 N N . ARG A 1 345 ? 3.788 12.802 -1.669 1.00 79.19 345 ARG A N 1
ATOM 2771 C CA . ARG A 1 345 ? 3.629 12.159 -2.977 1.00 79.19 345 ARG A CA 1
ATOM 2772 C C . ARG A 1 345 ? 3.117 13.146 -4.025 1.00 79.19 345 ARG A C 1
ATOM 2774 O O . ARG A 1 345 ? 3.736 13.271 -5.077 1.00 79.19 345 ARG A O 1
ATOM 2781 N N . HIS A 1 346 ? 2.050 13.882 -3.709 1.00 78.75 346 HIS A N 1
ATOM 2782 C CA . HIS A 1 346 ? 1.371 14.758 -4.671 1.00 78.75 346 HIS A CA 1
ATOM 2783 C C . HIS A 1 346 ? 1.937 16.179 -4.735 1.00 78.75 346 HIS A C 1
ATOM 2785 O O . HIS A 1 346 ? 2.001 16.755 -5.816 1.00 78.75 346 HIS A O 1
ATOM 2791 N N . ILE A 1 347 ? 2.347 16.764 -3.604 1.00 76.19 347 ILE A N 1
ATOM 2792 C CA . ILE A 1 347 ? 2.822 18.160 -3.552 1.00 76.19 347 ILE A CA 1
ATOM 2793 C C . ILE A 1 347 ? 4.321 18.250 -3.832 1.00 76.19 347 ILE A C 1
ATOM 2795 O O . ILE A 1 347 ? 4.759 19.137 -4.560 1.00 76.19 347 ILE A O 1
ATOM 2799 N N . LEU A 1 348 ? 5.119 17.344 -3.259 1.00 63.34 348 LEU A N 1
ATOM 2800 C CA . LEU A 1 348 ? 6.581 17.389 -3.378 1.00 63.34 348 LEU A CA 1
ATOM 2801 C C . LEU A 1 348 ? 7.110 16.560 -4.551 1.00 63.34 348 LEU A C 1
ATOM 2803 O O . LEU A 1 348 ? 8.323 16.474 -4.719 1.00 63.34 348 LEU A O 1
ATOM 2807 N N . SER A 1 349 ? 6.216 15.962 -5.350 1.00 65.25 349 SER A N 1
ATOM 2808 C CA . SER A 1 349 ? 6.569 15.069 -6.456 1.00 65.25 349 SER A CA 1
ATOM 2809 C C . SER A 1 349 ? 7.620 14.039 -6.027 1.00 65.25 349 SER A C 1
ATOM 2811 O O . SER A 1 349 ? 8.608 13.834 -6.719 1.00 65.25 349 SER A O 1
ATOM 2813 N N . LEU A 1 350 ? 7.438 13.384 -4.869 1.00 61.12 350 LEU A N 1
ATOM 2814 C CA . LEU A 1 350 ? 8.376 12.357 -4.377 1.00 61.12 350 LEU A CA 1
ATOM 2815 C C . LEU A 1 350 ? 8.649 11.255 -5.420 1.00 61.12 350 LEU A C 1
ATOM 2817 O O . LEU A 1 350 ? 9.704 10.634 -5.387 1.00 61.12 350 LEU A O 1
ATOM 2821 N N . GLU A 1 351 ? 7.735 11.045 -6.373 1.00 57.88 351 GLU A N 1
ATOM 2822 C CA . GLU A 1 351 ? 7.908 10.134 -7.512 1.00 57.88 351 GLU A CA 1
ATOM 2823 C C . GLU A 1 351 ? 9.025 10.554 -8.493 1.00 57.88 351 GLU A C 1
ATOM 2825 O O . GLU A 1 351 ? 9.498 9.714 -9.255 1.00 57.88 351 GLU A O 1
ATOM 2830 N N . THR A 1 352 ? 9.494 11.809 -8.459 1.00 55.44 352 THR A N 1
ATOM 2831 C CA . THR A 1 352 ? 10.664 12.281 -9.225 1.00 55.44 352 THR A CA 1
ATOM 2832 C C . THR A 1 352 ? 11.978 12.147 -8.454 1.00 55.44 352 THR A C 1
ATOM 2834 O O . THR A 1 352 ? 13.033 12.486 -8.986 1.00 55.44 352 THR A O 1
ATOM 2837 N N . GLN A 1 353 ? 11.945 11.709 -7.191 1.00 62.47 353 GLN A N 1
ATOM 2838 C CA . GLN A 1 353 ? 13.154 11.432 -6.416 1.00 62.47 353 GLN A CA 1
ATOM 2839 C C . GLN A 1 353 ? 13.658 10.006 -6.659 1.00 62.47 353 GLN A C 1
ATOM 2841 O O . GLN A 1 353 ? 12.946 9.150 -7.182 1.00 62.47 353 GLN A O 1
ATOM 2846 N N . HIS A 1 354 ? 14.909 9.747 -6.267 1.00 65.12 354 HIS A N 1
ATOM 2847 C CA . HIS A 1 354 ? 15.533 8.432 -6.404 1.00 65.12 354 HIS A CA 1
ATOM 2848 C C . HIS A 1 354 ? 14.649 7.331 -5.773 1.00 65.12 354 HIS A C 1
ATOM 2850 O O . HIS A 1 354 ? 14.192 7.500 -4.635 1.00 65.12 354 HIS A O 1
ATOM 2856 N N . PRO A 1 355 ? 14.429 6.190 -6.455 1.00 67.62 355 PRO A N 1
ATOM 2857 C CA . PRO A 1 355 ? 13.483 5.154 -6.025 1.00 67.62 355 PRO A CA 1
ATOM 2858 C C . PRO A 1 355 ? 13.812 4.566 -4.647 1.00 67.62 355 PRO A C 1
ATOM 2860 O O . PRO A 1 355 ? 12.909 4.160 -3.917 1.00 67.62 355 PRO A O 1
ATOM 2863 N N . ASP A 1 356 ? 15.086 4.575 -4.252 1.00 73.19 356 ASP A N 1
ATOM 2864 C CA . ASP A 1 356 ? 15.508 4.091 -2.933 1.00 73.19 356 ASP A CA 1
ATOM 2865 C C . ASP A 1 356 ? 15.007 4.990 -1.793 1.00 73.19 356 ASP A C 1
ATOM 2867 O O . ASP A 1 356 ? 14.640 4.490 -0.731 1.00 73.19 356 ASP A O 1
ATOM 2871 N N . HIS A 1 357 ? 14.910 6.307 -2.006 1.00 77.00 357 HIS A N 1
ATOM 2872 C CA . HIS A 1 357 ? 14.335 7.209 -1.005 1.00 77.00 357 HIS A CA 1
ATOM 2873 C C . HIS A 1 357 ? 12.837 6.990 -0.869 1.00 77.00 357 HIS A C 1
ATOM 2875 O O . HIS A 1 357 ? 12.331 6.910 0.248 1.00 77.00 357 HIS A O 1
ATOM 2881 N N . VAL A 1 358 ? 12.140 6.820 -1.994 1.00 77.12 358 VAL A N 1
ATOM 2882 C CA . VAL A 1 358 ? 10.715 6.483 -1.995 1.00 77.12 358 VAL A CA 1
ATOM 2883 C C . VAL A 1 358 ? 10.503 5.188 -1.213 1.00 77.12 358 VAL A C 1
ATOM 2885 O O . VAL A 1 358 ? 9.710 5.169 -0.277 1.00 77.12 358 VAL A O 1
ATOM 2888 N N . PHE A 1 359 ? 11.268 4.135 -1.507 1.00 79.25 359 PHE A N 1
ATOM 2889 C CA . PHE A 1 359 ? 11.211 2.870 -0.774 1.00 79.25 359 PHE A CA 1
ATOM 2890 C C . PHE A 1 359 ? 11.407 3.045 0.741 1.00 79.25 359 PHE A C 1
ATOM 2892 O O . PHE A 1 359 ? 10.609 2.517 1.516 1.00 79.25 359 PHE A O 1
ATOM 2899 N N . LEU A 1 360 ? 12.393 3.838 1.172 1.00 82.94 360 LEU A N 1
ATOM 2900 C CA . LEU A 1 360 ? 12.625 4.124 2.591 1.00 82.94 360 LEU A CA 1
ATOM 2901 C C . LEU A 1 360 ? 11.461 4.873 3.256 1.00 82.94 360 LEU A C 1
ATOM 2903 O O . LEU A 1 360 ? 11.152 4.588 4.411 1.00 82.94 360 LEU A O 1
ATOM 2907 N N . VAL A 1 361 ? 10.789 5.791 2.553 1.00 84.00 361 VAL A N 1
ATOM 2908 C CA . VAL A 1 361 ? 9.595 6.473 3.085 1.00 84.00 361 VAL A CA 1
ATOM 2909 C C . VAL A 1 361 ? 8.452 5.483 3.313 1.00 84.00 361 VAL A C 1
ATOM 2911 O O . VAL A 1 361 ? 7.813 5.518 4.363 1.00 84.00 361 VAL A O 1
ATOM 2914 N N . TYR A 1 362 ? 8.209 4.571 2.367 1.00 83.50 362 TYR A N 1
ATOM 2915 C CA . TYR A 1 362 ? 7.186 3.535 2.538 1.00 83.50 362 TYR A CA 1
ATOM 2916 C C . TYR A 1 362 ? 7.555 2.548 3.652 1.00 83.50 362 TYR A C 1
ATOM 2918 O O . TYR A 1 362 ? 6.697 2.233 4.470 1.00 83.50 362 TYR A O 1
ATOM 2926 N N . PHE A 1 363 ? 8.825 2.140 3.745 1.00 86.62 363 PHE A N 1
ATOM 2927 C CA . PHE A 1 363 ? 9.338 1.328 4.851 1.00 86.62 363 PHE A CA 1
ATOM 2928 C C . PHE A 1 363 ? 9.118 2.012 6.208 1.00 86.62 363 PHE A C 1
ATOM 2930 O O . PHE A 1 363 ? 8.614 1.388 7.140 1.00 86.62 363 PHE A O 1
ATOM 2937 N N . ALA A 1 364 ? 9.429 3.308 6.305 1.00 85.69 364 ALA A N 1
ATOM 2938 C CA . ALA A 1 364 ? 9.232 4.095 7.517 1.00 85.69 364 ALA A CA 1
ATOM 2939 C C . ALA A 1 364 ? 7.752 4.283 7.883 1.00 85.69 364 ALA A C 1
ATOM 2941 O O . ALA A 1 364 ? 7.447 4.405 9.059 1.00 85.69 364 ALA A O 1
ATOM 2942 N N . ARG A 1 365 ? 6.828 4.295 6.912 1.00 86.25 365 ARG A N 1
ATOM 2943 C CA . ARG A 1 365 ? 5.381 4.325 7.193 1.00 86.25 365 ARG A CA 1
ATOM 2944 C C . ARG A 1 365 ? 4.892 3.015 7.818 1.00 86.25 365 ARG A C 1
ATOM 2946 O O . ARG A 1 365 ? 3.997 3.043 8.654 1.00 86.25 365 ARG A O 1
ATOM 2953 N N . THR A 1 366 ? 5.416 1.874 7.373 1.00 85.19 366 THR A N 1
ATOM 2954 C CA . THR A 1 366 ? 4.981 0.548 7.851 1.00 85.19 366 THR A CA 1
ATOM 2955 C C . THR A 1 366 ? 5.476 0.175 9.248 1.00 85.19 366 THR A C 1
ATOM 2957 O O . THR A 1 366 ? 4.909 -0.743 9.843 1.00 85.19 366 THR A O 1
ATOM 2960 N N . HIS A 1 367 ? 6.524 0.830 9.750 1.00 84.94 367 HIS A N 1
ATOM 2961 C CA . HIS A 1 367 ? 7.131 0.580 11.062 1.00 84.94 367 HIS A CA 1
ATOM 2962 C C . HIS A 1 367 ? 6.726 1.645 12.078 1.00 84.94 367 HIS A C 1
ATOM 2964 O O . HIS A 1 367 ? 6.473 1.257 13.244 1.00 84.94 367 HIS A O 1
#

Organism: Meganyctiphanes norvegica (NCBI:txid48144)

Secondary structure (DSSP, 8-state):
----TTT----SSS-TTT---TTTT-----TTTEEEEE-SS--S-TT-EEEEEPTTEE-TT-S-SEEEHHHHHHHHHHHTT--S------S-PEEPPTT-SSEETTTEEEP---HHHHHHHHHHHHHHHHHHHHHHHHHHHTTTSHHHHHHTHHHHHHHHHHHHHHHHHHHHHHS---HHHHHHHHHHHHHHHHHHHHHHHHHHHHHHHHHHHTTSS-----HHHHHHHHHHHHHHHHHHHHHHHHHHHHHHHTTSSTTTTS-EEEEEE-TTS-EEEEEEPPPPHHHHHHHHHHHHHHHHHHHHHHHHHHHHTTS--HHHHHHHHHHHHHHHHHHHHHHHHHHHHHHS-GGGS-HHHHHHHHHHHH-

InterPro domains:
  IPR017978 GPCR family 3, C-terminal [PF00003] (112-346)
  IPR043458 G-protein coupled receptor 158/179 [PTHR32546] (3-367)
  IPR054714 GPR158/179, extracellular domain [PF22572] (1-58)

pLDDT: mean 78.03, std 14.96, range [40.38, 97.69]

Foldseek 3Di:
DDDPQQQDEQDCQDDPPPDPRPNHVVALADPPFWHKDAAPRRGNDPQRIKTAGDWQFAQAPDQDRIHGRVVLVVVVVVCVPDDDDDDPVRVHTHGADPVAGGDGYPNAHADDDDPVLLVVLVVVLVVVLVVLVVVLVVLVVCCPPPVNVVLPSVLVNLLSVLLNLLSVLLVLLSDDDDLVSLLVSVVSNLLSLLSNLVSLLLSLLVLLLVLVCVVDPNPDDDPVVSVVSSVVSNVVSVVVSVVVVVVVVVCVVVVNCCVPQWFDQQWADDDPDTTYTDGDGHDDPVVVVSLVVSLVSLVSSLVSLVSSCVSCVPDDDPVVVVVSVVSNVVSVLLNVLSVVLVCCVPVVVCVNDDVSVVSVSSSVSSD

Radius of gyration: 31.27 Å; chains: 1; bounding box: 70×50×92 Å

=== Feature glossary ===
The record interleaves many kinds of information about one protein. Here is each kind framed as the question it answers.

Q: Are the domains correctly placed relative to each other?
A: Predicted aligned error is AlphaFold's pairwise confidence. Unlike pLDDT (per-residue), PAE is per-residue-pair and captures whether two parts of the structure are correctly placed relative to each other. Units are ångströms of expected positional error.

Q: Which residues are in helices, strands, or loops?
A: Eight-state secondary structure (DSSP): H is the canonical α-helix, G the tighter 3₁₀-helix, I the wider π-helix; E/B are β-structure, T and S are turns and bends, and '-' is everything else. DSSP derives these from the pattern of main-chain N–H···O=C hydrogen bonds, not from the sequence.

Q: What if only a Cα trace is available?
A: P-SEA three-state annotation labels each residue as helix, strand, or coil based purely on the geometry of the Cα trace. It serves as a fallback when the full backbone (and thus DSSP) is unavailable.

Q: What are the backbone torsion angles?
A: φ (phi) and ψ (psi) are the two rotatable backbone dihedrals per residue: φ is the C(i-1)–N–Cα–C torsion, ψ is the N–Cα–C–N(i+1) torsion, both in degrees on (−180°, 180°]. α-helical residues cluster near (−60°, −45°); β-strand residues near (−120°, +130°). A Ramachandran plot is simply a scatter of (φ, ψ) for every residue.

Q: What known structures does this most resemble?
A: Structural nearest neighbors (via Foldseek easy-search vs the PDB). Reported per hit: target PDB id, E-value, and alignment TM-score. A TM-score above ~0.5 is the conventional threshold for 'same fold'.

Q: What family and function is it annotated with?
A: Database cross-references. InterPro integrates a dozen domain/family signature databases into unified entries with residue-range hits. GO terms attach function/process/location labels with evidence codes. CATH codes position the fold in a four-level structural taxonomy. Organism is the NCBI-taxonomy species name.

Q: Which residues are buried vs exposed?
A: Solvent accessibility: the surface area of each residue that a 1.4 Å water probe can touch, in Å². When only backbone atoms are present the absolute values are lower than full-atom SASA (side chains contribute most of the area) and are flagged as backbone-only.

Q: What do the diagnostic plots show?
A: Three diagnostic plots accompany the record. The Cα contact map visualizes the tertiary structure as a 2D adjacency matrix (8 Å cutoff, sequence-local contacts suppressed). The Ramachandran plot shows the distribution of backbone (φ, ψ) torsions, with points in the α and β basins reflecting secondary structure content. The PAE plot shows AlphaFold's inter-residue confidence as a color matrix.

Q: What is the amino-acid chain?
A: The amino-acid sequence is the protein's primary structure: the linear order of residues from the N-terminus to the C-terminus, written in one-letter code. Everything else here — the 3D coordinates, the secondary structure, the domain annotations — is ultimately a consequence of this string.

Q: What do the rendered images show?
A: The six renders are orthographic views along the three Cartesian axes in both directions. Representation (cartoon, sticks, or surface) and color scheme (sequence-rainbow or by-chain) vary across proteins so the training set covers all the common visualization conventions.

Q: Where is each backbone atom in 3D?
A: The mmCIF table is the protein's shape written out atom by atom. For each backbone N, Cα, C, and carbonyl O, it records an (x, y, z) coordinate triple in Å plus the residue type, chain letter, and residue number.

Q: How mobile is each atom in the crystal?
A: For experimental (PDB) structures, the B-factor (temperature factor) quantifies the positional spread of each atom in the crystal — a combination of thermal vibration and static disorder — in units of Å². High B-factors mark flexible loops or poorly resolved regions; low B-factors mark the rigid, well-ordered core.

Q: How big and how compact is the whole molecule?
A: Three whole-structure scalars: the radius of gyration (RMS distance of Cα from centroid, in Å), the count of Cα–Cα contacts (pairs closer than 8 Å and separated by more than four residues in sequence — i.e. tertiary, not local, contacts), and the bounding-box dimensions. Together they distinguish compact globular folds from extended fibres or disordered chains.

Q: What does the local fold look like, residue by residue?
A: A 3Di character summarizes, for each residue, the relative orientation of the Cα frame of its nearest spatial neighbor. Because it encodes fold topology rather than chemistry, 3Di alignments detect remote structural similarity that sequence alignment misses.

Q: How confident is the AlphaFold model at each residue?
A: For AlphaFold models, the B-factor field carries pLDDT — the model's own estimate of local accuracy on a 0–100 scale. Regions with pLDDT<50 should be treated as essentially unmodeled; they often correspond to intrinsically disordered segments.